Protein 3QKC (pdb70)

InterPro domains:
  IPR008949 Isoprenoid synthase domain superfamily [G3DSA:1.10.600.10] (33-296)
  IPR008949 Isoprenoid synthase domain superfamily [SSF48576] (44-246)

Radius of gyration: 22.98 Å; Cα contacts (8 Å, |Δi|>4): 899; chains: 2; bounding box: 45×50×74 Å

Sequence (512 aa):
LTRTQTYRATIESDIESYLKKAIPIRAPESVFEPMHHLTFAAPRTSASALCV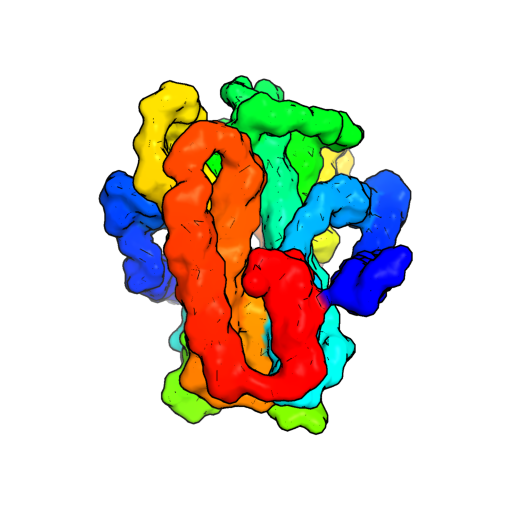AACELVGGDRSDAMAAAAAVHLMHVAAYTHENLPLTDGPMSKSEIQHKFDPNIELLTGDGIIPFGLELMARSMDPTRNNPDRILRAIIELTRVMGSEGIVEGQYHELGLNQLNDLELIEYVCKKKEGTLHACGAACGAILGGCDEDKIEKLRRFGLYVGTVQGLLGKNRSGFEGRIKELKELAVKELESFGGEKIELIRGVFELLTRTQTYRATIESDIESYLKKAIPIRAPESVFEPMHHLTFAAPRTSASALCVAACELVGGDRSDAMAAAAAVHLMHVAAYTHENLPLTDGPMSKSEIQHKFDPNIELLTGDGIIPFGLELMARSMDPTRNNPDRILRAIIELTRVMGSEGIVEGQYHELGLNQLNDLELIEYVCKKKEGTLHACGAACGAILGGCDEDKIEKLRRFGLYVGTVQGLLGKNRSGFEGRIKELKELAVKELESFGGEKIELIRGVFEL

Structure (mmCIF, N/CA/C/O backbone):
data_3QKC
#
_entry.id   3QKC
#
_cell.length_a   43.199
_cell.length_b   48.789
_cell.length_c   61.593
_cell.angle_alpha   66.690
_cell.angle_beta   89.280
_cell.angle_gamma   89.980
#
_symmetry.space_group_name_H-M   'P 1'
#
loop_
_entity.id
_entity.type
_entity.pdbx_description
1 polymer 'Geranyl diphosphate synthase small subunit'
2 water water
#
loop_
_atom_site.group_PDB
_atom_site.id
_atom_site.type_symbol
_atom_site.label_atom_id
_atom_site.label_alt_id
_atom_site.label_comp_id
_atom_site.label_asym_id
_atom_site.label_entity_id
_atom_site.label_seq_id
_atom_site.pdbx_PDB_ins_code
_atom_site.Cartn_x
_atom_site.Cartn_y
_atom_site.Cartn_z
_atom_site.occupancy
_atom_site.B_iso_or_equiv
_atom_site.auth_seq_id
_atom_site.auth_comp_id
_atom_site.auth_asym_id
_atom_site.auth_atom_id
_atom_site.pdbx_PDB_model_num
ATOM 1 N N . LEU A 1 3 ? -4.546 9.436 -20.217 1.00 63.18 3 LEU B N 1
ATOM 2 C CA . LEU A 1 3 ? -3.410 9.069 -19.309 1.00 60.84 3 LEU B CA 1
ATOM 3 C C . LEU A 1 3 ? -2.632 7.832 -19.785 1.00 60.38 3 LEU B C 1
ATOM 4 O O . LEU A 1 3 ? -3.184 6.950 -20.457 1.00 61.67 3 LEU B O 1
ATOM 9 N N . THR A 1 4 ? -1.344 7.790 -19.444 1.00 58.51 4 THR B N 1
ATOM 10 C CA . THR A 1 4 ? -0.493 6.645 -19.748 1.00 58.23 4 THR B CA 1
ATOM 11 C C . THR A 1 4 ? -0.820 5.535 -18.759 1.00 57.36 4 THR B C 1
ATOM 12 O O . THR A 1 4 ? -1.578 5.754 -17.815 1.00 56.49 4 THR B O 1
ATOM 16 N N . ARG A 1 5 ? -0.248 4.354 -18.972 1.00 57.93 5 ARG B N 1
ATOM 17 C CA . ARG A 1 5 ? -0.390 3.230 -18.040 1.00 57.57 5 ARG B CA 1
ATOM 18 C C . ARG A 1 5 ? 0.107 3.628 -16.653 1.00 54.58 5 ARG B C 1
ATOM 19 O O . ARG A 1 5 ? -0.552 3.385 -15.649 1.00 53.80 5 ARG B O 1
ATOM 27 N N . THR A 1 6 ? 1.269 4.263 -16.632 1.00 53.03 6 THR B N 1
ATOM 28 C CA . THR A 1 6 ? 1.905 4.754 -15.430 1.00 50.57 6 THR B CA 1
ATOM 29 C C . THR A 1 6 ? 1.033 5.749 -14.655 1.00 48.93 6 THR B C 1
ATOM 30 O O . THR A 1 6 ? 0.799 5.555 -13.462 1.00 47.84 6 THR B O 1
ATOM 34 N N . GLN A 1 7 ? 0.560 6.798 -15.329 1.00 48.73 7 GLN B N 1
ATOM 35 C CA . GLN A 1 7 ? -0.311 7.811 -14.705 1.00 47.63 7 GLN B CA 1
ATOM 36 C C . GLN A 1 7 ? -1.607 7.207 -14.169 1.00 47.72 7 GLN B C 1
ATOM 37 O O . GLN A 1 7 ? -1.991 7.476 -13.039 1.00 46.65 7 GLN B O 1
ATOM 43 N N . THR A 1 8 ? -2.281 6.412 -15.003 1.00 49.39 8 THR B N 1
ATOM 44 C CA . THR A 1 8 ? -3.474 5.676 -14.605 1.00 50.13 8 THR B CA 1
ATOM 45 C C . THR A 1 8 ? -3.181 4.860 -13.348 1.00 49.30 8 THR B C 1
ATOM 46 O O . THR A 1 8 ? -3.974 4.854 -12.412 1.00 49.07 8 THR B O 1
ATOM 50 N N . TYR A 1 9 ? -2.025 4.203 -13.323 1.00 49.05 9 TYR B N 1
ATOM 51 C CA . TYR A 1 9 ? -1.632 3.387 -12.182 1.00 48.01 9 TYR B CA 1
ATOM 52 C C . TYR A 1 9 ? -1.437 4.227 -10.915 1.00 46.48 9 TYR B C 1
ATOM 53 O O . TYR A 1 9 ? -1.916 3.851 -9.845 1.00 45.98 9 TYR B O 1
ATOM 62 N N . ARG A 1 10 ? -0.759 5.369 -11.032 1.00 45.82 10 ARG B N 1
ATOM 63 C CA . ARG A 1 10 ? -0.567 6.234 -9.872 1.00 43.97 10 ARG B CA 1
ATOM 64 C C . ARG A 1 10 ? -1.905 6.777 -9.392 1.00 43.88 10 ARG B C 1
ATOM 65 O O . ARG A 1 10 ? -2.213 6.694 -8.208 1.00 42.60 10 ARG B O 1
ATOM 73 N N . ALA A 1 11 ? -2.697 7.318 -10.323 1.00 45.10 11 ALA B N 1
ATOM 74 C CA . ALA A 1 11 ? -3.990 7.917 -9.995 1.00 45.34 11 ALA B CA 1
ATOM 75 C C . ALA A 1 11 ? -4.985 6.936 -9.357 1.00 45.59 11 ALA B C 1
ATOM 76 O O . ALA A 1 11 ? -5.698 7.303 -8.428 1.00 45.57 11 ALA B O 1
ATOM 78 N N . THR A 1 12 ? -5.050 5.707 -9.864 1.00 45.86 12 THR B N 1
ATOM 79 C CA . THR A 1 12 ? -5.922 4.689 -9.273 1.00 45.88 12 THR B CA 1
ATOM 80 C C . THR A 1 12 ? -5.526 4.383 -7.817 1.00 43.99 12 THR B C 1
ATOM 81 O O . THR A 1 12 ? -6.379 4.353 -6.923 1.00 43.83 12 THR B O 1
ATOM 85 N N . ILE A 1 13 ? -4.229 4.191 -7.587 1.00 42.45 13 ILE B N 1
ATOM 86 C CA . ILE A 1 13 ? -3.700 4.055 -6.241 1.00 40.66 13 ILE B CA 1
ATOM 87 C C . ILE A 1 13 ? -4.143 5.207 -5.361 1.00 39.81 13 ILE B C 1
ATOM 88 O O . ILE A 1 13 ? -4.680 5.003 -4.272 1.00 39.19 13 ILE B O 1
ATOM 93 N N . GLU A 1 14 ? -3.952 6.423 -5.859 1.00 40.45 14 GLU B N 1
ATOM 94 C CA . GLU A 1 14 ? -4.314 7.609 -5.110 1.00 40.89 14 GLU B CA 1
ATOM 95 C C . GLU A 1 14 ? -5.805 7.762 -4.885 1.00 41.89 14 GLU B C 1
ATOM 96 O O . GLU A 1 14 ? -6.216 8.285 -3.847 1.00 42.14 14 GLU B O 1
ATOM 102 N N . SER A 1 15 ? -6.602 7.278 -5.830 1.00 43.00 15 SER B N 1
ATOM 103 C CA . SER A 1 15 ? -8.051 7.228 -5.668 1.00 44.46 15 SER B CA 1
ATOM 104 C C . SER A 1 15 ? -8.452 6.210 -4.598 1.00 44.52 15 SER B C 1
ATOM 105 O O . SER A 1 15 ? -9.327 6.485 -3.778 1.00 44.53 15 SER B O 1
ATOM 108 N N . ASP A 1 16 ? -7.798 5.046 -4.591 1.00 44.85 16 ASP B N 1
ATOM 109 C CA . ASP A 1 16 ? -8.081 4.016 -3.591 1.00 45.87 16 ASP B CA 1
ATOM 110 C C . ASP A 1 16 ? -7.710 4.493 -2.184 1.00 44.75 16 ASP B C 1
ATOM 111 O O . ASP A 1 16 ? -8.441 4.251 -1.219 1.00 45.25 16 ASP B O 1
ATOM 116 N N . ILE A 1 17 ? -6.578 5.176 -2.072 1.00 43.27 17 ILE B N 1
ATOM 117 C CA . ILE A 1 17 ? -6.168 5.748 -0.791 1.00 41.94 17 ILE B CA 1
ATOM 118 C C . ILE A 1 17 ? -7.186 6.774 -0.283 1.00 42.67 17 ILE B C 1
ATOM 119 O O . ILE A 1 17 ? -7.629 6.697 0.872 1.00 42.19 17 ILE B O 1
ATOM 124 N N . GLU A 1 18 ? -7.567 7.720 -1.143 1.00 43.83 18 GLU B N 1
ATOM 125 C CA . GLU A 1 18 ? -8.533 8.754 -0.755 1.00 45.19 18 GLU B CA 1
ATOM 126 C C . GLU A 1 18 ? -9.886 8.164 -0.333 1.00 46.27 18 GLU B C 1
ATOM 127 O O . GLU A 1 18 ? -10.489 8.634 0.644 1.00 46.13 18 GLU B O 1
ATOM 133 N N . SER A 1 19 ? -10.344 7.138 -1.055 1.00 47.25 19 SER B N 1
ATOM 134 C CA . SER A 1 19 ? -11.600 6.455 -0.725 1.00 49.17 19 SER B CA 1
ATOM 135 C C . SER A 1 19 ? -11.494 5.712 0.606 1.00 48.46 19 SER B C 1
ATOM 136 O O . SER A 1 19 ? -12.465 5.629 1.361 1.00 49.54 19 SER B O 1
ATOM 139 N N . TYR A 1 20 ? -10.312 5.174 0.883 1.00 46.59 20 TYR B N 1
ATOM 140 C CA . TYR A 1 20 ? -10.068 4.495 2.137 1.00 45.89 20 TYR B CA 1
ATOM 141 C C . TYR A 1 20 ? -10.126 5.479 3.317 1.00 45.07 20 TYR B C 1
ATOM 142 O O . TYR A 1 20 ? -10.714 5.189 4.357 1.00 46.01 20 TYR B O 1
ATOM 151 N N . LEU A 1 21 ? -9.517 6.645 3.143 1.00 43.37 21 LEU B N 1
ATOM 152 C CA . LEU A 1 21 ? -9.533 7.669 4.170 1.00 42.53 21 LEU B CA 1
ATOM 153 C C . LEU A 1 21 ? -10.931 8.246 4.381 1.00 44.62 21 LEU B C 1
ATOM 154 O O . LEU A 1 21 ? -11.296 8.608 5.497 1.00 44.77 21 LEU B O 1
ATOM 159 N N . LYS A 1 22 ? -11.717 8.328 3.311 1.00 46.61 22 LYS B N 1
ATOM 160 C CA . LYS A 1 22 ? -13.054 8.928 3.413 1.00 48.91 22 LYS B CA 1
ATOM 161 C C . LYS A 1 22 ? -14.016 8.074 4.232 1.00 49.99 22 LYS B C 1
ATOM 162 O O . LYS A 1 22 ? -14.912 8.587 4.884 1.00 50.71 22 LYS B O 1
ATOM 168 N N . LYS A 1 23 ? -13.792 6.770 4.199 1.00 50.64 23 LYS B N 1
ATOM 169 C CA . LYS A 1 23 ? -14.476 5.833 5.061 1.00 52.65 23 LYS B CA 1
ATOM 170 C C . LYS A 1 23 ? -14.122 6.000 6.549 1.00 51.55 23 LYS B C 1
ATOM 171 O O . LYS A 1 23 ? -14.932 5.678 7.403 1.00 52.60 23 LYS B O 1
ATOM 177 N N . ALA A 1 24 ? -12.937 6.540 6.852 1.00 49.65 24 ALA B N 1
ATOM 178 C CA . ALA A 1 24 ? -12.466 6.648 8.238 1.00 48.69 24 ALA B CA 1
ATOM 179 C C . ALA A 1 24 ? -12.675 8.013 8.908 1.00 48.46 24 ALA B C 1
ATOM 180 O O . ALA A 1 24 ? -12.736 8.097 10.142 1.00 48.46 24 ALA B O 1
ATOM 182 N N . ILE A 1 25 ? -12.767 9.069 8.099 1.00 48.39 25 ILE B N 1
ATOM 183 C CA . ILE A 1 25 ? -12.826 10.452 8.585 1.00 48.75 25 ILE B CA 1
ATOM 184 C C . ILE A 1 25 ? -14.042 11.204 8.008 1.00 51.10 25 ILE B C 1
ATOM 185 O O . ILE A 1 25 ? -13.945 11.825 6.933 1.00 50.96 25 ILE B O 1
ATOM 190 N N . PRO A 1 26 ? -15.181 11.169 8.731 1.00 53.03 26 PRO B N 1
ATOM 191 C CA . PRO A 1 26 ? -16.397 11.791 8.208 1.00 55.61 26 PRO B CA 1
ATOM 192 C C . PRO A 1 26 ? -16.268 13.306 8.279 1.00 56.06 26 PRO B C 1
ATOM 193 O O . PRO A 1 26 ? -15.542 13.827 9.145 1.00 55.53 26 PRO B O 1
ATOM 197 N N . ILE A 1 27 ? -16.928 14.022 7.379 1.00 57.23 27 ILE B N 1
ATOM 198 C CA . ILE A 1 27 ? -16.892 15.466 7.491 1.00 57.99 27 ILE B CA 1
ATOM 199 C C . ILE A 1 27 ? -17.710 15.848 8.739 1.00 59.53 27 ILE B C 1
ATOM 200 O O . ILE A 1 27 ? -17.747 17.005 9.129 1.00 59.65 27 ILE B O 1
ATOM 205 N N . ARG A 1 28 ? -18.255 14.810 9.389 1.00 60.73 28 ARG B N 1
ATOM 206 C CA . ARG A 1 28 ? -19.280 14.852 10.447 1.00 63.19 28 ARG B CA 1
ATOM 207 C C . ARG A 1 28 ? -19.140 15.977 11.442 1.00 62.75 28 ARG B C 1
ATOM 208 O O . ARG A 1 28 ? -18.763 15.772 12.606 1.00 61.82 28 ARG B O 1
ATOM 216 N N . ALA A 1 29 ? -19.534 17.157 10.975 1.00 63.64 29 ALA B N 1
ATOM 217 C CA . ALA A 1 29 ? -19.204 18.424 11.594 1.00 63.27 29 ALA B CA 1
ATOM 218 C C . ALA A 1 29 ? -19.538 19.467 10.536 1.00 64.36 29 ALA B C 1
ATOM 219 O O . ALA A 1 29 ? -19.935 19.084 9.435 1.00 65.19 29 ALA B O 1
ATOM 221 N N . PRO A 1 30 ? -19.423 20.780 10.842 1.00 64.95 30 PRO B N 1
ATOM 222 C CA . PRO A 1 30 ? -19.028 21.588 12.008 1.00 64.52 30 PRO B CA 1
ATOM 223 C C . PRO A 1 30 ? -19.150 20.942 13.381 1.00 63.84 30 PRO B C 1
ATOM 224 O O . PRO A 1 30 ? -20.263 20.622 13.816 1.00 65.61 30 PRO B O 1
ATOM 228 N N . GLU A 1 31 ? -17.997 20.766 14.038 1.00 61.16 31 GLU B N 1
ATOM 229 C CA . GLU A 1 31 ? -17.884 20.268 15.424 1.00 60.34 31 GLU B CA 1
ATOM 230 C C . GLU A 1 31 ? -17.147 18.934 15.546 1.00 58.04 31 GLU B C 1
ATOM 231 O O . GLU A 1 31 ? -17.034 18.154 14.572 1.00 57.98 31 GLU B O 1
ATOM 233 N N . SER A 1 32 ? -16.661 18.684 16.767 1.00 55.90 32 SER B N 1
ATOM 234 C CA . SER A 1 32 ? -15.671 17.659 17.057 1.00 51.98 32 SER B CA 1
ATOM 235 C C . SER A 1 32 ? -14.500 17.955 16.122 1.00 48.68 32 SER B C 1
ATOM 236 O O . SER A 1 32 ? -14.646 18.722 15.152 1.00 49.35 32 SER B O 1
ATOM 239 N N . VAL A 1 33 ? -13.338 17.375 16.418 1.00 44.79 33 VAL B N 1
ATOM 240 C CA . VAL A 1 33 ? -12.170 17.555 15.593 1.00 41.20 33 VAL B CA 1
ATOM 241 C C . VAL A 1 33 ? -12.415 17.098 14.170 1.00 39.40 33 VAL B C 1
ATOM 242 O O . VAL A 1 33 ? -11.583 17.338 13.302 1.00 37.34 33 VAL B O 1
ATOM 246 N N . PHE A 1 34 ? -13.549 16.445 13.912 1.00 40.33 34 PHE B N 1
ATOM 247 C CA . PHE A 1 34 ? -13.694 15.780 12.626 1.00 40.17 34 PHE B CA 1
ATOM 248 C C . PHE A 1 34 ? -13.768 16.705 11.430 1.00 40.14 34 PHE B C 1
ATOM 249 O O . PHE A 1 34 ? -13.158 16.417 10.396 1.00 39.22 34 PHE B O 1
ATOM 257 N N . GLU A 1 35 ? -14.429 17.843 11.602 1.00 41.34 35 GLU B N 1
ATOM 258 C CA . GLU A 1 35 ? -14.490 18.862 10.556 1.00 41.59 35 GLU B CA 1
ATOM 259 C C . GLU A 1 35 ? -13.096 19.357 10.134 1.00 39.36 35 GLU B C 1
ATOM 260 O O . GLU A 1 35 ? -12.742 19.199 8.973 1.00 39.23 35 GLU B O 1
ATOM 266 N N . PRO A 1 36 ? -12.306 19.962 11.054 1.00 38.08 36 PRO B N 1
ATOM 267 C CA . PRO A 1 36 ? -10.949 20.340 10.565 1.00 37.43 36 PRO B CA 1
ATOM 268 C C . PRO A 1 36 ? -10.083 19.142 10.147 1.00 36.75 36 PRO B C 1
ATOM 269 O O . PRO A 1 36 ? -9.255 19.273 9.242 1.00 36.35 36 PRO B O 1
ATOM 273 N N . MET A 1 37 ? -10.283 17.979 10.771 1.00 36.78 37 MET B N 1
ATOM 274 C CA . MET A 1 37 ? -9.551 16.764 10.339 1.00 36.08 37 MET B CA 1
ATOM 275 C C . MET A 1 37 ? -9.896 16.319 8.920 1.00 36.68 37 MET B C 1
ATOM 276 O O . MET A 1 37 ? -9.006 16.010 8.131 1.00 36.61 37 MET B O 1
ATOM 281 N N . HIS A 1 38 ? -11.183 16.263 8.595 1.00 38.49 38 HIS B N 1
ATOM 282 C CA . HIS A 1 38 ? -11.603 15.917 7.247 1.00 39.58 38 HIS B CA 1
ATOM 283 C C . HIS A 1 38 ? -11.122 16.964 6.241 1.00 40.20 38 HIS B C 1
ATOM 284 O O . HIS A 1 38 ? -10.544 16.627 5.201 1.00 40.21 38 HIS B O 1
ATOM 291 N N . HIS A 1 39 ? -11.336 18.233 6.552 1.00 41.08 39 HIS B N 1
ATOM 292 C CA . HIS A 1 39 ? -10.918 19.278 5.642 1.00 42.37 39 HIS B CA 1
ATOM 293 C C . HIS A 1 39 ? -9.406 19.267 5.319 1.00 40.51 39 HIS B C 1
ATOM 294 O O . HIS A 1 39 ? -9.023 19.241 4.155 1.00 40.87 39 HIS B O 1
ATOM 301 N N . LEU A 1 40 ? -8.559 19.272 6.340 1.00 39.12 40 LEU B N 1
ATOM 302 C CA . LEU A 1 40 ? -7.104 19.397 6.124 1.00 37.37 40 LEU B CA 1
ATOM 303 C C . LEU A 1 40 ? -6.526 18.213 5.367 1.00 36.07 40 LEU B C 1
ATOM 304 O O . LEU A 1 40 ? -5.679 18.388 4.506 1.00 36.19 40 LEU B O 1
ATOM 309 N N . THR A 1 41 ? -7.041 17.024 5.653 1.00 35.34 41 THR B N 1
ATOM 310 C CA . THR A 1 41 ? -6.598 15.785 5.023 1.00 34.37 41 THR B CA 1
ATOM 311 C C . THR A 1 41 ? -6.786 15.797 3.503 1.00 35.27 41 THR B C 1
ATOM 312 O O . THR A 1 41 ? -5.860 15.458 2.757 1.00 34.69 41 THR B O 1
ATOM 316 N N . PHE A 1 42 ? -7.967 16.197 3.052 1.00 36.67 42 PHE B N 1
ATOM 317 C CA . PHE A 1 42 ? -8.287 16.204 1.619 1.00 38.38 42 PHE B CA 1
ATOM 318 C C . PHE A 1 42 ? -8.010 17.518 0.889 1.00 39.48 42 PHE B C 1
ATOM 319 O O . PHE A 1 42 ? -8.085 17.566 -0.339 1.00 40.11 42 PHE B O 1
ATOM 327 N N . ALA A 1 43 ? -7.691 18.577 1.628 1.00 39.78 43 ALA B N 1
ATOM 328 C CA . ALA A 1 43 ? -7.242 19.821 0.982 1.00 41.12 43 ALA B CA 1
ATOM 329 C C . ALA A 1 43 ? -5.722 19.820 0.778 1.00 40.43 43 ALA B C 1
ATOM 330 O O . ALA A 1 43 ? -5.198 20.576 -0.038 1.00 41.58 43 ALA B O 1
ATOM 332 N N . ALA A 1 44 ? -5.013 18.994 1.537 1.00 38.74 44 ALA B N 1
ATOM 333 C CA . ALA A 1 44 ? -3.553 19.031 1.511 1.00 37.98 44 ALA B CA 1
ATOM 334 C C . ALA A 1 44 ? -3.000 18.491 0.185 1.00 38.77 44 ALA B C 1
ATOM 335 O O . ALA A 1 44 ? -3.582 17.573 -0.386 1.00 38.56 44 ALA B O 1
ATOM 337 N N . PRO A 1 45 ? -1.868 1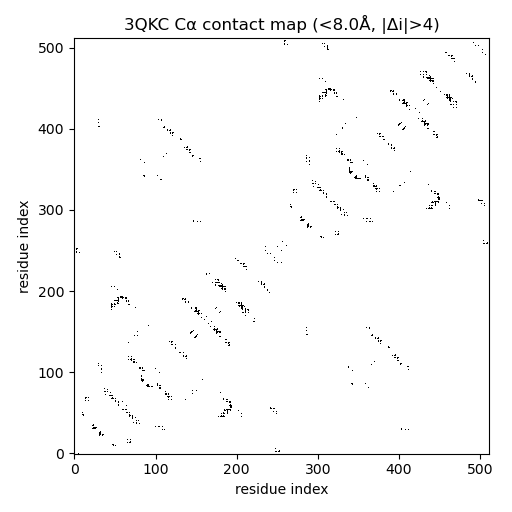9.051 -0.302 1.00 39.78 45 PRO B N 1
ATOM 338 C CA . PRO A 1 45 ? -1.198 18.420 -1.456 1.00 40.46 45 PRO B CA 1
ATOM 339 C C . PRO A 1 45 ? -0.876 16.959 -1.138 1.00 40.08 45 PRO B C 1
ATOM 340 O O . PRO A 1 45 ? -0.606 16.623 0.014 1.00 39.40 45 PRO B O 1
ATOM 344 N N . ARG A 1 46 ? -0.958 16.094 -2.137 1.00 41.01 46 ARG B N 1
ATOM 345 C CA . ARG A 1 46 ? -0.663 14.681 -1.927 1.00 41.49 46 ARG B CA 1
ATOM 346 C C . ARG A 1 46 ? 0.861 14.504 -1.890 1.00 39.13 46 ARG B C 1
ATOM 347 O O . ARG A 1 46 ? 1.594 15.410 -2.274 1.00 38.68 46 ARG B O 1
ATOM 355 N N . THR A 1 47 ? 1.330 13.376 -1.372 1.00 37.27 47 THR B N 1
ATOM 356 C CA . THR A 1 47 ? 2.735 13.027 -1.517 1.00 35.86 47 THR B CA 1
ATOM 357 C C . THR A 1 47 ? 2.822 11.696 -2.218 1.00 35.30 47 THR B C 1
ATOM 358 O O . THR A 1 47 ? 2.040 10.789 -1.916 1.00 35.06 47 THR B O 1
ATOM 362 N N . SER A 1 48 ? 3.776 11.591 -3.145 1.00 34.65 48 SER B N 1
ATOM 363 C CA . SER A 1 48 ? 4.035 10.352 -3.875 1.00 34.56 48 SER B CA 1
ATOM 364 C C . SER A 1 48 ? 4.519 9.200 -2.979 1.00 33.46 48 SER B C 1
ATOM 365 O O . SER A 1 48 ? 4.515 8.042 -3.410 1.00 33.75 48 SER B O 1
ATOM 368 N N . ALA A 1 49 ? 4.932 9.531 -1.749 1.00 32.13 49 ALA B N 1
ATOM 369 C CA . ALA A 1 49 ? 5.291 8.539 -0.713 1.00 31.66 49 ALA B CA 1
ATOM 370 C C . ALA A 1 49 ? 4.152 7.584 -0.391 1.00 31.37 49 ALA B C 1
ATOM 371 O O . ALA A 1 49 ? 4.390 6.415 -0.146 1.00 32.55 49 ALA B O 1
ATOM 373 N N . SER A 1 50 ? 2.920 8.085 -0.409 1.00 30.95 50 SER B N 1
ATOM 374 C CA . SER A 1 50 ? 1.723 7.251 -0.230 1.00 30.67 50 SER B CA 1
ATOM 375 C C . SER A 1 50 ? 1.509 6.232 -1.340 1.00 31.92 50 SER B C 1
ATOM 376 O O . SER A 1 50 ? 1.185 5.070 -1.066 1.00 32.86 50 SER B O 1
ATOM 379 N N . ALA A 1 51 ? 1.658 6.650 -2.591 1.00 32.50 51 ALA B N 1
ATOM 380 C CA . ALA A 1 51 ? 1.532 5.684 -3.694 1.00 33.75 51 ALA B CA 1
ATOM 381 C C . ALA A 1 51 ? 2.688 4.687 -3.702 1.00 34.58 51 ALA B C 1
ATOM 382 O O . ALA A 1 51 ? 2.494 3.524 -4.046 1.00 35.47 51 ALA B O 1
ATOM 384 N N . LEU A 1 52 ? 3.896 5.132 -3.340 1.00 34.73 52 LEU B N 1
ATOM 385 C CA . LEU A 1 52 ? 5.035 4.204 -3.291 1.00 35.31 52 LEU B CA 1
ATOM 386 C C . LEU A 1 52 ? 4.768 3.049 -2.308 1.00 36.02 52 LEU B C 1
ATOM 387 O O . LEU A 1 52 ? 5.118 1.898 -2.576 1.00 36.66 52 LEU B O 1
ATOM 392 N N . CYS A 1 53 ? 4.145 3.368 -1.176 1.00 35.84 53 CYS B N 1
ATOM 393 C CA . CYS A 1 53 ? 3.760 2.346 -0.213 1.00 36.35 53 CYS B CA 1
ATOM 394 C C . CYS A 1 53 ? 2.963 1.227 -0.846 1.00 37.50 53 CYS B C 1
ATOM 395 O O . CYS A 1 53 ? 3.316 0.062 -0.698 1.00 38.72 53 CYS B O 1
ATOM 398 N N . VAL A 1 54 ? 1.903 1.577 -1.568 1.00 37.41 54 VAL B N 1
ATOM 399 C CA . VAL A 1 54 ? 1.084 0.567 -2.235 1.00 38.46 54 VAL B CA 1
ATOM 400 C C . VAL A 1 54 ? 1.872 -0.195 -3.312 1.00 39.93 54 VAL B C 1
ATOM 401 O O . VAL A 1 54 ? 1.806 -1.443 -3.385 1.00 40.88 54 VAL B O 1
ATOM 405 N N . ALA A 1 55 ? 2.628 0.553 -4.118 1.00 39.54 55 ALA B N 1
ATOM 406 C CA . ALA A 1 55 ? 3.358 -0.018 -5.245 1.00 40.69 55 ALA B CA 1
ATOM 407 C C . ALA A 1 55 ? 4.473 -0.947 -4.787 1.00 41.58 55 ALA B C 1
ATOM 408 O O . ALA A 1 55 ? 4.754 -1.957 -5.450 1.00 43.29 55 ALA B O 1
ATOM 410 N N . ALA A 1 56 ? 5.096 -0.606 -3.658 1.00 40.54 56 ALA B N 1
ATOM 411 C CA . ALA A 1 56 ? 6.153 -1.430 -3.077 1.00 41.02 56 ALA B CA 1
ATOM 412 C C . ALA A 1 56 ? 5.580 -2.764 -2.614 1.00 42.55 56 ALA B C 1
ATOM 413 O O . ALA A 1 56 ? 6.192 -3.809 -2.821 1.00 44.00 56 ALA B O 1
ATOM 415 N N . CYS A 1 57 ? 4.390 -2.710 -2.016 1.00 42.77 57 CYS B N 1
ATOM 416 C CA . CYS A 1 57 ? 3.664 -3.890 -1.554 1.00 44.50 57 CYS B CA 1
ATOM 417 C C . CYS A 1 57 ? 3.295 -4.828 -2.698 1.00 46.68 57 CYS B C 1
ATOM 418 O O . CYS A 1 57 ? 3.454 -6.041 -2.585 1.00 48.33 57 CYS B O 1
ATOM 421 N N . GLU A 1 58 ? 2.810 -4.255 -3.793 1.00 46.96 58 GLU B N 1
ATOM 422 C CA . GLU A 1 58 ? 2.455 -5.021 -4.989 1.00 48.84 58 GLU B CA 1
ATOM 423 C C . GLU A 1 58 ? 3.688 -5.617 -5.676 1.00 49.69 58 GLU B C 1
ATOM 424 O O . GLU A 1 58 ? 3.696 -6.807 -6.040 1.00 51.20 58 GLU B O 1
ATOM 430 N N . LEU A 1 59 ? 4.724 -4.793 -5.831 1.00 48.67 59 LEU B N 1
ATOM 431 C CA . LEU A 1 59 ? 6.037 -5.247 -6.300 1.00 49.68 59 LEU B CA 1
ATOM 432 C C . LEU A 1 59 ? 6.471 -6.604 -5.720 1.00 51.63 59 LEU B C 1
ATOM 433 O O . LEU A 1 59 ? 7.039 -7.418 -6.431 1.00 53.32 59 LEU B O 1
ATOM 438 N N . VAL A 1 60 ? 6.210 -6.836 -4.437 1.00 51.88 60 VAL B N 1
ATOM 439 C CA . VAL A 1 60 ? 6.676 -8.066 -3.776 1.00 53.94 60 VAL B CA 1
ATOM 440 C C . VAL A 1 60 ? 5.596 -9.137 -3.595 1.00 55.93 60 VAL B C 1
ATOM 441 O O . VAL A 1 60 ? 5.825 -10.151 -2.933 1.00 57.72 60 VAL B O 1
ATOM 445 N N . GLY A 1 61 ? 4.422 -8.904 -4.174 1.00 56.19 61 GLY B N 1
ATOM 446 C CA . GLY A 1 61 ? 3.346 -9.891 -4.165 1.00 57.80 61 GLY B CA 1
ATOM 447 C C . GLY A 1 61 ? 2.184 -9.674 -3.206 1.00 57.52 61 GLY B C 1
ATOM 448 O O . GLY A 1 61 ? 1.358 -10.569 -3.042 1.00 59.18 61 GLY B O 1
ATOM 449 N N . GLY A 1 62 ? 2.104 -8.506 -2.568 1.00 55.49 62 GLY B N 1
ATOM 450 C CA . GLY A 1 62 ? 0.945 -8.191 -1.731 1.00 55.25 62 GLY B CA 1
ATOM 451 C C . GLY A 1 62 ? -0.270 -7.772 -2.552 1.00 55.93 62 GLY B C 1
ATOM 452 O O . GLY A 1 62 ? -0.139 -7.400 -3.725 1.00 55.27 62 GLY B O 1
ATOM 453 N N . ASP A 1 63 ? -1.459 -7.854 -1.952 1.00 57.41 63 ASP B N 1
ATOM 454 C CA . ASP A 1 63 ? -2.631 -7.181 -2.516 1.00 58.67 63 ASP B CA 1
ATOM 455 C C . ASP A 1 63 ? -2.595 -5.748 -2.014 1.00 56.33 63 ASP B C 1
ATOM 456 O O . ASP A 1 63 ? -1.944 -5.454 -1.007 1.00 55.55 63 ASP B O 1
ATOM 461 N N . ARG A 1 64 ? -3.292 -4.851 -2.691 1.00 55.25 64 ARG B N 1
ATOM 462 C CA . ARG A 1 64 ? -3.276 -3.467 -2.246 1.00 52.90 64 ARG B CA 1
ATOM 463 C C . ARG A 1 64 ? -4.099 -3.211 -0.975 1.00 52.05 64 ARG B C 1
ATOM 464 O O . ARG A 1 64 ? -3.860 -2.225 -0.276 1.00 50.62 64 ARG B O 1
ATOM 472 N N . SER A 1 65 ? -5.035 -4.107 -0.659 1.00 52.77 65 SER B N 1
ATOM 473 C CA . SER A 1 65 ? -5.783 -3.991 0.596 1.00 52.16 65 SER B CA 1
ATOM 474 C C . SER A 1 65 ? -4.874 -4.212 1.806 1.00 50.84 65 SER B C 1
ATOM 475 O O . SER A 1 65 ? -5.173 -3.732 2.902 1.00 50.25 65 SER B O 1
ATOM 478 N N . ASP A 1 66 ? -3.760 -4.912 1.584 1.00 50.49 66 ASP B N 1
ATOM 479 C CA . ASP A 1 66 ? -2.751 -5.189 2.615 1.00 49.58 66 ASP B CA 1
ATOM 480 C C . ASP A 1 66 ? -1.956 -3.943 3.038 1.00 47.63 66 ASP B C 1
ATOM 481 O O . ASP A 1 66 ? -1.426 -3.900 4.156 1.00 47.04 66 ASP B O 1
ATOM 486 N N . ALA A 1 67 ? -1.876 -2.950 2.144 1.00 46.12 67 ALA B N 1
ATOM 487 C CA . ALA A 1 67 ? -1.055 -1.750 2.363 1.00 43.67 67 ALA B CA 1
ATOM 488 C C . ALA A 1 67 ? -1.874 -0.457 2.435 1.00 42.00 67 ALA B C 1
ATOM 489 O O . ALA A 1 67 ? -1.307 0.630 2.628 1.00 41.22 67 ALA B O 1
ATOM 491 N N . MET A 1 68 ? -3.194 -0.577 2.301 1.00 41.19 68 MET B N 1
ATOM 492 C CA . MET A 1 68 ? -4.087 0.576 2.214 1.00 39.53 68 MET B CA 1
ATOM 493 C C . MET A 1 68 ? -4.029 1.421 3.484 1.00 37.26 68 MET B C 1
ATOM 494 O O . MET A 1 68 ? -3.958 2.651 3.422 1.00 35.87 68 MET B O 1
ATOM 499 N N . ALA A 1 69 ? -4.049 0.757 4.635 1.00 36.33 69 ALA B N 1
ATOM 500 C CA . ALA A 1 69 ? -3.947 1.458 5.928 1.00 34.43 69 ALA B CA 1
ATOM 501 C C . ALA A 1 69 ? -2.621 2.193 6.103 1.00 32.21 69 ALA B C 1
ATOM 502 O O . ALA A 1 69 ? -2.607 3.355 6.526 1.00 32.18 69 ALA B O 1
ATOM 504 N N . ALA A 1 70 ? -1.518 1.519 5.774 1.00 31.07 70 ALA B N 1
ATOM 505 C CA . ALA A 1 70 ? -0.169 2.100 5.810 1.00 29.40 70 ALA B CA 1
ATOM 506 C C . ALA A 1 70 ? -0.038 3.309 4.867 1.00 29.13 70 ALA B C 1
ATOM 507 O O . ALA A 1 70 ? 0.469 4.357 5.258 1.00 28.22 70 ALA B O 1
ATOM 509 N N . ALA A 1 71 ? -0.514 3.153 3.632 1.00 29.85 71 ALA B N 1
ATOM 510 C CA . ALA A 1 71 ? -0.436 4.204 2.631 1.00 29.62 71 ALA B CA 1
ATOM 511 C C . ALA A 1 71 ? -1.183 5.445 3.094 1.00 29.32 71 ALA B C 1
ATOM 512 O O . ALA A 1 71 ? -0.718 6.558 2.887 1.00 28.85 71 ALA B O 1
ATOM 514 N N . ALA A 1 72 ? -2.330 5.222 3.740 1.00 29.74 72 ALA B N 1
ATOM 515 C CA . ALA A 1 72 ? -3.180 6.273 4.290 1.00 29.60 72 ALA B CA 1
ATOM 516 C C . ALA A 1 72 ? -2.523 6.931 5.499 1.00 29.73 72 ALA B C 1
ATOM 517 O O . ALA A 1 72 ? -2.593 8.158 5.671 1.00 30.20 72 ALA B O 1
ATOM 519 N N . ALA A 1 73 ? -1.903 6.116 6.351 1.00 29.39 73 ALA B N 1
ATOM 520 C CA . ALA A 1 73 ? -1.146 6.645 7.483 1.00 28.91 73 ALA B CA 1
ATOM 521 C C . ALA A 1 73 ? 0.009 7.530 6.991 1.00 28.10 73 ALA B C 1
ATOM 522 O O . ALA A 1 73 ? 0.265 8.603 7.554 1.00 26.88 73 ALA B O 1
ATOM 524 N N . VAL A 1 74 ? 0.667 7.109 5.908 1.00 28.65 74 VAL B N 1
ATOM 525 C CA . VAL A 1 74 ? 1.775 7.893 5.345 1.00 28.03 74 VAL B CA 1
ATOM 526 C C . VAL A 1 74 ? 1.257 9.270 4.923 1.00 27.86 74 VAL B C 1
ATOM 527 O O . VAL A 1 74 ? 1.868 10.303 5.242 1.00 27.61 74 VAL B O 1
ATOM 531 N N . HIS A 1 75 ? 0.121 9.272 4.222 1.00 28.20 75 HIS B N 1
ATOM 532 C CA . HIS A 1 75 ? -0.511 10.495 3.776 1.00 27.97 75 HIS B CA 1
ATOM 533 C C . HIS A 1 75 ? -0.811 11.387 4.963 1.00 26.38 75 HIS B C 1
ATOM 534 O O . HIS A 1 75 ? -0.516 12.564 4.925 1.00 26.45 75 HIS B O 1
ATOM 541 N N . LEU A 1 76 ? -1.363 10.814 6.025 1.00 25.43 76 LEU B N 1
ATOM 542 C CA . LEU A 1 76 ? -1.696 11.562 7.248 1.00 24.67 76 LEU B CA 1
ATOM 543 C C . LEU A 1 76 ? -0.480 12.133 7.983 1.00 24.79 76 LEU B C 1
ATOM 544 O O . LEU A 1 76 ? -0.533 13.275 8.475 1.00 24.65 76 LEU B O 1
ATOM 549 N N . MET A 1 77 ? 0.626 11.381 8.050 1.00 24.84 77 MET B N 1
ATOM 550 C CA . MET A 1 77 ? 1.830 11.938 8.689 1.00 25.57 77 MET B CA 1
ATOM 551 C C . MET A 1 77 ? 2.209 13.193 7.939 1.00 26.43 77 MET B C 1
ATOM 552 O O . MET A 1 77 ? 2.525 14.215 8.547 1.00 27.46 77 MET B O 1
ATOM 557 N N . HIS A 1 78 ? 2.186 13.086 6.611 1.00 26.00 78 HIS B N 1
ATOM 558 C CA . HIS A 1 78 ? 2.493 14.188 5.714 1.00 26.23 78 HIS B CA 1
ATOM 559 C C . HIS A 1 78 ? 1.567 15.378 5.929 1.00 26.48 78 HIS B C 1
ATOM 560 O O . HIS A 1 78 ? 2.036 16.530 5.950 1.00 27.36 78 HIS B O 1
ATOM 567 N N . VAL A 1 79 ? 0.265 15.098 6.050 1.00 26.09 79 VAL B N 1
ATOM 568 C CA . VAL A 1 79 ? -0.736 16.126 6.337 1.00 26.68 79 VAL B CA 1
ATOM 569 C C . VAL A 1 79 ? -0.459 16.773 7.682 1.00 26.67 79 VAL B C 1
ATOM 570 O O . VAL A 1 79 ? -0.542 18.007 7.810 1.00 27.58 79 VAL B O 1
ATOM 574 N N . ALA A 1 80 ? -0.133 15.964 8.687 1.00 25.46 80 ALA B N 1
ATOM 575 C CA . ALA A 1 80 ? 0.179 16.543 9.988 1.00 25.95 80 ALA B CA 1
ATOM 576 C C . ALA A 1 80 ? 1.396 17.491 9.920 1.00 27.09 80 ALA B C 1
ATOM 577 O O . ALA A 1 80 ? 1.327 18.623 10.413 1.00 28.11 80 ALA B O 1
ATOM 579 N N . ALA A 1 81 ? 2.479 17.036 9.301 1.00 26.86 81 ALA B N 1
ATOM 580 C CA . ALA A 1 81 ? 3.670 17.871 9.058 1.00 27.80 81 ALA B CA 1
ATOM 581 C C . ALA A 1 81 ? 3.345 19.161 8.273 1.00 28.90 81 ALA B C 1
ATOM 582 O O . ALA A 1 81 ? 3.726 20.266 8.690 1.00 29.65 81 ALA B O 1
ATOM 584 N N . TYR A 1 82 ? 2.636 19.008 7.147 1.00 28.62 82 TYR B N 1
ATOM 585 C CA . TYR A 1 82 ? 2.262 20.134 6.290 1.00 29.87 82 TYR B CA 1
ATOM 586 C C . TYR A 1 82 ? 1.471 21.188 7.067 1.00 30.01 82 TYR B C 1
ATOM 587 O O . TYR A 1 82 ? 1.768 22.374 6.996 1.00 30.25 82 TYR B O 1
ATOM 596 N N . THR A 1 83 ? 0.458 20.737 7.802 1.00 30.31 83 THR B N 1
ATOM 597 C CA . THR A 1 83 ? -0.374 21.612 8.633 1.00 31.30 83 THR B CA 1
ATOM 598 C C . THR A 1 83 ? 0.458 22.383 9.656 1.00 31.80 83 THR B C 1
ATOM 599 O O . THR A 1 83 ? 0.305 23.601 9.818 1.00 32.81 83 THR B O 1
ATOM 603 N N . HIS A 1 84 ? 1.319 21.673 10.366 1.00 30.82 84 HIS B N 1
ATOM 604 C CA . HIS A 1 84 ? 2.128 22.328 11.386 1.00 31.10 84 HIS B CA 1
ATOM 605 C C . HIS A 1 84 ? 3.194 23.269 10.835 1.00 32.09 84 HIS B C 1
ATOM 606 O O . HIS A 1 84 ? 3.517 24.265 11.476 1.00 33.15 84 HIS B O 1
ATOM 613 N N . GLU A 1 85 ? 3.708 22.955 9.651 1.00 32.33 85 GLU B N 1
ATOM 614 C CA . GLU A 1 85 ? 4.676 23.782 8.955 1.00 34.38 85 GLU B CA 1
ATOM 615 C C . GLU A 1 85 ? 4.087 25.100 8.472 1.00 35.43 85 GLU B C 1
ATOM 616 O O . GLU A 1 85 ? 4.803 26.082 8.348 1.00 35.87 85 GLU B O 1
ATOM 622 N N . ASN A 1 86 ? 2.796 25.090 8.148 1.00 36.00 86 ASN B N 1
ATOM 623 C CA . ASN A 1 86 ? 2.124 26.275 7.641 1.00 37.68 86 ASN B CA 1
ATOM 624 C C . ASN A 1 86 ? 1.341 26.944 8.740 1.00 39.15 86 ASN B C 1
ATOM 625 O O . ASN A 1 86 ? 0.654 27.924 8.502 1.00 41.30 86 ASN B O 1
ATOM 630 N N . LEU A 1 87 ? 1.475 26.423 9.955 1.00 38.70 87 LEU B N 1
ATOM 631 C CA . LEU A 1 87 ? 0.799 26.976 11.117 1.00 40.32 87 LEU B CA 1
ATOM 632 C C . LEU A 1 87 ? 1.331 28.376 11.512 1.00 42.55 87 LEU B C 1
ATOM 633 O O . LEU A 1 87 ? 2.513 28.531 11.828 1.00 42.58 87 LEU B O 1
ATOM 638 N N . PRO A 1 88 ? 0.460 29.398 11.492 1.00 45.15 88 PRO B N 1
ATOM 639 C CA . PRO A 1 88 ? 0.891 30.745 11.919 1.00 47.73 88 PRO B CA 1
ATOM 640 C C . PRO A 1 88 ? 1.195 30.798 13.417 1.00 48.91 88 PRO B C 1
ATOM 641 O O . PRO A 1 88 ? 0.314 30.550 14.242 1.00 49.07 88 PRO B O 1
ATOM 645 N N . LEU A 1 89 ? 2.437 31.112 13.761 1.00 50.13 89 LEU B N 1
ATOM 646 C CA . LEU A 1 89 ? 2.835 31.264 15.161 1.00 50.82 89 LEU B CA 1
ATOM 647 C C . LEU A 1 89 ? 2.873 32.750 15.552 1.00 54.24 89 LEU B C 1
ATOM 648 O O . LEU A 1 89 ? 2.241 33.586 14.898 1.00 55.46 89 LEU B O 1
ATOM 653 N N . THR A 1 90 ? 3.597 33.055 16.632 1.00 55.77 90 THR B N 1
ATOM 654 C CA . THR A 1 90 ? 3.884 34.428 17.035 1.00 58.82 90 THR B CA 1
ATOM 655 C C . THR A 1 90 ? 4.401 35.218 15.843 1.00 60.51 90 THR B C 1
ATOM 656 O O . THR A 1 90 ? 3.845 36.264 15.505 1.00 62.47 90 THR B O 1
ATOM 660 N N . ASP A 1 91 ? 5.437 34.691 15.195 1.00 59.80 91 ASP B N 1
ATOM 661 C CA . ASP A 1 91 ? 6.063 35.345 14.051 1.00 61.18 91 ASP B CA 1
ATOM 662 C C . ASP A 1 91 ? 5.736 34.651 12.715 1.00 59.63 91 ASP B C 1
ATOM 663 O O . ASP A 1 91 ? 6.608 34.484 11.855 1.00 59.35 91 ASP B O 1
ATOM 668 N N . GLY A 1 92 ? 4.472 34.255 12.555 1.00 58.55 92 GLY B N 1
ATOM 669 C CA . GLY A 1 92 ? 4.012 33.580 11.339 1.00 57.43 92 GLY B CA 1
ATOM 670 C C . GLY A 1 92 ? 4.392 32.103 11.287 1.00 55.15 92 GLY B C 1
ATOM 671 O O . GLY A 1 92 ? 4.857 31.539 12.282 1.00 54.53 92 GLY B O 1
ATOM 672 N N . PRO A 1 93 ? 4.203 31.466 10.118 1.00 53.91 93 PRO B N 1
ATOM 673 C CA . PRO A 1 93 ? 4.477 30.045 10.005 1.00 51.57 93 PRO B CA 1
ATOM 674 C C . PRO A 1 93 ? 5.947 29.731 9.713 1.00 50.99 93 PRO B C 1
ATOM 675 O O . PRO A 1 93 ? 6.717 30.620 9.376 1.00 52.09 93 PRO B O 1
ATOM 679 N N . MET A 1 94 ? 6.320 28.465 9.874 1.00 49.01 94 MET B N 1
ATOM 680 C CA . MET A 1 94 ? 7.673 28.014 9.587 1.00 48.79 94 MET B CA 1
ATOM 681 C C . MET A 1 94 ? 7.951 28.055 8.084 1.00 48.83 94 MET B C 1
ATOM 682 O O . MET A 1 94 ? 9.078 28.325 7.666 1.00 49.66 94 MET B O 1
ATOM 687 N N . SER A 1 95 ? 6.929 27.753 7.286 1.00 47.82 95 SER B N 1
ATOM 688 C CA . SER A 1 95 ? 7.036 27.801 5.829 1.00 48.29 95 SER B CA 1
ATOM 689 C C . SER A 1 95 ? 6.764 29.225 5.330 1.00 49.78 95 SER B C 1
ATOM 690 O O . SER A 1 95 ? 5.762 29.833 5.705 1.00 50.14 95 SER B O 1
ATOM 693 N N . LYS A 1 96 ? 7.649 29.751 4.487 1.00 50.95 96 LYS B N 1
ATOM 694 C CA . LYS A 1 96 ? 7.522 31.139 4.000 1.00 53.06 96 LYS B CA 1
ATOM 695 C C . LYS A 1 96 ? 6.548 31.279 2.817 1.00 53.07 96 LYS B C 1
ATOM 696 O O . LYS A 1 96 ? 6.069 32.378 2.514 1.00 54.49 96 LYS B O 1
ATOM 702 N N . SER A 1 97 ? 6.275 30.161 2.150 1.00 51.37 97 SER B N 1
ATOM 703 C CA . SER A 1 97 ? 5.289 30.126 1.082 1.00 51.76 97 SER B CA 1
ATOM 704 C C . SER A 1 97 ? 3.904 29.953 1.709 1.00 50.69 97 SER B C 1
ATOM 705 O O . SER A 1 97 ? 3.553 28.865 2.166 1.00 48.20 97 SER B O 1
ATOM 708 N N . GLU A 1 98 ? 3.134 31.042 1.728 1.00 52.30 98 GLU B N 1
ATOM 709 C CA . GLU A 1 98 ? 1.861 31.097 2.447 1.00 52.36 98 GLU B CA 1
ATOM 710 C C . GLU A 1 98 ? 0.761 30.296 1.767 1.00 50.98 98 GLU B C 1
ATOM 711 O O . GLU A 1 98 ? 0.757 30.137 0.546 1.00 51.71 98 GLU B O 1
ATOM 717 N N . ILE A 1 99 ? -0.181 29.817 2.572 1.00 49.08 99 ILE B N 1
ATOM 718 C CA . ILE A 1 99 ? -1.339 29.096 2.065 1.00 48.15 99 ILE B CA 1
ATOM 719 C C . ILE A 1 99 ? -2.621 29.733 2.607 1.00 49.51 99 ILE B C 1
ATOM 720 O O . ILE A 1 99 ? -2.562 30.631 3.453 1.00 50.20 99 ILE B O 1
ATOM 725 N N . GLN A 1 100 ? -3.771 29.297 2.100 1.00 50.00 100 GLN B N 1
ATOM 726 C CA . GLN A 1 100 ? -5.034 29.729 2.678 1.00 51.88 100 GLN B CA 1
ATOM 727 C C . GLN A 1 100 ? -5.398 28.840 3.861 1.00 49.78 100 GLN B C 1
ATOM 728 O O . GLN A 1 100 ? -5.137 27.643 3.848 1.00 48.38 100 GLN B O 1
ATOM 734 N N . HIS A 1 101 ? -5.969 29.454 4.889 1.00 50.14 101 HIS B N 1
ATOM 735 C CA . HIS A 1 101 ? -6.413 28.769 6.093 1.00 48.38 101 HIS B CA 1
ATOM 736 C C . HIS A 1 101 ? -7.906 29.004 6.285 1.00 49.79 101 HIS B C 1
ATOM 737 O O . HIS A 1 101 ? -8.333 30.130 6.487 1.00 51.44 101 HIS B O 1
ATOM 744 N N . LYS A 1 102 ? -8.685 27.927 6.220 1.00 49.41 102 LYS B N 1
ATOM 745 C CA . LYS A 1 102 ? -10.118 27.961 6.525 1.00 50.56 102 LYS B CA 1
ATOM 746 C C . LYS A 1 102 ? -10.375 27.951 8.038 1.00 50.09 102 LYS B C 1
ATOM 747 O O . LYS A 1 102 ? -11.460 28.304 8.483 1.00 51.65 102 LYS B O 1
ATOM 753 N N . PHE A 1 103 ? -9.377 27.547 8.823 1.00 48.27 103 PHE B N 1
ATOM 754 C CA . PHE A 1 103 ? -9.513 27.465 10.279 1.00 47.95 103 PHE B CA 1
ATOM 755 C C . PHE A 1 103 ? -8.449 28.284 10.988 1.00 47.16 103 PHE B C 1
ATOM 756 O O . PHE A 1 103 ? -7.389 28.554 10.428 1.00 46.74 103 PHE B O 1
ATOM 764 N N . ASP A 1 104 ? -8.731 28.653 12.232 1.00 47.72 104 ASP B N 1
ATOM 765 C CA . ASP A 1 104 ? -7.787 29.392 13.075 1.00 47.94 104 ASP B CA 1
ATOM 766 C C . ASP A 1 104 ? -6.532 28.591 13.436 1.00 45.14 104 ASP B C 1
ATOM 767 O O . ASP A 1 104 ? -6.544 27.357 13.363 1.00 44.29 104 ASP B O 1
ATOM 772 N N . PRO A 1 105 ? -5.434 29.290 13.801 1.00 44.22 105 PRO B N 1
ATOM 773 C CA . PRO A 1 105 ? -4.215 28.624 14.238 1.00 42.03 105 PRO B CA 1
ATOM 774 C C . PRO A 1 105 ? -4.426 27.578 15.342 1.00 40.61 105 PRO B C 1
ATOM 775 O O . PRO A 1 105 ? -3.923 26.458 15.212 1.00 38.17 105 PRO B O 1
ATOM 779 N N . ASN A 1 106 ? -5.177 27.924 16.394 1.00 41.06 106 ASN B N 1
ATOM 780 C CA . ASN A 1 106 ? -5.360 26.997 17.516 1.00 39.79 106 ASN B CA 1
ATOM 781 C C . ASN A 1 106 ? -5.965 25.665 17.075 1.00 38.55 106 ASN B C 1
ATOM 782 O O . ASN A 1 106 ? -5.587 24.612 17.585 1.00 37.25 106 ASN B O 1
ATOM 787 N N . ILE A 1 107 ? -6.897 25.741 16.126 1.00 38.64 107 ILE B N 1
ATOM 788 C CA . ILE A 1 107 ? -7.579 24.580 15.566 1.00 37.41 107 ILE B CA 1
ATOM 789 C C . ILE A 1 107 ? -6.670 23.744 14.673 1.00 35.29 107 ILE B C 1
ATOM 790 O O . ILE A 1 107 ? -6.705 22.519 14.709 1.00 34.45 107 ILE B O 1
ATOM 795 N N . GLU A 1 108 ? -5.870 24.407 13.853 1.00 34.87 108 GLU B N 1
ATOM 796 C CA . GLU A 1 108 ? -4.867 23.701 13.062 1.00 33.31 108 GLU B CA 1
ATOM 797 C C . GLU A 1 108 ? -3.856 22.975 13.943 1.00 31.62 108 GLU B C 1
ATOM 798 O O . GLU A 1 108 ? -3.394 21.890 13.588 1.00 29.49 108 GLU B O 1
ATOM 804 N N . LEU A 1 109 ? -3.519 23.569 15.085 1.00 32.93 109 LEU B N 1
ATOM 805 C CA . LEU A 1 109 ? -2.533 22.954 16.002 1.00 33.04 109 LEU B CA 1
ATOM 806 C C . LEU A 1 109 ? -3.042 21.620 16.557 1.00 32.97 109 LEU B C 1
ATOM 807 O O . LEU A 1 109 ? -2.371 20.611 16.484 1.00 32.35 109 LEU B O 1
ATOM 812 N N . LEU A 1 110 ? -4.249 21.628 17.096 1.00 33.67 110 LEU B N 1
ATOM 813 C CA . LEU A 1 110 ? -4.794 20.424 17.683 1.00 33.05 110 LEU B CA 1
ATOM 814 C C . LEU A 1 110 ? -5.198 19.386 16.637 1.00 32.68 110 LEU B C 1
ATOM 815 O O . LEU A 1 110 ? -5.060 18.181 16.880 1.00 32.01 110 LEU B O 1
ATOM 820 N N . THR A 1 111 ? -5.670 19.838 15.474 1.00 32.84 111 THR B N 1
ATOM 821 C CA . THR A 1 111 ? -6.027 18.889 14.418 1.00 32.58 111 THR B CA 1
ATOM 822 C C . THR A 1 111 ? -4.796 18.134 13.941 1.00 30.46 111 THR B C 1
ATOM 823 O O . THR A 1 111 ? -4.880 16.937 13.638 1.00 30.26 111 THR B O 1
ATOM 827 N N . GLY A 1 112 ? -3.667 18.838 13.841 1.00 28.97 112 GLY B N 1
ATOM 828 C CA . GLY A 1 112 ? -2.403 18.189 13.481 1.00 27.65 112 GLY B CA 1
ATOM 829 C C . GLY A 1 112 ? -2.062 17.157 14.537 1.00 27.06 112 GLY B C 1
ATOM 830 O O . GLY A 1 112 ? -1.648 16.049 14.215 1.00 25.80 112 GLY B O 1
ATOM 831 N N . ASP A 1 113 ? -2.253 17.527 15.807 1.00 27.98 113 ASP B N 1
ATOM 832 C CA . ASP A 1 113 ? -2.015 16.606 16.915 1.00 29.65 113 ASP B CA 1
ATOM 833 C C . ASP A 1 113 ? -2.895 15.384 16.911 1.00 30.07 113 ASP B C 1
ATOM 834 O O . ASP A 1 113 ? -2.433 14.287 17.279 1.00 29.88 113 ASP B O 1
ATOM 839 N N . GLY A 1 114 ? -4.152 15.549 16.469 1.00 29.55 114 GLY B N 1
ATOM 840 C CA . GLY A 1 114 ? -5.033 14.393 16.355 1.00 28.77 114 GLY B CA 1
ATOM 841 C C . GLY A 1 114 ? -4.747 13.506 15.158 1.00 27.41 114 GLY B C 1
ATOM 842 O O . GLY A 1 114 ? -4.918 12.297 15.230 1.00 27.80 114 GLY B O 1
ATOM 843 N N . ILE A 1 115 ? -4.339 14.107 14.042 1.00 26.65 115 ILE B N 1
ATOM 844 C CA . ILE A 1 115 ? -4.015 13.363 12.821 1.00 26.27 115 ILE B CA 1
ATOM 845 C C . ILE A 1 115 ? -2.805 12.416 12.980 1.00 26.56 115 ILE B C 1
ATOM 846 O O . ILE A 1 115 ? -2.793 11.314 12.421 1.00 26.44 115 ILE B O 1
ATOM 851 N N . ILE A 1 116 ? -1.791 12.834 13.736 1.00 26.74 116 ILE B N 1
ATOM 852 C CA . ILE A 1 116 ? -0.630 11.958 13.938 1.00 26.33 116 ILE B CA 1
ATOM 853 C C . ILE A 1 116 ? -0.960 10.551 14.445 1.00 27.41 116 ILE B C 1
ATOM 854 O O . ILE A 1 116 ? -0.598 9.601 13.780 1.00 28.31 116 ILE B O 1
ATOM 859 N N . PRO A 1 117 ? -1.640 10.405 15.601 1.00 28.18 117 PRO B N 1
ATOM 860 C CA . PRO A 1 117 ? -1.940 9.056 16.092 1.00 29.35 117 PRO B CA 1
ATOM 861 C C . PRO A 1 117 ? -3.073 8.332 15.324 1.00 31.08 117 PRO B C 1
ATOM 862 O O . PRO A 1 117 ? -3.119 7.088 15.282 1.00 31.80 117 PRO B O 1
ATOM 866 N N . PHE A 1 118 ? -3.987 9.104 14.758 1.00 31.33 118 PHE B N 1
ATOM 867 C CA . PHE A 1 118 ? -5.084 8.572 13.984 1.00 32.53 118 PHE B CA 1
ATOM 868 C C . PHE A 1 118 ? -4.565 7.639 12.888 1.00 32.54 118 PHE B C 1
ATOM 869 O O . PHE A 1 118 ? -5.040 6.517 12.741 1.00 33.48 118 PHE B O 1
ATOM 877 N N . GLY A 1 119 ? -3.575 8.096 12.127 1.00 31.80 119 GLY B N 1
ATOM 878 C CA . GLY A 1 119 ? -2.932 7.234 11.140 1.00 30.71 119 GLY B CA 1
ATOM 879 C C . GLY A 1 119 ? -2.368 5.953 11.729 1.00 30.73 119 GLY B C 1
ATOM 880 O O . GLY A 1 119 ? -2.536 4.863 11.150 1.00 31.11 119 GLY B O 1
ATOM 881 N N . LEU A 1 120 ? -1.710 6.068 12.881 1.00 30.73 120 LEU B N 1
ATOM 882 C CA . LEU A 1 120 ? -1.170 4.878 13.578 1.00 31.87 120 LEU B CA 1
ATOM 883 C C . LEU A 1 120 ? -2.249 3.984 14.154 1.00 32.45 120 LEU B C 1
ATOM 884 O O . LEU A 1 120 ? -2.067 2.771 14.241 1.00 31.99 120 LEU B O 1
ATOM 889 N N . GLU A 1 121 ? -3.363 4.591 14.552 1.00 34.17 121 GLU B N 1
ATOM 890 C CA . GLU A 1 121 ? -4.552 3.845 14.995 1.00 36.84 121 GLU B CA 1
ATOM 891 C C . GLU A 1 121 ? -5.185 3.058 13.834 1.00 38.91 121 GLU B C 1
ATOM 892 O O . GLU A 1 121 ? -5.519 1.888 14.003 1.00 39.80 121 GLU B O 1
ATOM 898 N N . LEU A 1 122 ? -5.356 3.688 12.665 1.00 39.89 122 LEU B N 1
ATOM 899 C CA . LEU A 1 122 ? -5.882 2.951 11.489 1.00 42.11 122 LEU B CA 1
ATOM 900 C C . LEU A 1 122 ? -4.982 1.751 11.170 1.00 42.65 122 LEU B C 1
ATOM 901 O O . LEU A 1 122 ? -5.453 0.633 11.005 1.00 44.08 122 LEU B O 1
ATOM 906 N N . MET A 1 123 ? -3.681 2.001 11.107 1.00 42.29 123 MET B N 1
ATOM 907 C CA . MET A 1 123 ? -2.686 0.965 10.856 1.00 44.02 123 MET B CA 1
ATOM 908 C C . MET A 1 123 ? -2.744 -0.143 11.911 1.00 45.80 123 MET B C 1
ATOM 909 O O . MET A 1 123 ? -2.742 -1.328 11.566 1.00 46.46 123 MET B O 1
ATOM 914 N N . ALA A 1 124 ? -2.810 0.248 13.187 1.00 46.81 124 ALA B N 1
ATOM 915 C CA . ALA A 1 124 ? -2.938 -0.703 14.300 1.00 49.26 124 ALA B CA 1
ATOM 916 C C . ALA A 1 124 ? -4.238 -1.516 14.272 1.00 52.33 124 ALA B C 1
ATOM 917 O O . ALA A 1 124 ? -4.246 -2.678 14.671 1.00 53.46 124 ALA B O 1
ATOM 919 N N . ARG A 1 125 ? -5.323 -0.906 13.801 1.00 54.24 125 ARG B N 1
ATOM 920 C CA . ARG A 1 125 ? -6.648 -1.544 13.818 1.00 57.98 125 ARG B CA 1
ATOM 921 C C . ARG A 1 125 ? -6.976 -2.324 12.542 1.00 60.76 125 ARG B C 1
ATOM 922 O O . ARG A 1 125 ? -8.045 -2.931 12.446 1.00 62.24 125 ARG B O 1
ATOM 930 N N . SER A 1 126 ? -6.074 -2.296 11.563 1.00 62.01 126 SER B N 1
ATOM 931 C CA . SER A 1 126 ? -6.283 -3.040 10.323 1.00 65.18 126 SER B CA 1
ATOM 932 C C . SER A 1 126 ? -6.100 -4.550 10.540 1.00 69.24 126 SER B C 1
ATOM 933 O O . SER A 1 126 ? -6.920 -5.351 10.070 1.00 71.13 126 SER B O 1
ATOM 936 N N . MET A 1 127 ? -5.055 -4.927 11.284 1.00 71.12 127 MET B N 1
ATOM 937 C CA . MET A 1 127 ? -4.792 -6.332 11.647 1.00 74.73 127 MET B CA 1
ATOM 938 C C . MET A 1 127 ? -5.974 -6.962 12.373 1.00 77.97 127 MET B C 1
ATOM 939 O O . MET A 1 127 ? -6.850 -6.251 12.879 1.00 77.94 127 MET B O 1
ATOM 944 N N . ASP A 1 128 ? -6.002 -8.296 12.398 1.00 81.25 128 ASP B N 1
ATOM 945 C CA . ASP A 1 128 ? -6.888 -9.048 13.296 1.00 84.68 128 ASP B CA 1
ATOM 946 C C . ASP A 1 128 ? -8.134 -9.704 12.662 1.00 87.73 128 ASP B C 1
ATOM 947 O O . ASP A 1 128 ? -8.616 -10.709 13.205 1.00 90.33 128 ASP B O 1
ATOM 952 N N . PRO A 1 129 ? -8.647 -9.180 11.516 1.00 87.80 129 PRO B N 1
ATOM 953 C CA . PRO A 1 129 ? -9.916 -9.736 11.027 1.00 90.38 129 PRO B CA 1
ATOM 954 C C . PRO A 1 129 ? -9.952 -11.267 11.080 1.00 93.41 129 PRO B C 1
ATOM 955 O O . PRO A 1 129 ? -10.874 -11.833 11.669 1.00 95.59 129 PRO B O 1
ATOM 959 N N . THR A 1 130 ? -8.948 -11.914 10.488 1.00 93.78 130 THR B N 1
ATOM 960 C CA . THR A 1 130 ? -8.780 -13.371 10.582 1.00 96.58 130 THR B CA 1
ATOM 961 C C . THR A 1 130 ? -7.479 -13.738 11.328 1.00 96.41 130 THR B C 1
ATOM 962 O O . THR A 1 130 ? -7.040 -14.897 11.305 1.00 98.40 130 THR B O 1
ATOM 966 N N . ARG A 1 131 ? -6.907 -12.735 12.009 1.00 94.07 131 ARG B N 1
ATOM 967 C CA . ARG A 1 131 ? -5.619 -12.812 12.728 1.00 93.17 131 ARG B CA 1
ATOM 968 C C . ARG A 1 131 ? -4.435 -12.667 11.765 1.00 91.25 131 ARG B C 1
ATOM 969 O O . ARG A 1 131 ? -3.778 -13.654 11.403 1.00 92.67 131 ARG B O 1
ATOM 977 N N . ASN A 1 132 ? -4.178 -11.422 11.360 1.00 87.99 132 ASN B N 1
ATOM 978 C CA . ASN A 1 132 ? -3.171 -11.115 10.345 1.00 86.16 132 ASN B CA 1
ATOM 979 C C . ASN A 1 132 ? -1.984 -10.284 10.829 1.00 83.79 132 ASN B C 1
ATOM 980 O O . ASN A 1 132 ? -2.138 -9.123 11.245 1.00 82.01 132 ASN B O 1
ATOM 985 N N . ASN A 1 133 ? -0.797 -10.884 10.739 1.00 83.51 133 ASN B N 1
ATOM 986 C CA . ASN A 1 133 ? 0.477 -10.158 10.813 1.00 80.93 133 ASN B CA 1
ATOM 987 C C . ASN A 1 133 ? 0.650 -9.201 12.009 1.00 78.45 133 ASN B C 1
ATOM 988 O O . ASN A 1 133 ? 0.763 -7.993 11.811 1.00 77.18 133 ASN B O 1
ATOM 993 N N . PRO A 1 134 ? 0.679 -9.728 13.247 1.00 78.01 134 PRO B N 1
ATOM 994 C CA . PRO A 1 134 ? 0.839 -8.834 14.395 1.00 75.70 134 PRO B CA 1
ATOM 995 C C . PRO A 1 134 ? 2.260 -8.303 14.535 1.00 73.08 134 PRO B C 1
ATOM 996 O O . PRO A 1 134 ? 2.449 -7.153 14.931 1.00 71.11 134 PRO B O 1
ATOM 1000 N N . ASP A 1 135 ? 3.247 -9.143 14.231 1.00 72.79 135 ASP B N 1
ATOM 1001 C CA . ASP A 1 135 ? 4.637 -8.703 14.211 1.00 70.51 135 ASP B CA 1
ATOM 1002 C C . ASP A 1 135 ? 4.896 -7.789 13.012 1.00 66.96 135 ASP B C 1
ATOM 1003 O O . ASP A 1 135 ? 5.687 -6.853 13.107 1.00 66.19 135 ASP B O 1
ATOM 1008 N N . ARG A 1 136 ? 4.225 -8.066 11.895 1.00 64.94 136 ARG B N 1
ATOM 1009 C CA . ARG A 1 136 ? 4.322 -7.222 10.703 1.00 61.84 136 ARG B CA 1
ATOM 1010 C C . ARG A 1 136 ? 3.699 -5.847 10.912 1.00 58.98 136 ARG B C 1
ATOM 1011 O O . ARG A 1 136 ? 4.333 -4.835 10.619 1.00 57.37 136 ARG B O 1
ATOM 1019 N N . ILE A 1 137 ? 2.457 -5.812 11.397 1.00 58.28 137 ILE B N 1
ATOM 1020 C CA . ILE A 1 137 ? 1.766 -4.533 11.573 1.00 55.90 137 ILE B CA 1
ATOM 1021 C C . ILE A 1 137 ? 2.466 -3.705 12.639 1.00 53.34 137 ILE B C 1
ATOM 1022 O O . ILE A 1 137 ? 2.569 -2.488 12.517 1.00 51.88 137 ILE B O 1
ATOM 1027 N N . LEU A 1 138 ? 2.997 -4.387 13.648 1.00 52.63 138 LEU B N 1
ATOM 1028 C CA . LEU A 1 138 ? 3.835 -3.753 14.648 1.00 50.86 138 LEU B CA 1
ATOM 1029 C C . LEU A 1 138 ? 5.095 -3.189 14.002 1.00 49.50 138 LEU B C 1
ATOM 1030 O O . LEU A 1 138 ? 5.500 -2.067 14.312 1.00 48.03 138 LEU B O 1
ATOM 1035 N N . ARG A 1 139 ? 5.715 -3.958 13.104 1.00 49.78 139 ARG B N 1
ATOM 1036 C CA . ARG A 1 139 ? 6.893 -3.453 12.410 1.00 49.27 139 ARG B CA 1
ATOM 1037 C C . ARG A 1 139 ? 6.584 -2.260 11.502 1.00 45.35 139 ARG B C 1
ATOM 1038 O O . ARG A 1 139 ? 7.406 -1.352 11.383 1.00 44.29 139 ARG B O 1
ATOM 1046 N N . ALA A 1 140 ? 5.408 -2.278 10.870 1.00 43.29 140 ALA B N 1
ATOM 1047 C CA . ALA A 1 140 ? 4.947 -1.177 10.021 1.00 40.78 140 ALA B CA 1
ATOM 1048 C C . ALA A 1 140 ? 4.757 0.087 10.855 1.00 38.71 140 ALA B C 1
ATOM 1049 O O . ALA A 1 140 ? 5.020 1.196 10.398 1.00 37.89 140 ALA B O 1
ATOM 1051 N N . ILE A 1 141 ? 4.308 -0.107 12.089 1.00 38.47 141 ILE B N 1
ATOM 1052 C CA . ILE A 1 141 ? 4.054 0.970 13.034 1.00 37.42 141 ILE B CA 1
ATOM 1053 C C . ILE A 1 141 ? 5.369 1.606 13.467 1.00 36.67 141 ILE B C 1
ATOM 1054 O O . ILE A 1 141 ? 5.496 2.839 13.510 1.00 35.05 141 ILE B O 1
ATOM 1059 N N . ILE A 1 142 ? 6.354 0.749 13.717 1.00 37.92 142 ILE B N 1
ATOM 1060 C CA . ILE A 1 142 ? 7.710 1.192 13.998 1.00 39.06 142 ILE B CA 1
ATOM 1061 C C . ILE A 1 142 ? 8.218 2.102 12.887 1.00 38.31 142 ILE B C 1
ATOM 1062 O O . ILE A 1 142 ? 8.763 3.183 13.175 1.00 37.79 142 ILE B O 1
ATOM 1067 N N . GLU A 1 143 ? 7.996 1.690 11.634 1.00 38.36 143 GLU B N 1
ATOM 1068 C CA . GLU A 1 143 ? 8.405 2.487 10.470 1.00 38.59 143 GLU B CA 1
ATOM 1069 C C . GLU A 1 143 ? 7.758 3.865 10.431 1.00 37.98 143 GLU B C 1
ATOM 1070 O O . GLU A 1 143 ? 8.427 4.856 10.155 1.00 37.89 143 GLU B O 1
ATOM 1076 N N . LEU A 1 144 ? 6.447 3.906 10.655 1.00 37.77 144 LEU B N 1
ATOM 1077 C CA . LEU A 1 144 ? 5.696 5.155 10.636 1.00 37.53 144 LEU B CA 1
ATOM 1078 C C . LEU A 1 144 ? 6.048 6.074 11.809 1.00 36.65 144 LEU B C 1
ATOM 1079 O O . LEU A 1 144 ? 6.062 7.273 11.643 1.00 35.68 144 LEU B O 1
ATOM 1084 N N . THR A 1 145 ? 6.309 5.513 12.989 1.00 37.58 145 THR B N 1
ATOM 1085 C CA . THR A 1 145 ? 6.731 6.324 14.134 1.00 38.40 145 THR B CA 1
ATOM 1086 C C . THR A 1 145 ? 8.102 6.947 13.881 1.00 39.85 145 THR B C 1
ATOM 1087 O O . THR A 1 145 ? 8.400 8.054 14.357 1.00 40.01 145 THR B O 1
ATOM 1091 N N . ARG A 1 146 ? 8.915 6.235 13.107 1.00 41.37 146 ARG B N 1
ATOM 1092 C CA . ARG A 1 146 ? 10.272 6.653 12.778 1.00 43.74 146 ARG B CA 1
ATOM 1093 C C . ARG A 1 146 ? 10.253 7.852 11.822 1.00 42.58 146 ARG B C 1
ATOM 1094 O O . ARG A 1 146 ? 11.097 8.739 11.905 1.00 43.00 146 ARG B O 1
ATOM 1102 N N . VAL A 1 147 ? 9.275 7.883 10.926 1.00 41.32 147 VAL B N 1
ATOM 1103 C CA . VAL A 1 147 ? 9.193 8.942 9.926 1.00 40.44 147 VAL B CA 1
ATOM 1104 C C . VAL A 1 147 ? 8.740 10.286 10.512 1.00 39.03 147 VAL B C 1
ATOM 1105 O O . VAL A 1 147 ? 9.183 11.353 10.087 1.00 38.56 147 VAL B O 1
ATOM 1109 N N . MET A 1 148 ? 7.868 10.223 11.503 1.00 38.76 148 MET B N 1
ATOM 1110 C CA . MET A 1 148 ? 7.254 11.434 12.031 1.00 38.17 148 MET B CA 1
ATOM 1111 C C . MET A 1 148 ? 8.237 12.167 12.941 1.00 40.17 148 MET B C 1
ATOM 1112 O O . MET A 1 148 ? 8.228 13.390 12.993 1.00 41.14 148 MET B O 1
ATOM 1117 N N . GLY A 1 149 ? 9.124 11.425 13.606 1.00 41.41 149 GLY B N 1
ATOM 1118 C CA . GLY A 1 149 ? 9.932 11.994 14.695 1.00 42.65 149 GLY B CA 1
ATOM 1119 C C . GLY A 1 149 ? 11.368 12.418 14.453 1.00 44.04 149 GLY B C 1
ATOM 1120 O O . GLY A 1 149 ? 11.702 13.006 13.415 1.00 44.04 149 GLY B O 1
ATOM 1121 N N . SER A 1 150 ? 12.209 12.119 15.447 1.00 45.25 150 SER B N 1
ATOM 1122 C CA . SER A 1 150 ? 13.617 12.539 15.517 1.00 47.35 150 SER B CA 1
ATOM 1123 C C . SER A 1 150 ? 14.537 11.944 14.448 1.00 47.96 150 SER B C 1
ATOM 1124 O O . SER A 1 150 ? 15.660 12.429 14.244 1.00 49.25 150 SER B O 1
ATOM 1127 N N . GLU A 1 151 ? 14.081 10.884 13.788 1.00 46.54 151 GLU B N 1
ATOM 1128 C CA . GLU A 1 151 ? 14.859 10.268 12.728 1.00 46.88 151 GLU B CA 1
ATOM 1129 C C . GLU A 1 151 ? 14.415 10.826 11.401 1.00 44.87 151 GLU B C 1
ATOM 1130 O O . GLU A 1 151 ? 15.092 10.642 10.393 1.00 46.27 151 GLU B O 1
ATOM 1136 N N . GLY A 1 152 ? 13.280 11.526 11.408 1.00 41.36 152 GLY B N 1
ATOM 1137 C CA . GLY A 1 152 ? 12.631 11.916 10.177 1.00 38.06 152 GLY B CA 1
ATOM 1138 C C . GLY A 1 152 ? 12.188 13.353 10.119 1.00 35.89 152 GLY B C 1
ATOM 1139 O O . GLY A 1 152 ? 13.003 14.266 10.254 1.00 36.18 152 GLY B O 1
ATOM 1140 N N . ILE A 1 153 ? 10.883 13.549 9.917 1.00 33.45 153 ILE B N 1
ATOM 1141 C CA . ILE A 1 153 ? 10.341 14.857 9.551 1.00 32.46 153 ILE B CA 1
ATOM 1142 C C . ILE A 1 153 ? 10.686 15.985 10.528 1.00 33.07 153 ILE B C 1
ATOM 1143 O O . ILE A 1 153 ? 11.009 17.082 10.100 1.00 32.77 153 ILE B O 1
ATOM 1148 N N . VAL A 1 154 ? 10.598 15.705 11.826 1.00 34.16 154 VAL B N 1
ATOM 1149 C CA . VAL A 1 154 ? 10.809 16.713 12.865 1.00 35.95 154 VAL B CA 1
ATOM 1150 C C . VAL A 1 154 ? 12.308 17.088 12.962 1.00 38.76 154 VAL B C 1
ATOM 1151 O O . VAL A 1 154 ? 12.645 18.239 13.245 1.00 39.20 154 VAL B O 1
ATOM 1155 N N . GLU A 1 155 ? 13.191 16.124 12.692 1.00 41.04 155 GLU B N 1
ATOM 1156 C CA . GLU A 1 155 ? 14.628 16.407 12.538 1.00 44.41 155 GLU B CA 1
ATOM 1157 C C . GLU A 1 155 ? 14.807 17.411 11.387 1.00 45.03 155 GLU B C 1
ATOM 1158 O O . GLU A 1 155 ? 15.457 18.445 11.549 1.00 46.80 155 GLU B O 1
ATOM 1164 N N . GLY A 1 156 ? 14.208 17.099 10.237 1.00 43.49 156 GLY B N 1
ATOM 1165 C CA . GLY A 1 156 ? 14.234 17.973 9.067 1.00 43.12 156 GLY B CA 1
ATOM 1166 C C . GLY A 1 156 ? 13.714 19.365 9.358 1.00 42.88 156 GLY B C 1
ATOM 1167 O O . GLY A 1 156 ? 14.375 20.361 9.059 1.00 44.14 156 GLY B O 1
ATOM 1168 N N . GLN A 1 157 ? 12.533 19.446 9.962 1.00 41.13 157 GLN B N 1
ATOM 1169 C CA . GLN A 1 157 ? 11.948 20.746 10.269 1.00 41.06 157 GLN B CA 1
ATOM 1170 C C . GLN A 1 157 ? 12.844 21.555 11.231 1.00 42.43 157 GLN B C 1
ATOM 1171 O O . GLN A 1 157 ? 12.962 22.774 11.091 1.00 42.85 157 GLN B O 1
ATOM 1177 N N . TYR A 1 158 ? 13.463 20.865 12.187 1.00 43.61 158 TYR B N 1
ATOM 1178 C CA . TYR A 1 158 ? 14.422 21.477 13.127 1.00 46.75 158 TYR B CA 1
ATOM 1179 C C . TYR A 1 158 ? 15.551 22.191 12.370 1.00 49.52 158 TYR B C 1
ATOM 1180 O O . TYR A 1 158 ? 15.817 23.356 12.628 1.00 51.13 158 TYR B O 1
ATOM 1189 N N . HIS A 1 159 ? 16.191 21.513 11.421 1.00 50.68 159 HIS B N 1
ATOM 1190 C CA . HIS A 1 159 ? 17.295 22.153 10.675 1.00 53.34 159 HIS B CA 1
ATOM 1191 C C . HIS A 1 159 ? 16.827 23.127 9.600 1.00 54.47 159 HIS B C 1
ATOM 1192 O O . HIS A 1 159 ? 17.591 23.981 9.156 1.00 56.30 159 HIS B O 1
ATOM 1199 N N . GLU A 1 160 ? 15.565 22.995 9.200 1.00 54.00 160 GLU B N 1
ATOM 1200 C CA . GLU A 1 160 ? 14.948 23.878 8.218 1.00 55.39 160 GLU B CA 1
ATOM 1201 C C . GLU A 1 160 ? 14.788 25.290 8.770 1.00 57.66 160 GLU B C 1
ATOM 1202 O O . GLU A 1 160 ? 14.623 26.254 8.015 1.00 58.48 160 GLU B O 1
ATOM 1208 N N . LEU A 1 161 ? 14.831 25.392 10.096 1.00 59.19 161 LEU B N 1
ATOM 1209 C CA . LEU A 1 161 ? 14.727 26.667 10.797 1.00 61.77 161 LEU B CA 1
ATOM 1210 C C . LEU A 1 161 ? 15.921 27.601 10.560 1.00 65.72 161 LEU B C 1
ATOM 1211 O O . LEU A 1 161 ? 15.732 28.787 10.279 1.00 66.98 161 LEU B O 1
ATOM 1216 N N . GLY A 1 162 ? 17.138 27.065 10.654 1.00 68.29 162 GLY B N 1
ATOM 1217 C CA . GLY A 1 162 ? 18.357 27.850 10.388 1.00 72.64 162 GLY B CA 1
ATOM 1218 C C . GLY A 1 162 ? 18.685 28.001 8.909 1.00 74.89 162 GLY B C 1
ATOM 1219 O O . GLY A 1 162 ? 19.832 27.795 8.502 1.00 76.59 162 GLY B O 1
ATOM 1220 N N . LEU A 1 163 ? 17.687 28.388 8.113 1.00 75.41 163 LEU B N 1
ATOM 1221 C CA . LEU A 1 163 ? 17.805 28.380 6.653 1.00 77.12 163 LEU B CA 1
ATOM 1222 C C . LEU A 1 163 ? 18.318 29.680 6.023 1.00 80.96 163 LEU B C 1
ATOM 1223 O O . LEU A 1 163 ? 18.256 30.753 6.633 1.00 82.59 163 LEU B O 1
ATOM 1228 N N . ASN A 1 164 ? 18.830 29.549 4.795 1.00 82.60 164 ASN B N 1
ATOM 1229 C CA . ASN A 1 164 ? 19.413 30.638 4.008 1.00 85.83 164 ASN B CA 1
ATOM 1230 C C . ASN A 1 164 ? 18.991 30.519 2.531 1.00 85.73 164 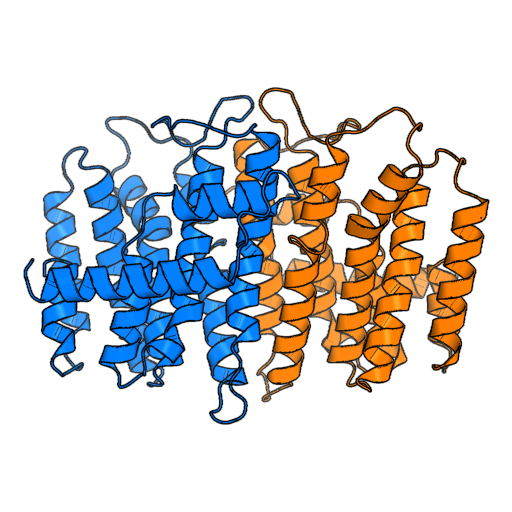ASN B C 1
ATOM 1231 O O . ASN A 1 164 ? 18.559 29.450 2.084 1.00 83.68 164 ASN B O 1
ATOM 1236 N N . GLN A 1 165 ? 19.123 31.616 1.784 1.00 87.99 165 GLN B N 1
ATOM 1237 C CA . GLN A 1 165 ? 18.651 31.705 0.388 1.00 88.10 165 GLN B CA 1
ATOM 1238 C C . GLN A 1 165 ? 19.507 30.899 -0.590 1.00 88.14 165 GLN B C 1
ATOM 1239 O O . GLN A 1 165 ? 20.488 31.425 -1.125 1.00 90.68 165 GLN B O 1
ATOM 1245 N N . LEU A 1 166 ? 19.137 29.634 -0.825 1.00 85.44 166 LEU B N 1
ATOM 1246 C CA . LEU A 1 166 ? 19.829 28.777 -1.808 1.00 85.28 166 LEU B CA 1
ATOM 1247 C C . LEU A 1 166 ? 21.359 28.691 -1.585 1.00 86.51 166 LEU B C 1
ATOM 1248 O O . LEU A 1 166 ? 22.116 28.311 -2.489 1.00 87.86 166 LEU B O 1
ATOM 1253 N N . ASN A 1 167 ? 21.807 29.032 -0.376 1.00 85.87 167 ASN B N 1
ATOM 1254 C CA . ASN A 1 167 ? 23.240 29.075 -0.079 1.00 86.96 167 ASN B CA 1
ATOM 1255 C C . ASN A 1 167 ? 23.797 27.722 0.375 1.00 84.32 167 ASN B C 1
ATOM 1256 O O . ASN A 1 167 ? 24.582 27.100 -0.353 1.00 85.16 167 ASN B O 1
ATOM 1261 N N . ASP A 1 168 ? 23.383 27.268 1.560 1.00 80.76 168 ASP B N 1
ATOM 1262 C CA . ASP A 1 168 ? 23.892 26.021 2.126 1.00 78.40 168 ASP B CA 1
ATOM 1263 C C . ASP A 1 168 ? 23.180 24.815 1.504 1.00 74.69 168 ASP B C 1
ATOM 1264 O O . ASP A 1 168 ? 22.147 24.354 2.008 1.00 72.15 168 ASP B O 1
ATOM 1269 N N . LEU A 1 169 ? 23.752 24.315 0.408 1.00 74.19 169 LEU B N 1
ATOM 1270 C CA . LEU A 1 169 ? 23.195 23.195 -0.361 1.00 71.12 169 LEU B CA 1
ATOM 1271 C C . LEU A 1 169 ? 23.140 21.854 0.386 1.00 68.35 169 LEU B C 1
ATOM 1272 O O . LEU A 1 169 ? 22.185 21.101 0.219 1.00 65.94 169 LEU B O 1
ATOM 1277 N N . GLU A 1 170 ? 24.164 21.556 1.188 1.00 68.74 170 GLU B N 1
ATOM 1278 C CA . GLU A 1 170 ? 24.214 20.300 1.952 1.00 66.66 170 GLU B CA 1
ATOM 1279 C C . GLU A 1 170 ? 23.164 20.267 3.053 1.00 63.25 170 GLU B C 1
ATOM 1280 O O . GLU A 1 170 ? 22.598 19.215 3.339 1.00 61.61 170 GLU B O 1
ATOM 1286 N N . LEU A 1 171 ? 22.927 21.427 3.665 1.00 62.37 171 LEU B N 1
ATOM 1287 C CA . LEU A 1 171 ? 21.909 21.602 4.686 1.00 59.56 171 LEU B CA 1
ATOM 1288 C C . LEU A 1 171 ? 20.521 21.481 4.064 1.00 56.93 171 LEU B C 1
ATOM 1289 O O . LEU A 1 171 ? 19.625 20.914 4.678 1.00 54.47 171 LEU B O 1
ATOM 1294 N N . ILE A 1 172 ? 20.359 22.022 2.853 1.00 57.24 172 ILE B N 1
ATOM 1295 C CA . ILE A 1 172 ? 19.098 21.918 2.111 1.00 55.10 172 ILE B CA 1
ATOM 1296 C C . ILE A 1 172 ? 18.818 20.465 1.736 1.00 53.64 172 ILE B C 1
ATOM 1297 O O . ILE A 1 172 ? 17.720 19.950 2.011 1.00 51.87 172 ILE B O 1
ATOM 1302 N N . GLU A 1 173 ? 19.808 19.806 1.131 1.00 54.48 173 GLU B N 1
ATOM 1303 C CA . GLU A 1 173 ? 19.698 18.384 0.822 1.00 53.60 173 GLU B CA 1
ATOM 1304 C C . GLU A 1 173 ? 19.353 17.569 2.063 1.00 51.34 173 GLU B C 1
ATOM 1305 O O . GLU A 1 173 ? 18.464 16.727 2.010 1.00 49.84 173 GLU B O 1
ATOM 1311 N N . TYR A 1 174 ? 20.050 17.826 3.174 1.00 51.24 174 TYR B N 1
ATOM 1312 C CA . TYR A 1 174 ? 19.809 17.106 4.424 1.00 49.03 174 TYR B CA 1
ATOM 1313 C C . TYR A 1 174 ? 18.351 17.218 4.867 1.00 46.42 174 TYR B C 1
ATOM 1314 O O . TYR A 1 174 ? 17.764 16.237 5.317 1.00 45.08 174 TYR B O 1
ATOM 1323 N N . VAL A 1 175 ? 17.799 18.423 4.764 1.00 45.55 175 VAL B N 1
ATOM 1324 C CA . VAL A 1 175 ? 16.404 18.667 5.098 1.00 43.42 175 VAL B CA 1
ATOM 1325 C C . VAL A 1 175 ? 15.469 17.850 4.191 1.00 41.82 175 VAL B C 1
ATOM 1326 O O . VAL A 1 175 ? 14.495 17.267 4.681 1.00 40.92 175 VAL B O 1
ATOM 1330 N N . CYS A 1 176 ? 15.786 17.778 2.892 1.00 41.39 176 CYS B N 1
ATOM 1331 C CA . CYS A 1 176 ? 15.003 16.997 1.929 1.00 39.48 176 CYS B CA 1
ATOM 1332 C C . CYS A 1 176 ? 15.039 15.503 2.210 1.00 38.57 176 CYS B C 1
ATOM 1333 O O . CYS A 1 176 ? 14.019 14.811 2.124 1.00 36.91 176 CYS B O 1
ATOM 1336 N N . LYS A 1 177 ? 16.225 15.021 2.555 1.00 39.59 177 LYS B N 1
ATOM 1337 C CA . LYS A 1 177 ? 16.431 13.661 2.982 1.00 39.63 177 LYS B CA 1
ATOM 1338 C C . LYS A 1 177 ? 15.636 13.326 4.240 1.00 37.82 177 LYS B C 1
ATOM 1339 O O . LYS A 1 177 ? 15.101 12.227 4.365 1.00 36.96 177 LYS B O 1
ATOM 1345 N N . LYS A 1 178 ? 15.566 14.260 5.179 1.00 37.78 178 LYS B N 1
ATOM 1346 C CA . LYS A 1 178 ? 14.896 13.972 6.442 1.00 37.66 178 LYS B CA 1
ATOM 1347 C C . LYS A 1 178 ? 13.370 14.074 6.338 1.00 35.59 178 LYS B C 1
ATOM 1348 O O . LYS A 1 178 ? 12.652 13.381 7.050 1.00 34.60 178 LYS B O 1
ATOM 1354 N N . LYS A 1 179 ? 12.887 14.923 5.449 1.00 34.99 179 LYS B N 1
ATOM 1355 C CA . LYS A 1 179 ? 11.447 15.109 5.299 1.00 34.69 179 LYS B CA 1
ATOM 1356 C C . LYS A 1 179 ? 10.915 14.234 4.170 1.00 33.46 179 LYS B C 1
ATOM 1357 O O . LYS A 1 179 ? 10.445 13.130 4.421 1.00 32.44 179 LYS B O 1
ATOM 1363 N N . GLU A 1 180 ? 11.034 14.682 2.927 1.00 34.45 180 GLU B N 1
ATOM 1364 C CA . GLU A 1 180 ? 10.520 13.894 1.799 1.00 34.72 180 GLU B CA 1
ATOM 1365 C C . GLU A 1 180 ? 11.243 12.559 1.671 1.00 35.13 180 GLU B C 1
ATOM 1366 O O . GLU A 1 180 ? 10.637 11.553 1.318 1.00 34.14 180 GLU B O 1
ATOM 1372 N N . GLY A 1 181 ? 12.540 12.546 1.987 1.00 36.37 181 GLY B N 1
ATOM 1373 C CA . GLY A 1 181 ? 13.318 11.321 1.932 1.00 36.99 181 GLY B CA 1
ATOM 1374 C C . GLY A 1 181 ? 12.804 10.250 2.876 1.00 36.78 181 GLY B C 1
ATOM 1375 O O . GLY A 1 181 ? 12.531 9.116 2.466 1.00 36.65 181 GLY B O 1
ATOM 1376 N N . THR A 1 182 ? 12.674 10.602 4.153 1.00 37.03 182 THR B N 1
ATOM 1377 C CA . THR A 1 182 ? 12.267 9.618 5.157 1.00 36.71 182 THR B CA 1
ATOM 1378 C C . THR A 1 182 ? 10.826 9.187 4.930 1.00 35.16 182 THR B C 1
ATOM 1379 O O . THR A 1 182 ? 10.493 8.014 5.132 1.00 34.94 182 THR B O 1
ATOM 1383 N N . LEU A 1 183 ? 9.983 10.108 4.473 1.00 34.22 183 LEU B N 1
ATOM 1384 C CA . LEU A 1 183 ? 8.586 9.744 4.173 1.00 34.33 183 LEU B CA 1
ATOM 1385 C C . LEU A 1 183 ? 8.491 8.666 3.094 1.00 33.70 183 LEU B C 1
ATOM 1386 O O . LEU A 1 183 ? 7.768 7.689 3.268 1.00 33.71 183 LEU B O 1
ATOM 1391 N N . HIS A 1 184 ? 9.249 8.803 2.006 1.00 33.19 184 HIS B N 1
ATOM 1392 C CA . HIS A 1 184 ? 9.239 7.769 0.961 1.00 32.85 184 HIS B CA 1
ATOM 1393 C C . HIS A 1 184 ? 9.864 6.434 1.443 1.00 32.65 184 HIS B C 1
ATOM 1394 O O . HIS A 1 184 ? 9.341 5.347 1.156 1.00 31.64 184 HIS B O 1
ATOM 1401 N N . ALA A 1 185 ? 10.975 6.538 2.176 1.00 33.05 185 ALA B N 1
ATOM 1402 C CA . ALA A 1 185 ? 11.651 5.375 2.738 1.00 34.40 185 ALA B CA 1
ATOM 1403 C C . ALA A 1 185 ? 10.674 4.533 3.572 1.00 34.68 185 ALA B C 1
ATOM 1404 O O . ALA A 1 185 ? 10.555 3.325 3.375 1.00 35.36 185 ALA B O 1
ATOM 1406 N N . CYS A 1 186 ? 9.947 5.202 4.461 1.00 34.27 186 CYS B N 1
ATOM 1407 C CA . CYS A 1 186 ? 8.929 4.588 5.298 1.00 34.13 186 CYS B CA 1
ATOM 1408 C C . CYS A 1 186 ? 7.800 3.972 4.481 1.00 34.38 186 CYS B C 1
ATOM 1409 O O . CYS A 1 186 ? 7.379 2.825 4.727 1.00 35.21 186 CYS B O 1
ATOM 1412 N N . GLY A 1 187 ? 7.281 4.738 3.534 1.00 33.72 187 GLY B N 1
ATOM 1413 C CA . GLY A 1 187 ? 6.280 4.213 2.618 1.00 34.09 187 GLY B CA 1
ATOM 1414 C C . GLY A 1 187 ? 6.733 2.919 1.961 1.00 34.83 187 GLY B C 1
ATOM 1415 O O . GLY A 1 187 ? 6.017 1.920 1.979 1.00 34.66 187 GLY B O 1
ATOM 1416 N N . ALA A 1 188 ? 7.932 2.944 1.380 1.00 35.52 188 ALA B N 1
ATOM 1417 C CA . ALA A 1 188 ? 8.451 1.792 0.654 1.00 36.04 188 ALA B CA 1
ATOM 1418 C C . ALA A 1 188 ? 8.671 0.627 1.609 1.00 37.49 188 ALA B C 1
ATOM 1419 O O . ALA A 1 188 ? 8.296 -0.507 1.306 1.00 38.71 188 ALA B O 1
ATOM 1421 N N . ALA A 1 189 ? 9.247 0.908 2.776 1.00 37.59 189 ALA B N 1
ATOM 1422 C CA . ALA A 1 189 ? 9.535 -0.145 3.752 1.00 38.66 189 ALA B CA 1
ATOM 1423 C C . ALA A 1 189 ? 8.259 -0.794 4.295 1.00 38.70 189 ALA B C 1
ATOM 1424 O O . ALA A 1 189 ? 8.224 -2.018 4.471 1.00 40.16 189 ALA B O 1
ATOM 1426 N N . CYS A 1 190 ? 7.227 0.013 4.553 1.00 37.00 190 CYS B N 1
ATOM 1427 C CA . CYS A 1 190 ? 5.904 -0.501 4.966 1.00 37.18 190 CYS B CA 1
ATOM 1428 C C . CYS A 1 190 ? 5.292 -1.389 3.893 1.00 37.80 190 CYS B C 1
ATOM 1429 O O . CYS A 1 190 ? 4.828 -2.486 4.174 1.00 38.46 190 CYS B O 1
ATOM 1432 N N . GLY A 1 191 ? 5.275 -0.898 2.660 1.00 37.72 191 GLY B N 1
ATOM 1433 C CA . GLY A 1 191 ? 4.841 -1.707 1.529 1.00 38.43 191 GLY B CA 1
ATOM 1434 C C . GLY A 1 191 ? 5.478 -3.084 1.553 1.00 39.64 191 GLY B C 1
ATOM 1435 O O . GLY A 1 191 ? 4.785 -4.109 1.512 1.00 40.45 191 GLY B O 1
ATOM 1436 N N . ALA A 1 192 ? 6.803 -3.100 1.658 1.00 39.65 192 ALA B N 1
ATOM 1437 C CA . ALA A 1 192 ? 7.566 -4.334 1.621 1.00 40.88 192 ALA B CA 1
ATOM 1438 C C . ALA A 1 192 ? 7.259 -5.228 2.824 1.00 41.49 192 ALA B C 1
ATOM 1439 O O . ALA A 1 192 ? 7.069 -6.434 2.671 1.00 43.06 192 ALA B O 1
ATOM 1441 N N . ILE A 1 193 ? 7.180 -4.629 4.015 1.00 40.07 193 ILE B N 1
ATOM 1442 C CA . ILE A 1 193 ? 6.898 -5.374 5.235 1.00 40.29 193 ILE B CA 1
ATOM 1443 C C . ILE A 1 193 ? 5.536 -6.030 5.117 1.00 40.74 193 ILE B C 1
ATOM 1444 O O . ILE A 1 193 ? 5.387 -7.232 5.383 1.00 41.69 193 ILE B O 1
ATOM 1449 N N . LEU A 1 194 ? 4.554 -5.243 4.693 1.00 39.99 194 LEU B N 1
ATOM 1450 C CA . LEU A 1 194 ? 3.182 -5.732 4.586 1.00 41.03 194 LEU B CA 1
ATOM 1451 C C . LEU A 1 194 ? 3.063 -6.694 3.430 1.00 43.68 194 LEU B C 1
ATOM 1452 O O . LEU A 1 194 ? 2.227 -7.590 3.443 1.00 44.93 194 LEU B O 1
ATOM 1457 N N . GLY A 1 195 ? 3.947 -6.529 2.450 1.00 45.05 195 GLY B N 1
ATOM 1458 C CA . GLY A 1 195 ? 3.977 -7.404 1.292 1.00 47.89 195 GLY B CA 1
ATOM 1459 C C . GLY A 1 195 ? 4.532 -8.778 1.627 1.00 51.19 195 GLY B C 1
ATOM 1460 O O . GLY A 1 195 ? 4.392 -9.700 0.835 1.00 52.41 195 GLY B O 1
ATOM 1461 N N . GLY A 1 196 ? 5.150 -8.911 2.802 1.00 52.86 196 GLY B N 1
ATOM 1462 C CA . GLY A 1 196 ? 5.806 -10.156 3.201 1.00 56.63 196 GLY B CA 1
ATOM 1463 C C . GLY A 1 196 ? 7.090 -10.270 2.413 1.00 58.93 196 GLY B C 1
ATOM 1464 O O . GLY A 1 196 ? 7.089 -10.701 1.260 1.00 59.91 196 GLY B O 1
ATOM 1465 N N . CYS A 1 197 ? 8.192 -9.871 3.030 1.00 60.03 197 CYS B N 1
ATOM 1466 C CA . CYS A 1 197 ? 9.405 -9.611 2.270 1.00 61.59 197 CYS B CA 1
ATOM 1467 C C . CYS A 1 197 ? 10.624 -10.125 3.003 1.00 64.16 197 CYS B C 1
ATOM 1468 O O . CYS A 1 197 ? 10.574 -10.338 4.211 1.00 63.86 197 CYS B O 1
ATOM 1471 N N . ASP A 1 198 ? 11.717 -10.323 2.267 1.00 66.96 198 ASP B N 1
ATOM 1472 C CA . ASP A 1 198 ? 13.009 -10.614 2.895 1.00 69.82 198 ASP B CA 1
ATOM 1473 C C . ASP A 1 198 ? 13.445 -9.413 3.732 1.00 68.53 198 ASP B C 1
ATOM 1474 O O . ASP A 1 198 ? 13.258 -8.270 3.326 1.00 66.73 198 ASP B O 1
ATOM 1479 N N . GLU A 1 199 ? 14.021 -9.684 4.899 1.00 69.81 199 GLU B N 1
ATOM 1480 C CA . GLU A 1 199 ? 14.700 -8.667 5.699 1.00 69.22 199 GLU B C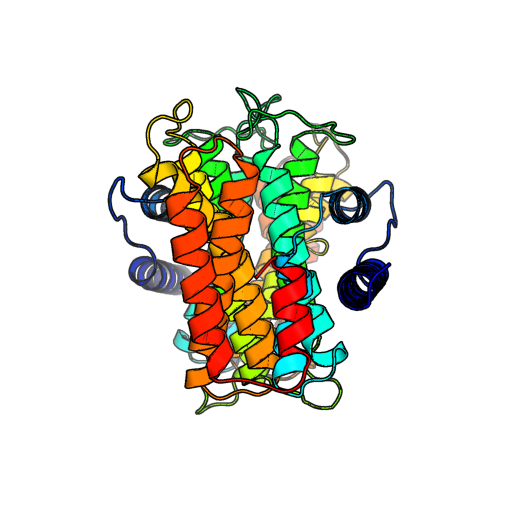A 1
ATOM 1481 C C . GLU A 1 199 ? 15.612 -7.802 4.824 1.00 68.32 199 GLU B C 1
ATOM 1482 O O . GLU A 1 199 ? 15.610 -6.578 4.928 1.00 66.41 199 GLU B O 1
ATOM 1488 N N . ASP A 1 200 ? 16.385 -8.461 3.960 1.00 69.95 200 ASP B N 1
ATOM 1489 C CA . ASP A 1 200 ? 17.287 -7.798 3.018 1.00 69.96 200 ASP B CA 1
ATOM 1490 C C . ASP A 1 200 ? 16.532 -6.949 1.994 1.00 67.30 200 ASP B C 1
ATOM 1491 O O . ASP A 1 200 ? 16.996 -5.875 1.607 1.00 66.61 200 ASP B O 1
ATOM 1496 N N . LYS A 1 201 ? 15.378 -7.436 1.548 1.00 65.88 201 LYS B N 1
ATOM 1497 C CA . LYS A 1 201 ? 14.607 -6.732 0.528 1.00 63.70 201 LYS B CA 1
ATOM 1498 C C . LYS A 1 201 ? 13.826 -5.544 1.085 1.00 60.43 201 LYS B C 1
ATOM 1499 O O . LYS A 1 201 ? 13.408 -4.668 0.332 1.00 59.13 201 LYS B O 1
ATOM 1505 N N . ILE A 1 202 ? 13.627 -5.516 2.401 1.00 58.98 202 ILE B N 1
ATOM 1506 C CA . ILE A 1 202 ? 13.006 -4.354 3.037 1.00 56.03 202 ILE B CA 1
ATOM 1507 C C . ILE A 1 202 ? 14.002 -3.188 3.049 1.00 55.05 202 ILE B C 1
ATOM 1508 O O . ILE A 1 202 ? 13.673 -2.078 2.633 1.00 53.34 202 ILE B O 1
ATOM 1513 N N . GLU A 1 203 ? 15.216 -3.469 3.525 1.00 56.02 203 GLU B N 1
ATOM 1514 C CA . GLU A 1 203 ? 16.320 -2.509 3.539 1.00 55.82 203 GLU B CA 1
ATOM 1515 C C . GLU A 1 203 ? 16.514 -1.864 2.160 1.00 54.31 203 GLU B C 1
ATOM 1516 O O . GLU A 1 203 ? 16.722 -0.656 2.056 1.00 53.06 203 GLU B O 1
ATOM 1522 N N . LYS A 1 204 ? 16.425 -2.676 1.107 1.00 54.28 204 LYS B N 1
ATOM 1523 C CA . LYS A 1 204 ? 16.641 -2.196 -0.253 1.00 53.43 204 LYS B CA 1
ATOM 1524 C C . LYS A 1 204 ? 15.549 -1.224 -0.715 1.00 50.63 204 LYS B C 1
ATOM 1525 O O . LYS A 1 204 ? 15.854 -0.161 -1.262 1.00 49.77 204 LYS B O 1
ATOM 1531 N N . LEU A 1 205 ? 14.287 -1.582 -0.478 1.00 49.01 205 LEU B N 1
ATOM 1532 C CA . LEU A 1 205 ? 13.175 -0.697 -0.821 1.00 47.08 205 LEU B CA 1
ATOM 1533 C C . LEU A 1 205 ? 13.180 0.536 0.055 1.00 45.31 205 LEU B C 1
ATOM 1534 O O . LEU A 1 205 ? 12.780 1.618 -0.390 1.00 44.05 205 LEU B O 1
ATOM 1539 N N . ARG A 1 206 ? 13.661 0.376 1.290 1.00 45.26 206 ARG B N 1
ATOM 1540 C CA . ARG A 1 206 ? 13.806 1.511 2.190 1.00 44.37 206 ARG B CA 1
ATOM 1541 C C . ARG A 1 206 ? 14.794 2.513 1.605 1.00 43.54 206 ARG B C 1
ATOM 1542 O O . ARG A 1 206 ? 14.505 3.711 1.539 1.00 41.81 206 ARG B O 1
ATOM 1550 N N . ARG A 1 207 ? 15.950 2.010 1.170 1.00 44.91 207 ARG B N 1
ATOM 1551 C CA . ARG A 1 207 ? 16.958 2.848 0.528 1.00 45.59 207 ARG B CA 1
ATOM 1552 C C . ARG A 1 207 ? 16.389 3.444 -0.753 1.00 44.51 207 ARG B C 1
ATOM 1553 O O . ARG A 1 207 ? 16.561 4.636 -1.012 1.00 44.20 207 ARG B O 1
ATOM 1561 N N . PHE A 1 208 ? 15.675 2.627 -1.529 1.00 43.86 208 PHE B N 1
ATOM 1562 C CA . PHE A 1 208 ? 14.993 3.146 -2.711 1.00 43.30 208 PHE B CA 1
ATOM 1563 C C . PHE A 1 208 ? 14.154 4.375 -2.384 1.00 41.47 208 PHE B C 1
ATOM 1564 O O . PHE A 1 208 ? 14.311 5.412 -3.020 1.00 41.53 208 PHE B O 1
ATOM 1572 N N . GLY A 1 209 ? 13.261 4.237 -1.403 1.00 40.06 209 GLY B N 1
ATOM 1573 C CA . GLY A 1 209 ? 12.360 5.315 -1.010 1.00 38.57 209 GLY B CA 1
ATOM 1574 C C . GLY A 1 209 ? 13.111 6.559 -0.614 1.00 38.39 209 GLY B C 1
ATOM 1575 O O . GLY A 1 209 ? 12.776 7.654 -1.046 1.00 38.01 209 GLY B O 1
ATOM 1576 N N . LEU A 1 210 ? 14.156 6.385 0.193 1.00 39.31 210 LEU B N 1
ATOM 1577 C CA . LEU A 1 210 ? 15.000 7.508 0.599 1.00 39.54 210 LEU B CA 1
ATOM 1578 C C . LEU A 1 210 ? 15.519 8.310 -0.585 1.00 40.40 210 LEU B C 1
ATOM 1579 O O . LEU A 1 210 ? 15.474 9.546 -0.557 1.00 40.20 210 LEU B O 1
ATOM 1584 N N . TYR A 1 211 ? 16.010 7.615 -1.613 1.00 41.30 211 TYR B N 1
ATOM 1585 C CA . TYR A 1 211 ? 16.616 8.281 -2.758 1.00 42.54 211 TYR B CA 1
ATOM 1586 C C . TYR A 1 211 ? 15.578 9.070 -3.563 1.00 41.05 211 TYR B C 1
ATOM 1587 O O . TYR A 1 211 ? 15.768 10.252 -3.815 1.00 41.01 211 TYR B O 1
ATOM 1596 N N . VAL A 1 212 ? 14.482 8.421 -3.947 1.00 39.82 212 VAL B N 1
ATOM 1597 C CA . VAL A 1 212 ? 13.410 9.120 -4.671 1.00 39.34 212 VAL B CA 1
ATOM 1598 C C . VAL A 1 212 ? 12.703 10.206 -3.849 1.00 38.81 212 VAL B C 1
ATOM 1599 O O . VAL A 1 212 ? 12.280 11.219 -4.407 1.00 39.48 212 VAL B O 1
ATOM 1603 N N . GLY A 1 213 ? 12.595 10.007 -2.533 1.00 37.55 213 GLY B N 1
ATOM 1604 C CA . GLY A 1 213 ? 12.020 11.016 -1.652 1.00 36.29 213 GLY B CA 1
ATOM 1605 C C . GLY A 1 213 ? 12.901 12.235 -1.525 1.00 37.41 213 GLY B C 1
ATOM 1606 O O . GLY A 1 213 ? 12.416 13.381 -1.562 1.00 37.13 213 GLY B O 1
ATOM 1607 N N . THR A 1 214 ? 14.211 12.001 -1.383 1.00 38.59 214 THR B N 1
ATOM 1608 C CA . THR A 1 214 ? 15.173 13.095 -1.418 1.00 39.73 214 THR B CA 1
ATOM 1609 C C . THR A 1 214 ? 15.085 13.867 -2.748 1.00 41.24 214 THR B C 1
ATOM 1610 O O . THR A 1 214 ? 15.074 15.103 -2.754 1.00 41.48 214 THR B O 1
ATOM 1614 N N . VAL A 1 215 ? 15.011 13.148 -3.865 1.00 42.89 215 VAL B N 1
ATOM 1615 C CA . VAL A 1 215 ? 14.811 13.797 -5.175 1.00 45.14 215 VAL B CA 1
ATOM 1616 C C . VAL A 1 215 ? 13.513 14.626 -5.207 1.00 45.20 215 VAL B C 1
ATOM 1617 O O . VAL A 1 215 ? 13.528 15.778 -5.614 1.00 45.58 215 VAL B O 1
ATOM 1621 N N . GLN A 1 216 ? 12.416 14.049 -4.722 1.00 45.38 216 GLN B N 1
ATOM 1622 C CA . GLN A 1 216 ? 11.132 14.753 -4.664 1.00 46.24 216 GLN B CA 1
ATOM 1623 C C . GLN A 1 216 ? 11.234 16.021 -3.801 1.00 47.07 216 GLN B C 1
ATOM 1624 O O . GLN A 1 216 ? 10.744 17.099 -4.186 1.00 48.03 216 GLN B O 1
ATOM 1630 N N . GLY A 1 217 ? 11.902 15.903 -2.656 1.00 46.65 217 GLY B N 1
ATOM 1631 C CA . GLY A 1 217 ? 12.248 17.062 -1.848 1.00 47.61 217 GLY B CA 1
ATOM 1632 C C . GLY A 1 217 ? 13.011 18.138 -2.592 1.00 50.28 217 GLY B C 1
ATOM 1633 O O . GLY A 1 217 ? 12.632 19.313 -2.546 1.00 51.07 217 GLY B O 1
ATOM 1634 N N . LEU A 1 218 ? 14.090 17.744 -3.267 1.00 52.01 218 LEU B N 1
ATOM 1635 C CA . LEU A 1 218 ? 14.960 18.682 -3.978 1.00 54.70 218 LEU B CA 1
ATOM 1636 C C . LEU A 1 218 ? 14.253 19.442 -5.100 1.00 56.77 218 LEU B C 1
ATOM 1637 O O . LEU A 1 218 ? 14.469 20.651 -5.278 1.00 57.44 218 LEU B O 1
ATOM 1642 N N . LEU A 1 219 ? 13.418 18.724 -5.853 1.00 57.89 219 LEU B N 1
ATOM 1643 C CA . LEU A 1 219 ? 12.583 19.327 -6.890 1.00 60.18 219 LEU B CA 1
ATOM 1644 C C . LEU A 1 219 ? 11.677 20.399 -6.308 1.00 61.17 219 LEU B C 1
ATOM 1645 O O . LEU A 1 219 ? 11.483 21.441 -6.923 1.00 62.55 219 LEU B O 1
ATOM 1650 N N . GLY A 1 220 ? 11.147 20.137 -5.113 1.00 61.11 220 GLY B N 1
ATOM 1651 C CA . GLY A 1 220 ? 10.280 21.075 -4.392 1.00 62.54 220 GLY B CA 1
ATOM 1652 C C . GLY A 1 220 ? 10.969 22.336 -3.886 1.00 65.55 220 GLY B C 1
ATOM 1653 O O . GLY A 1 220 ? 10.312 23.234 -3.344 1.00 65.50 220 GLY B O 1
ATOM 1654 N N . LYS A 1 221 ? 12.295 22.383 -4.037 1.00 68.44 221 LYS B N 1
ATOM 1655 C CA . LYS A 1 221 ? 13.089 23.594 -3.835 1.00 71.65 221 LYS B CA 1
ATOM 1656 C C . LYS A 1 221 ? 13.258 24.325 -5.160 1.00 74.83 221 LYS B C 1
ATOM 1657 O O . LYS A 1 221 ? 13.164 25.555 -5.223 1.00 76.48 221 LYS B O 1
ATOM 1663 N N . ASN A 1 222 ? 13.518 23.542 -6.208 1.00 76.11 222 ASN B N 1
ATOM 1664 C CA . ASN A 1 222 ? 13.614 24.004 -7.598 1.00 78.75 222 ASN B CA 1
ATOM 1665 C C . ASN A 1 222 ? 14.707 25.044 -7.877 1.00 81.92 222 ASN B C 1
ATOM 1666 O O . ASN A 1 222 ? 14.652 25.758 -8.886 1.00 83.63 222 ASN B O 1
ATOM 1671 N N . ARG A 1 223 ? 15.706 25.116 -6.998 1.00 82.88 223 ARG B N 1
ATOM 1672 C CA . ARG A 1 223 ? 16.789 26.100 -7.146 1.00 85.76 223 ARG B CA 1
ATOM 1673 C C . ARG A 1 223 ? 17.951 25.677 -8.058 1.00 87.13 223 ARG B C 1
ATOM 1674 O O . ARG A 1 223 ? 18.967 26.382 -8.153 1.00 89.33 223 ARG B O 1
ATOM 1682 N N . SER A 1 224 ? 17.786 24.532 -8.723 1.00 85.80 224 SER B N 1
ATOM 1683 C CA . SER A 1 224 ? 18.687 24.072 -9.795 1.00 86.92 224 SER B CA 1
ATOM 1684 C C . SER A 1 224 ? 20.148 23.782 -9.409 1.00 87.50 224 SER B C 1
ATOM 1685 O O . SER A 1 224 ? 20.853 23.109 -10.161 1.00 88.69 224 SER B O 1
ATOM 1688 N N . GLY A 1 225 ? 20.607 24.275 -8.258 1.00 86.61 225 GLY B N 1
ATOM 1689 C CA . GLY A 1 225 ? 21.966 23.978 -7.789 1.00 86.89 225 GLY B CA 1
ATOM 1690 C C . GLY A 1 225 ? 22.217 22.486 -7.590 1.00 84.58 225 GLY B C 1
ATOM 1691 O O . GLY A 1 225 ? 23.305 22.082 -7.159 1.00 85.62 225 GLY B O 1
ATOM 1692 N N . PHE A 1 226 ? 21.219 21.675 -7.952 1.00 81.48 226 PHE B N 1
ATOM 1693 C CA . PHE A 1 226 ? 21.147 20.266 -7.569 1.00 78.68 226 PHE B CA 1
ATOM 1694 C C . PHE A 1 226 ? 21.158 19.235 -8.705 1.00 78.04 226 PHE B C 1
ATOM 1695 O O . PHE A 1 226 ? 21.219 18.035 -8.428 1.00 76.98 226 PHE B O 1
ATOM 1703 N N . GLU A 1 227 ? 21.097 19.682 -9.962 1.00 78.68 227 GLU B N 1
ATOM 1704 C CA . GLU A 1 227 ? 20.975 18.760 -11.108 1.00 78.09 227 GLU B CA 1
ATOM 1705 C C . GLU A 1 227 ? 21.881 17.524 -11.028 1.00 77.37 227 GLU B C 1
ATOM 1706 O O . GLU A 1 227 ? 21.426 16.402 -11.275 1.00 76.11 227 GLU B O 1
ATOM 1712 N N . GLY A 1 228 ? 23.148 17.740 -10.674 1.00 78.11 228 GLY B N 1
ATOM 1713 C CA . GLY A 1 228 ? 24.130 16.657 -10.553 1.00 77.87 228 GLY B CA 1
ATOM 1714 C C . GLY A 1 228 ? 23.828 15.679 -9.429 1.00 74.79 228 GLY B C 1
ATOM 1715 O O . GLY A 1 228 ? 23.979 14.461 -9.589 1.00 74.40 228 GLY B O 1
ATOM 1716 N N . ARG A 1 229 ? 23.402 16.214 -8.286 1.00 72.50 229 ARG B N 1
ATOM 1717 C CA . ARG A 1 229 ? 23.002 15.387 -7.150 1.00 69.42 229 ARG B CA 1
ATOM 1718 C C . ARG A 1 229 ? 21.748 14.565 -7.488 1.00 66.78 229 ARG B C 1
ATOM 1719 O O . ARG A 1 229 ? 21.648 13.393 -7.117 1.00 65.87 229 ARG B O 1
ATOM 1727 N N . ILE A 1 230 ? 20.810 15.174 -8.210 1.00 65.68 230 ILE B N 1
ATOM 1728 C CA . ILE A 1 230 ? 19.584 14.482 -8.599 1.00 63.88 230 ILE B CA 1
ATOM 1729 C C . ILE A 1 230 ? 19.847 13.255 -9.487 1.00 64.76 230 ILE B C 1
ATOM 1730 O O . ILE A 1 230 ? 19.312 12.179 -9.212 1.00 63.75 230 ILE B O 1
ATOM 1735 N N . LYS A 1 231 ? 20.689 13.404 -10.514 1.00 66.77 231 LYS B N 1
ATOM 1736 C CA . LYS A 1 231 ? 21.083 12.263 -11.352 1.00 67.59 231 LYS B CA 1
ATOM 1737 C C . LYS A 1 231 ? 21.863 11.212 -10.550 1.00 67.38 231 LYS B C 1
ATOM 1738 O O . LYS A 1 231 ? 21.661 10.012 -10.722 1.00 66.85 231 LYS B O 1
ATOM 1744 N N . GLU A 1 232 ? 22.750 11.680 -9.675 1.00 67.88 232 GLU B N 1
ATOM 1745 C CA . GLU A 1 232 ? 23.441 10.834 -8.703 1.00 67.94 232 GLU B CA 1
ATOM 1746 C C . GLU A 1 232 ? 22.443 9.951 -7.908 1.00 65.62 232 GLU B C 1
ATOM 1747 O O . GLU A 1 232 ? 22.563 8.719 -7.898 1.00 65.99 232 GLU B O 1
ATOM 1753 N N . LEU A 1 233 ? 21.445 10.577 -7.278 1.00 63.19 233 LEU B N 1
ATOM 1754 C CA . LEU A 1 233 ? 20.451 9.848 -6.459 1.00 60.90 233 LEU B CA 1
ATOM 1755 C C . LEU A 1 233 ? 19.507 8.956 -7.268 1.00 60.06 233 LEU B C 1
ATOM 1756 O O . LEU A 1 233 ? 19.176 7.852 -6.833 1.00 59.01 233 LEU B O 1
ATOM 1761 N N . LYS A 1 234 ? 19.096 9.426 -8.443 1.00 60.73 234 LYS B N 1
ATOM 1762 C CA . LYS A 1 234 ? 18.279 8.617 -9.358 1.00 60.96 234 LYS B CA 1
ATOM 1763 C C . LYS A 1 234 ? 18.957 7.306 -9.743 1.00 62.17 234 LYS B C 1
ATOM 1764 O O . LYS A 1 234 ? 18.295 6.273 -9.865 1.00 61.48 234 LYS B O 1
ATOM 1770 N N . GLU A 1 235 ? 20.273 7.362 -9.934 1.00 64.35 235 GLU B N 1
ATOM 1771 C CA . GLU A 1 235 ? 21.067 6.182 -10.284 1.00 66.26 235 GLU B CA 1
ATOM 1772 C C . GLU A 1 235 ? 21.086 5.173 -9.144 1.00 65.44 235 GLU B C 1
ATOM 1773 O O . GLU A 1 235 ? 20.973 3.974 -9.381 1.00 65.66 235 GLU B O 1
ATOM 1779 N N . LEU A 1 236 ? 21.218 5.670 -7.912 1.00 64.56 236 LEU B N 1
ATOM 1780 C CA . LEU A 1 236 ? 21.161 4.819 -6.724 1.00 64.00 236 LEU B CA 1
ATOM 1781 C C . LEU A 1 236 ? 19.792 4.166 -6.567 1.00 61.94 236 LEU B C 1
ATOM 1782 O O . LEU A 1 236 ? 19.696 3.008 -6.151 1.00 62.29 236 LEU B O 1
ATOM 1787 N N . ALA A 1 237 ? 18.740 4.909 -6.910 1.00 60.03 237 ALA B N 1
ATOM 1788 C CA . ALA A 1 237 ? 17.376 4.386 -6.859 1.00 57.94 237 ALA B CA 1
ATOM 1789 C C . ALA A 1 237 ? 17.241 3.191 -7.794 1.00 58.86 237 ALA B C 1
ATOM 1790 O O . ALA A 1 237 ? 16.706 2.149 -7.407 1.00 58.56 237 ALA B O 1
ATOM 1792 N N . VAL A 1 238 ? 17.761 3.330 -9.012 1.00 60.21 238 VAL B N 1
ATOM 1793 C CA . VAL A 1 238 ? 17.736 2.232 -9.971 1.00 61.51 238 VAL B CA 1
ATOM 1794 C C . VAL A 1 238 ? 18.481 0.994 -9.431 1.00 62.71 238 VAL B C 1
ATOM 1795 O O . VAL A 1 238 ? 17.946 -0.112 -9.493 1.00 62.62 238 VAL B O 1
ATOM 1799 N N . LYS A 1 239 ? 19.670 1.194 -8.853 1.00 64.11 239 LYS B N 1
ATOM 1800 C CA . LYS A 1 239 ? 20.482 0.088 -8.314 1.00 66.40 239 LYS B CA 1
ATOM 1801 C C . LYS A 1 239 ? 19.649 -0.824 -7.428 1.00 65.73 239 LYS B C 1
ATOM 1802 O O . LYS A 1 239 ? 19.654 -2.048 -7.610 1.00 66.71 239 LYS B O 1
ATOM 1808 N N . GLU A 1 240 ? 18.947 -0.215 -6.468 1.00 63.98 240 GLU B N 1
ATOM 1809 C CA . GLU A 1 240 ? 18.120 -0.946 -5.515 1.00 63.43 240 GLU B CA 1
ATOM 1810 C C . GLU A 1 240 ? 17.032 -1.760 -6.215 1.00 63.57 240 GLU B C 1
ATOM 1811 O O . GLU A 1 240 ? 16.756 -2.897 -5.837 1.00 63.93 240 GLU B O 1
ATOM 1817 N N . LEU A 1 241 ? 16.448 -1.187 -7.262 1.00 63.65 241 LEU B N 1
ATOM 1818 C CA . LEU A 1 241 ? 15.386 -1.852 -8.008 1.00 64.22 241 LEU B CA 1
ATOM 1819 C C . LEU A 1 241 ? 15.804 -3.151 -8.698 1.00 66.80 241 LEU B C 1
ATOM 1820 O O . LEU A 1 241 ? 14.995 -4.069 -8.831 1.00 66.79 241 LEU B O 1
ATOM 1825 N N . GLU A 1 242 ? 17.066 -3.224 -9.114 1.00 69.25 242 GLU B N 1
ATOM 1826 C CA . GLU A 1 242 ? 17.593 -4.377 -9.853 1.00 72.56 242 GLU B CA 1
ATOM 1827 C C . GLU A 1 242 ? 17.354 -5.732 -9.169 1.00 73.78 242 GLU B C 1
ATOM 1828 O O . GLU A 1 242 ? 17.250 -6.763 -9.842 1.00 75.65 242 GLU B O 1
ATOM 1834 N N . SER A 1 243 ? 17.262 -5.726 -7.843 1.00 72.88 243 SER B N 1
ATOM 1835 C CA . SER A 1 243 ? 17.065 -6.956 -7.078 1.00 74.08 243 SER B CA 1
ATOM 1836 C C . SER A 1 243 ? 15.629 -7.490 -7.155 1.00 73.32 243 SER B C 1
ATOM 1837 O O . SER A 1 243 ? 15.352 -8.609 -6.717 1.00 74.61 243 SER B O 1
ATOM 1840 N N . PHE A 1 244 ? 14.726 -6.687 -7.712 1.00 71.36 244 PHE B N 1
ATOM 1841 C CA . PHE A 1 244 ? 13.320 -7.058 -7.846 1.00 70.44 244 PHE B CA 1
ATOM 1842 C C . PHE A 1 244 ? 12.973 -7.194 -9.322 1.00 71.21 244 PHE B C 1
ATOM 1843 O O . PHE A 1 244 ? 13.844 -7.034 -10.176 1.00 71.94 244 PHE B O 1
ATOM 1851 N N . GLY A 1 245 ? 11.711 -7.494 -9.621 1.00 71.29 245 GLY B N 1
ATOM 1852 C CA . GLY A 1 245 ? 11.230 -7.529 -11.011 1.00 72.28 245 GLY B CA 1
ATOM 1853 C C . GLY A 1 245 ? 9.754 -7.865 -11.131 1.00 72.31 245 GLY B C 1
ATOM 1854 O O . GLY A 1 245 ? 9.101 -8.187 -10.131 1.00 71.62 245 GLY B O 1
ATOM 1855 N N . GLY A 1 246 ? 9.224 -7.779 -12.353 1.00 73.23 246 GLY B N 1
ATOM 1856 C CA . GLY A 1 246 ? 7.851 -8.209 -12.630 1.00 73.66 246 GLY B CA 1
ATOM 1857 C C . GLY A 1 246 ? 6.895 -7.155 -13.166 1.00 72.70 246 GLY B C 1
ATOM 1858 O O . GLY A 1 246 ? 5.682 -7.249 -12.954 1.00 72.47 246 GLY B O 1
ATOM 1859 N N . GLU A 1 247 ? 7.437 -6.151 -13.855 1.00 72.25 247 GLU B N 1
ATOM 1860 C CA . GLU A 1 247 ? 6.633 -5.155 -14.583 1.00 71.68 247 GLU B CA 1
ATOM 1861 C C . GLU A 1 247 ? 6.045 -4.042 -13.704 1.00 69.09 247 GLU B C 1
ATOM 1862 O O . GLU A 1 247 ? 5.806 -2.934 -14.190 1.00 68.66 247 GLU B O 1
ATOM 1868 N N . LYS A 1 248 ? 5.806 -4.329 -12.422 1.00 67.42 248 LYS B N 1
ATOM 1869 C CA . LYS A 1 248 ? 5.533 -3.265 -11.452 1.00 64.72 248 LYS B CA 1
ATOM 1870 C C . LYS A 1 248 ? 6.780 -2.396 -11.352 1.00 62.89 248 LYS B C 1
ATOM 1871 O O . LYS A 1 248 ? 6.694 -1.198 -11.085 1.00 61.29 248 LYS B O 1
ATOM 1877 N N . ILE A 1 249 ? 7.936 -3.016 -11.601 1.00 63.10 249 ILE B N 1
ATOM 1878 C CA . ILE A 1 249 ? 9.210 -2.304 -11.690 1.00 62.04 249 ILE B CA 1
ATOM 1879 C C . ILE A 1 249 ? 9.152 -1.155 -12.699 1.00 61.23 249 ILE B C 1
ATOM 1880 O O . ILE A 1 249 ? 9.624 -0.053 -12.407 1.00 60.25 249 ILE B O 1
ATOM 1885 N N . GLU A 1 250 ? 8.561 -1.413 -13.866 1.00 61.82 250 GLU B N 1
ATOM 1886 C CA . GLU A 1 250 ? 8.454 -0.404 -14.926 1.00 61.83 250 GLU B CA 1
ATOM 1887 C C . GLU A 1 250 ? 7.554 0.768 -14.560 1.00 59.29 250 GLU B C 1
ATOM 1888 O O . GLU A 1 250 ? 7.866 1.910 -14.885 1.00 58.85 250 GLU B O 1
ATOM 1894 N N . LEU A 1 251 ? 6.441 0.474 -13.893 1.00 57.81 251 LEU B N 1
ATOM 1895 C CA . LEU A 1 251 ? 5.492 1.493 -13.463 1.00 55.79 251 LEU B CA 1
ATOM 1896 C C . LEU A 1 251 ? 6.078 2.361 -12.340 1.00 53.75 251 LEU B C 1
ATOM 1897 O O . LEU A 1 251 ? 5.940 3.593 -12.361 1.00 52.95 251 LEU B O 1
ATOM 1902 N N . ILE A 1 252 ? 6.751 1.722 -11.384 1.00 52.82 252 ILE B N 1
ATOM 1903 C CA . ILE A 1 252 ? 7.460 2.443 -10.317 1.00 51.50 252 ILE B CA 1
ATOM 1904 C C . ILE A 1 252 ? 8.568 3.346 -10.894 1.00 51.71 252 ILE B C 1
ATOM 1905 O O . ILE A 1 252 ? 8.652 4.527 -10.542 1.00 50.44 252 ILE B O 1
ATOM 1910 N N . ARG A 1 253 ? 9.389 2.801 -11.797 1.00 53.24 253 ARG B N 1
ATOM 1911 C CA . ARG A 1 253 ? 10.390 3.605 -12.512 1.00 54.42 253 ARG B CA 1
ATOM 1912 C C . ARG A 1 253 ? 9.745 4.780 -13.240 1.00 54.12 253 ARG B C 1
ATOM 1913 O O . ARG A 1 253 ? 10.284 5.899 -13.241 1.00 54.34 253 ARG B O 1
ATOM 1921 N N . GLY A 1 254 ? 8.586 4.520 -13.841 1.00 53.65 254 GLY B N 1
ATOM 1922 C CA . GLY A 1 254 ? 7.781 5.561 -14.478 1.00 53.20 254 GLY B CA 1
ATOM 1923 C C . GLY A 1 254 ? 7.300 6.633 -13.513 1.00 50.98 254 GLY B C 1
ATOM 1924 O O . GLY A 1 254 ? 7.517 7.810 -13.750 1.00 51.09 254 GLY B O 1
ATOM 1925 N N . VAL A 1 255 ? 6.659 6.220 -12.420 1.00 49.39 255 VAL B N 1
ATOM 1926 C CA . VAL A 1 255 ? 6.138 7.152 -11.405 1.00 47.75 255 VAL B CA 1
ATOM 1927 C C . VAL A 1 255 ? 7.221 8.132 -10.941 1.00 47.71 255 VAL B C 1
ATOM 1928 O O . VAL A 1 255 ? 6.942 9.308 -10.711 1.00 47.77 255 VAL B O 1
ATOM 1932 N N . PHE A 1 256 ? 8.458 7.651 -10.843 1.00 47.96 256 PHE B N 1
ATOM 1933 C CA . PHE A 1 256 ? 9.554 8.452 -10.301 1.00 47.67 256 PHE B CA 1
ATOM 1934 C C . PHE A 1 256 ? 10.571 8.937 -11.337 1.00 49.80 256 PHE B C 1
ATOM 1935 O O . PHE A 1 256 ? 11.726 9.245 -11.013 1.00 50.18 256 PHE B O 1
ATOM 1943 N N . GLU A 1 257 ? 10.132 9.017 -12.586 1.00 51.33 257 GLU B N 1
ATOM 1944 C CA . GLU A 1 257 ? 10.905 9.699 -13.610 1.00 53.45 257 GLU B CA 1
ATOM 1945 C C . GLU A 1 257 ? 12.309 9.092 -13.704 1.00 54.28 257 GLU B C 1
ATOM 1946 O O . GLU A 1 257 ? 13.300 9.817 -13.820 1.00 55.27 257 GLU B O 1
ATOM 1952 N N . LEU A 1 258 ? 12.389 7.763 -13.629 1.00 54.01 258 LEU B N 1
ATOM 1953 C CA . LEU A 1 258 ? 13.670 7.050 -13.702 1.00 54.77 258 LEU B CA 1
ATOM 1954 C C . LEU A 1 258 ? 13.825 6.379 -15.070 1.00 56.51 258 LEU B C 1
ATOM 1955 O O . LEU A 1 258 ? 14.704 5.542 -15.272 1.00 57.67 258 LEU B O 1
ATOM 1960 N N . LEU B 1 3 ? 7.727 9.543 54.419 1.00 60.90 3 LEU A N 1
ATOM 1961 C CA . LEU B 1 3 ? 6.622 9.131 53.494 1.00 58.45 3 LEU A CA 1
ATOM 1962 C C . LEU B 1 3 ? 5.871 7.870 53.951 1.00 57.99 3 LEU A C 1
ATOM 1963 O O . LEU B 1 3 ? 6.443 6.997 54.615 1.00 59.55 3 LEU A O 1
ATOM 1968 N N . THR B 1 4 ? 4.581 7.819 53.617 1.00 56.02 4 THR A N 1
ATOM 1969 C CA . THR B 1 4 ? 3.711 6.669 53.870 1.00 55.98 4 THR A CA 1
ATOM 1970 C C . THR B 1 4 ? 4.017 5.569 52.833 1.00 55.34 4 THR A C 1
ATOM 1971 O O . THR B 1 4 ? 4.756 5.818 51.872 1.00 54.21 4 THR A O 1
ATOM 1975 N N . ARG B 1 5 ? 3.442 4.378 53.017 1.00 56.12 5 ARG A N 1
ATOM 1976 C CA . ARG B 1 5 ? 3.626 3.261 52.074 1.00 56.24 5 ARG A CA 1
ATOM 1977 C C . ARG B 1 5 ? 3.093 3.623 50.691 1.00 53.42 5 ARG A C 1
ATOM 1978 O O . ARG B 1 5 ? 3.762 3.410 49.688 1.00 52.17 5 ARG A O 1
ATOM 1986 N N . THR B 1 6 ? 1.888 4.183 50.670 1.00 52.44 6 THR A N 1
ATOM 1987 C CA . THR B 1 6 ? 1.261 4.714 49.479 1.00 50.31 6 THR A CA 1
ATOM 1988 C C . THR B 1 6 ? 2.137 5.724 48.726 1.00 49.27 6 THR A C 1
ATOM 1989 O O . THR B 1 6 ? 2.343 5.587 47.526 1.00 48.20 6 THR A O 1
ATOM 1993 N N . GLN B 1 7 ? 2.642 6.730 49.428 1.00 50.01 7 GLN A N 1
ATOM 1994 C CA . GLN B 1 7 ? 3.500 7.759 48.813 1.00 49.41 7 GLN A CA 1
ATOM 1995 C C . GLN B 1 7 ? 4.807 7.177 48.245 1.00 49.28 7 GLN A C 1
ATOM 1996 O O . GLN B 1 7 ? 5.155 7.433 47.095 1.00 47.99 7 GLN A O 1
ATOM 2002 N N . THR B 1 8 ? 5.518 6.411 49.069 1.00 50.87 8 THR A N 1
ATOM 2003 C CA . THR B 1 8 ? 6.710 5.656 48.655 1.00 51.41 8 THR A CA 1
ATOM 2004 C C . THR B 1 8 ? 6.432 4.800 47.416 1.00 50.07 8 THR A C 1
ATOM 2005 O O . THR B 1 8 ? 7.182 4.848 46.439 1.00 49.39 8 THR A O 1
ATOM 2009 N N . TYR B 1 9 ? 5.342 4.041 47.456 1.00 49.92 9 TYR A N 1
ATOM 2010 C CA . TYR B 1 9 ? 4.950 3.203 46.330 1.00 49.13 9 TYR A CA 1
ATOM 2011 C C . TYR B 1 9 ? 4.760 4.039 45.063 1.00 47.27 9 TYR A C 1
ATOM 2012 O O . TYR B 1 9 ? 5.237 3.654 43.992 1.00 46.71 9 TYR A O 1
ATOM 2021 N N . ARG B 1 10 ? 4.089 5.186 45.184 1.00 46.37 10 ARG A N 1
ATOM 2022 C CA . ARG B 1 10 ? 3.902 6.070 44.021 1.00 44.78 10 ARG A CA 1
ATOM 2023 C C . ARG B 1 10 ? 5.223 6.684 43.539 1.00 44.13 10 ARG A C 1
ATOM 2024 O O . ARG B 1 10 ? 5.482 6.720 42.336 1.00 42.99 10 ARG A O 1
ATOM 2032 N N . ALA B 1 11 ? 6.040 7.170 44.474 1.00 44.73 11 ALA A N 1
ATOM 2033 C CA . ALA B 1 11 ? 7.325 7.809 44.147 1.00 44.68 11 ALA A CA 1
ATOM 2034 C C . ALA B 1 11 ? 8.324 6.858 43.472 1.00 44.55 11 ALA A C 1
ATOM 2035 O O . ALA B 1 11 ? 9.025 7.256 42.545 1.00 43.96 11 ALA A O 1
ATOM 2037 N N . THR B 1 12 ? 8.400 5.623 43.966 1.00 45.12 12 THR A N 1
ATOM 2038 C CA . THR B 1 12 ? 9.215 4.569 43.356 1.00 45.36 12 THR A CA 1
ATOM 2039 C C . THR B 1 12 ? 8.826 4.349 41.880 1.00 43.49 12 THR A C 1
ATOM 2040 O O . THR B 1 12 ? 9.684 4.337 40.997 1.00 43.59 12 THR A O 1
ATOM 2044 N N . ILE B 1 13 ? 7.531 4.208 41.625 1.00 41.86 13 ILE A N 1
ATOM 2045 C CA . ILE B 1 13 ? 7.001 4.098 40.273 1.00 40.43 13 ILE A CA 1
ATOM 2046 C C . ILE B 1 13 ? 7.424 5.262 39.379 1.00 40.01 13 ILE A C 1
ATOM 2047 O O . ILE B 1 13 ? 7.982 5.048 38.293 1.00 39.69 13 ILE A O 1
ATOM 2052 N N . GLU B 1 14 ? 7.188 6.488 39.854 1.00 40.21 14 GLU A N 1
ATOM 2053 C CA . GLU B 1 14 ? 7.543 7.708 39.111 1.00 40.31 14 GLU A CA 1
ATOM 2054 C C . GLU B 1 14 ? 9.035 7.855 38.837 1.00 41.49 14 GLU A C 1
ATOM 2055 O O . GLU B 1 14 ? 9.431 8.373 37.783 1.00 41.53 14 GLU A O 1
ATOM 2061 N N . SER B 1 15 ? 9.845 7.382 39.779 1.00 42.70 15 SER A N 1
ATOM 2062 C CA . SER B 1 15 ? 11.295 7.336 39.629 1.00 44.09 15 SER A CA 1
ATOM 2063 C C . SER B 1 15 ? 11.714 6.252 38.628 1.00 43.99 15 SER A C 1
ATOM 2064 O O . SER B 1 15 ? 12.633 6.460 37.834 1.00 44.13 15 SER A O 1
ATOM 2067 N N . ASP B 1 16 ? 11.029 5.108 38.655 1.00 43.93 16 ASP A N 1
ATOM 2068 C CA . ASP B 1 16 ? 11.294 4.032 37.697 1.00 44.57 16 ASP A CA 1
ATOM 2069 C C . ASP B 1 16 ? 10.918 4.446 36.268 1.00 43.48 16 ASP A C 1
ATOM 2070 O O . ASP B 1 16 ? 11.586 4.058 35.316 1.00 44.22 16 ASP A O 1
ATOM 2075 N N . ILE B 1 17 ? 9.855 5.237 36.133 1.00 41.61 17 ILE A N 1
ATOM 2076 C CA . ILE B 1 17 ? 9.442 5.788 34.842 1.00 39.76 17 ILE A CA 1
ATOM 2077 C C . ILE B 1 17 ? 10.432 6.836 34.316 1.00 40.34 17 ILE A C 1
ATOM 2078 O O . ILE B 1 17 ? 10.850 6.793 33.145 1.00 39.77 17 ILE A O 1
ATOM 2083 N N . GLU B 1 18 ? 10.813 7.773 35.181 1.00 41.36 18 GLU A N 1
ATOM 2084 C CA . GLU B 1 18 ? 11.789 8.790 34.809 1.00 42.84 18 GLU A CA 1
ATOM 2085 C C . GLU B 1 18 ? 13.097 8.165 34.301 1.00 44.16 18 GLU A C 1
ATOM 2086 O O . GLU B 1 18 ? 13.615 8.572 33.261 1.00 43.47 18 GLU A O 1
ATOM 2092 N N . SER B 1 19 ? 13.607 7.165 35.029 1.00 45.99 19 SER A N 1
ATOM 2093 C CA . SER B 1 19 ? 14.877 6.531 34.672 1.00 48.29 19 SER A CA 1
ATOM 2094 C C . SER B 1 19 ? 14.754 5.731 33.391 1.00 47.70 19 SER A C 1
ATOM 2095 O O . SER B 1 19 ? 15.671 5.718 32.577 1.00 48.00 19 SER A O 1
ATOM 2098 N N . TYR B 1 20 ? 13.606 5.088 33.203 1.00 46.73 20 TYR A N 1
ATOM 2099 C CA . TYR B 1 20 ? 13.357 4.372 31.965 1.00 46.26 20 TYR A CA 1
ATOM 2100 C C . TYR B 1 20 ? 13.381 5.334 30.769 1.00 45.07 20 TYR A C 1
ATOM 2101 O O . TYR B 1 20 ? 13.927 5.010 29.715 1.00 45.82 20 TYR A O 1
ATOM 2110 N N . LEU B 1 21 ? 12.783 6.508 30.952 1.00 43.75 21 LEU A N 1
ATOM 2111 C CA . LEU B 1 21 ? 12.783 7.584 29.950 1.00 43.02 21 LEU A CA 1
ATOM 2112 C C . LEU B 1 21 ? 14.148 8.239 29.777 1.00 44.78 21 LEU A C 1
ATOM 2113 O O . LEU B 1 21 ? 14.492 8.691 28.691 1.00 44.49 21 LEU A O 1
ATOM 2118 N N . LYS B 1 22 ? 14.920 8.318 30.855 1.00 47.31 22 LYS A N 1
ATOM 2119 C CA . LYS B 1 22 ? 16.260 8.907 30.763 1.00 50.15 22 LYS A CA 1
ATOM 2120 C C . LYS B 1 22 ? 17.201 8.068 29.890 1.00 51.85 22 LYS A C 1
ATOM 2121 O O . LYS B 1 22 ? 18.073 8.613 29.230 1.00 52.82 22 LYS A O 1
ATOM 2127 N N . LYS B 1 23 ? 16.987 6.754 29.880 1.00 52.70 23 LYS A N 1
ATOM 2128 C CA . LYS B 1 23 ? 17.669 5.837 28.967 1.00 54.90 23 LYS A CA 1
ATOM 2129 C C . LYS B 1 23 ? 17.329 6.071 27.489 1.00 54.11 23 LYS A C 1
ATOM 2130 O O . LYS B 1 23 ? 18.113 5.719 26.622 1.00 54.99 23 LYS A O 1
ATOM 2136 N N . ALA B 1 24 ? 16.170 6.671 27.203 1.00 52.68 24 ALA A N 1
ATOM 2137 C CA . ALA B 1 24 ? 15.692 6.776 25.820 1.00 51.96 24 ALA A CA 1
ATOM 2138 C C . ALA B 1 24 ? 15.882 8.144 25.159 1.00 51.95 24 ALA A C 1
ATOM 2139 O O . ALA B 1 24 ? 15.867 8.255 23.929 1.00 51.63 24 ALA A O 1
ATOM 2141 N N . ILE B 1 25 ? 16.056 9.184 25.970 1.00 52.66 25 ILE A N 1
ATOM 2142 C CA . ILE B 1 25 ? 16.180 10.554 25.455 1.00 53.04 25 ILE A CA 1
ATOM 2143 C C . ILE B 1 25 ? 17.435 11.282 25.982 1.00 55.06 25 ILE A C 1
ATOM 2144 O O . ILE B 1 25 ? 17.439 11.775 27.122 1.00 55.51 25 ILE A O 1
ATOM 2149 N N . PRO B 1 26 ? 18.495 11.372 25.145 1.00 56.21 26 PRO A N 1
ATOM 2150 C CA . PRO B 1 26 ? 19.728 12.034 25.589 1.00 58.22 26 PRO A CA 1
ATOM 2151 C C . PRO B 1 26 ? 19.539 13.543 25.686 1.00 57.73 26 PRO A C 1
ATOM 2152 O O . PRO B 1 26 ? 18.777 14.122 24.897 1.00 56.74 26 PRO A O 1
ATOM 2156 N N . ILE B 1 27 ? 20.211 14.169 26.647 1.00 58.39 27 ILE A N 1
ATOM 2157 C CA . ILE B 1 27 ? 20.247 15.617 26.723 1.00 58.75 27 ILE A CA 1
ATOM 2158 C C . ILE B 1 27 ? 20.854 16.128 25.409 1.00 59.24 27 ILE A C 1
ATOM 2159 O O . ILE B 1 27 ? 20.544 17.229 24.964 1.00 58.78 27 ILE A O 1
ATOM 2164 N N . ARG B 1 28 ? 21.693 15.280 24.805 1.00 60.31 28 ARG A N 1
ATOM 2165 C CA . ARG B 1 28 ? 22.474 15.530 23.582 1.00 61.79 28 ARG A CA 1
ATOM 2166 C C . ARG B 1 28 ? 23.034 16.960 23.412 1.00 63.86 28 ARG A C 1
ATOM 2167 O O . ARG B 1 28 ? 23.639 17.276 22.383 1.00 65.03 28 ARG A O 1
ATOM 2175 N N . ALA B 1 29 ? 22.892 17.780 24.460 1.00 64.54 29 ALA A N 1
ATOM 2176 C CA . ALA B 1 29 ? 23.116 19.232 24.418 1.00 65.74 29 ALA A CA 1
ATOM 2177 C C . ALA B 1 29 ? 22.392 19.808 23.202 1.00 64.65 29 ALA A C 1
ATOM 2178 O O . ALA B 1 29 ? 21.568 19.100 22.619 1.00 63.24 29 ALA A O 1
ATOM 2180 N N . PRO B 1 30 ? 22.660 21.080 22.822 1.00 65.80 30 PRO A N 1
ATOM 2181 C CA . PRO B 1 30 ? 22.043 21.667 21.623 1.00 64.80 30 PRO A CA 1
ATOM 2182 C C . PRO B 1 30 ? 21.620 20.687 20.517 1.00 63.29 30 PRO A C 1
ATOM 2183 O O . PRO B 1 30 ? 20.500 20.793 19.992 1.00 61.25 30 PRO A O 1
ATOM 2187 N N . GLU B 1 31 ? 22.495 19.732 20.197 1.00 64.05 31 GLU A N 1
ATOM 2188 C CA . GLU B 1 31 ? 22.262 18.790 19.091 1.00 62.73 31 GLU A CA 1
ATOM 2189 C C . GLU B 1 31 ? 20.843 18.201 18.993 1.00 59.39 31 GLU A C 1
ATOM 2190 O O . GLU B 1 31 ? 20.370 17.470 19.888 1.00 58.31 31 GLU A O 1
ATOM 2192 N N . SER B 1 32 ? 20.188 18.565 17.884 1.00 57.36 32 SER A N 1
ATOM 2193 C CA . SER B 1 32 ? 18.901 18.034 17.430 1.00 53.57 32 SER A CA 1
ATOM 2194 C C . SER B 1 32 ? 17.710 18.311 18.340 1.00 50.49 32 SER A C 1
ATOM 2195 O O . SER B 1 32 ? 17.835 18.989 19.384 1.00 50.97 32 SER A O 1
ATOM 2198 N N . VAL B 1 33 ? 16.547 17.806 17.910 1.00 47.14 33 VAL A N 1
ATOM 2199 C CA . VAL B 1 33 ? 15.316 17.900 18.682 1.00 43.86 33 VAL A CA 1
ATOM 2200 C C . VAL B 1 33 ? 15.440 17.232 20.037 1.00 42.04 33 VAL A C 1
ATOM 2201 O O . VAL B 1 33 ? 14.593 17.438 20.891 1.00 40.50 33 VAL A O 1
ATOM 2205 N N . PHE B 1 34 ? 16.519 16.470 20.245 1.00 42.92 34 PHE A N 1
ATOM 2206 C CA . PHE B 1 34 ? 16.718 15.773 21.517 1.00 42.96 34 PHE A CA 1
ATOM 2207 C C . PHE B 1 34 ? 16.890 16.680 22.712 1.00 42.46 34 PHE A C 1
ATOM 2208 O O . PHE B 1 34 ? 16.388 16.374 23.792 1.00 41.80 34 PHE A O 1
ATOM 2216 N N . GLU B 1 35 ? 17.570 17.802 22.515 1.00 42.95 35 GLU A N 1
ATOM 2217 C CA . GLU B 1 35 ? 17.721 18.786 23.583 1.00 43.60 35 GLU A CA 1
ATOM 2218 C C . GLU B 1 35 ? 16.346 19.289 24.065 1.00 40.87 35 GLU A C 1
ATOM 2219 O O . GLU B 1 35 ? 15.990 19.068 25.220 1.00 39.56 35 GLU A O 1
ATOM 2225 N N . PRO B 1 36 ? 15.558 19.937 23.190 1.00 40.36 36 PRO A N 1
ATOM 2226 C CA . PRO B 1 36 ? 14.238 20.305 23.751 1.00 39.98 36 PRO A CA 1
ATOM 2227 C C . PRO B 1 36 ? 13.392 19.089 24.166 1.00 39.26 36 PRO A C 1
ATOM 2228 O O . PRO B 1 36 ? 12.664 19.179 25.160 1.00 39.47 36 PRO A O 1
ATOM 2232 N N . MET B 1 37 ? 13.523 17.953 23.469 1.00 38.98 37 MET A N 1
ATOM 2233 C CA . MET B 1 37 ? 12.711 16.757 23.812 1.00 38.17 37 MET A CA 1
ATOM 2234 C C . MET B 1 37 ? 12.990 16.307 25.239 1.00 38.51 37 MET A C 1
ATOM 2235 O O . MET B 1 37 ? 12.062 15.991 26.007 1.00 37.90 37 MET A O 1
ATOM 2240 N N . HIS B 1 38 ? 14.275 16.273 25.570 1.00 39.56 38 HIS A N 1
ATOM 2241 C CA . HIS B 1 38 ? 14.730 15.927 26.894 1.00 40.79 38 HIS A CA 1
ATOM 2242 C C . HIS B 1 38 ? 14.292 16.982 27.902 1.00 41.00 38 HIS A C 1
ATOM 2243 O O . HIS B 1 38 ? 13.689 16.666 28.925 1.00 40.17 38 HIS A O 1
ATOM 2250 N N . HIS B 1 39 ? 14.601 18.238 27.618 1.00 42.54 39 HIS A N 1
ATOM 2251 C CA . HIS B 1 39 ? 14.203 19.299 28.515 1.00 44.32 39 HIS A CA 1
ATOM 2252 C C . HIS B 1 39 ? 12.689 19.248 28.842 1.00 42.70 39 HIS A C 1
ATOM 2253 O O . HIS B 1 39 ? 12.302 19.113 29.998 1.00 43.37 39 HIS A O 1
ATOM 2260 N N . LEU B 1 40 ? 11.843 19.321 27.827 1.00 41.01 40 LEU A N 1
ATOM 2261 C CA . LEU B 1 40 ? 10.384 19.410 28.043 1.00 39.53 40 LEU A CA 1
ATOM 2262 C C . LEU B 1 40 ? 9.774 18.197 28.763 1.00 37.69 40 LEU A C 1
ATOM 2263 O O . LEU B 1 40 ? 8.840 18.340 29.564 1.00 37.34 40 LEU A O 1
ATOM 2268 N N . THR B 1 41 ? 10.331 17.020 28.510 1.00 36.58 41 THR A N 1
ATOM 2269 C CA . THR B 1 41 ? 9.851 15.787 29.130 1.00 35.78 41 THR A CA 1
ATOM 2270 C C . THR B 1 41 ? 10.030 15.799 30.643 1.00 36.48 41 THR A C 1
ATOM 2271 O O . THR B 1 41 ? 9.125 15.395 31.377 1.00 35.50 41 THR A O 1
ATOM 2275 N N . PHE B 1 42 ? 11.189 16.271 31.097 1.00 37.71 42 PHE A N 1
ATOM 2276 C CA . PHE B 1 42 ? 11.516 16.234 32.517 1.00 39.62 42 PHE A CA 1
ATOM 2277 C C . PHE B 1 42 ? 11.212 17.530 33.245 1.00 40.95 42 PHE A C 1
ATOM 2278 O O . PHE B 1 42 ? 11.261 17.570 34.469 1.00 41.95 42 PHE A O 1
ATOM 2286 N N . ALA B 1 43 ? 10.888 18.584 32.497 1.00 41.07 43 ALA A N 1
ATOM 2287 C CA . ALA B 1 43 ? 10.395 19.818 33.116 1.00 41.90 43 ALA A CA 1
ATOM 2288 C C . ALA B 1 43 ? 8.883 19.741 33.361 1.00 40.98 43 ALA A C 1
ATOM 2289 O O . ALA B 1 43 ? 8.369 20.349 34.290 1.00 42.34 43 ALA A O 1
ATOM 2291 N N . ALA B 1 44 ? 8.169 19.000 32.532 1.00 39.18 44 ALA A N 1
ATOM 2292 C CA . ALA B 1 44 ? 6.710 19.033 32.585 1.00 38.12 44 ALA A CA 1
ATOM 2293 C C . ALA B 1 44 ? 6.176 18.458 33.901 1.00 38.59 44 ALA A C 1
ATOM 2294 O O . ALA B 1 44 ? 6.743 17.489 34.416 1.00 37.92 44 ALA A O 1
ATOM 2296 N N . PRO B 1 45 ? 5.084 19.050 34.444 1.00 39.17 45 PRO A N 1
ATOM 2297 C CA . PRO B 1 45 ? 4.405 18.434 35.588 1.00 39.78 45 PRO A CA 1
ATOM 2298 C C . PRO B 1 45 ? 4.058 16.969 35.279 1.00 38.86 4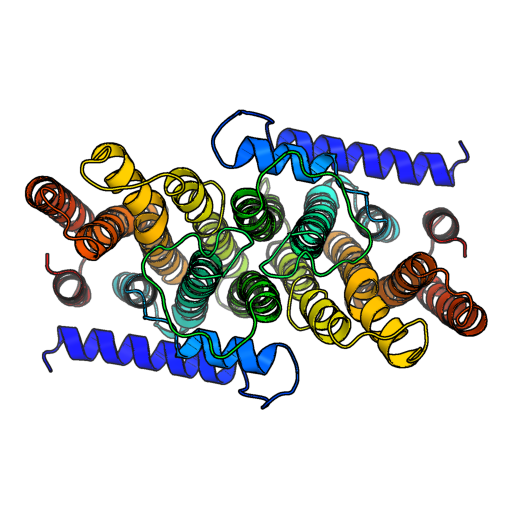5 PRO A C 1
ATOM 2299 O O . PRO B 1 45 ? 3.731 16.651 34.137 1.00 37.53 45 PRO A O 1
ATOM 2303 N N . ARG B 1 46 ? 4.169 16.088 36.271 1.00 39.76 46 ARG A N 1
ATOM 2304 C CA . ARG B 1 46 ? 3.825 14.678 36.056 1.00 40.21 46 ARG A CA 1
ATOM 2305 C C . ARG B 1 46 ? 2.285 14.532 36.029 1.00 37.95 46 ARG A C 1
ATOM 2306 O O . ARG B 1 46 ? 1.566 15.407 36.492 1.00 37.66 46 ARG A O 1
ATOM 2314 N N . THR B 1 47 ? 1.796 13.433 35.470 1.00 36.33 47 THR A N 1
ATOM 2315 C CA . THR B 1 47 ? 0.406 13.050 35.635 1.00 35.04 47 THR A CA 1
ATOM 2316 C C . THR B 1 47 ? 0.356 11.690 36.293 1.00 34.65 47 THR A C 1
ATOM 2317 O O . THR B 1 47 ? 1.108 10.786 35.920 1.00 34.08 47 THR A O 1
ATOM 2321 N N . SER B 1 48 ? -0.576 11.543 37.231 1.00 34.25 48 SER A N 1
ATOM 2322 C CA . SER B 1 48 ? -0.815 10.285 37.924 1.00 33.85 48 SER A CA 1
ATOM 2323 C C . SER B 1 48 ? -1.267 9.130 37.026 1.00 32.82 48 SER A C 1
ATOM 2324 O O . SER B 1 48 ? -1.248 7.973 37.461 1.00 32.95 48 SER A O 1
ATOM 2327 N N . ALA B 1 49 ? -1.689 9.443 35.794 1.00 31.67 49 ALA A N 1
ATOM 2328 C CA . ALA B 1 49 ? -2.067 8.429 34.801 1.00 30.76 49 ALA A CA 1
ATOM 2329 C C . ALA B 1 49 ? -0.920 7.500 34.515 1.00 30.75 49 ALA A C 1
ATOM 2330 O O . ALA B 1 49 ? -1.125 6.307 34.310 1.00 31.04 49 ALA A O 1
ATOM 2332 N N . SER B 1 50 ? 0.293 8.037 34.541 1.00 31.54 50 SER A N 1
ATOM 2333 C CA . SER B 1 50 ? 1.494 7.234 34.305 1.00 32.49 50 SER A CA 1
ATOM 2334 C C . SER B 1 50 ? 1.682 6.184 35.378 1.00 33.97 50 SER A C 1
ATOM 2335 O O . SER B 1 50 ? 1.945 5.020 35.065 1.00 34.71 50 SER A O 1
ATOM 2338 N N . ALA B 1 51 ? 1.553 6.598 36.637 1.00 34.68 51 ALA A N 1
ATOM 2339 C CA . ALA B 1 51 ? 1.693 5.677 37.769 1.00 36.15 51 ALA A CA 1
ATOM 2340 C C . ALA B 1 51 ? 0.561 4.657 37.781 1.00 36.72 51 ALA A C 1
ATOM 2341 O O . ALA B 1 51 ? 0.787 3.484 38.057 1.00 37.64 51 ALA A O 1
ATOM 2343 N N . LEU B 1 52 ? -0.656 5.096 37.450 1.00 36.21 52 LEU A N 1
ATOM 2344 C CA . LEU B 1 52 ? -1.788 4.173 37.370 1.00 36.49 52 LEU A CA 1
ATOM 2345 C C . LEU B 1 52 ? -1.495 2.999 36.403 1.00 36.56 52 LEU A C 1
ATOM 2346 O O . LEU B 1 52 ? -1.874 1.873 36.664 1.00 37.20 52 LEU A O 1
ATOM 2351 N N . CYS B 1 53 ? -0.806 3.278 35.303 1.00 36.05 53 CYS A N 1
ATOM 2352 C CA . CYS B 1 53 ? -0.415 2.235 34.366 1.00 36.19 53 CYS A CA 1
ATOM 2353 C C . CYS B 1 53 ? 0.380 1.109 35.015 1.00 37.26 53 CYS A C 1
ATOM 2354 O O . CYS B 1 53 ? 0.046 -0.063 34.848 1.00 37.77 53 CYS A O 1
ATOM 2357 N N . VAL B 1 54 ? 1.429 1.462 35.755 1.00 37.62 54 VAL A N 1
ATOM 2358 C CA . VAL B 1 54 ? 2.263 0.464 36.416 1.00 38.86 54 VAL A CA 1
ATOM 2359 C C . VAL B 1 54 ? 1.451 -0.253 37.482 1.00 40.49 54 VAL A C 1
ATOM 2360 O O . VAL B 1 54 ? 1.455 -1.495 37.561 1.00 41.83 54 VAL A O 1
ATOM 2364 N N . ALA B 1 55 ? 0.717 0.540 38.264 1.00 39.90 55 ALA A N 1
ATOM 2365 C CA . ALA B 1 55 ? -0.080 0.024 39.355 1.00 40.24 55 ALA A CA 1
ATOM 2366 C C . ALA B 1 55 ? -1.157 -0.918 38.846 1.00 40.59 55 ALA A C 1
ATOM 2367 O O . ALA B 1 55 ? -1.414 -1.951 39.470 1.00 42.10 55 ALA A O 1
ATOM 2369 N N . ALA B 1 56 ? -1.777 -0.569 37.715 1.00 39.21 56 ALA A N 1
ATOM 2370 C CA . ALA B 1 56 ? -2.860 -1.375 37.159 1.00 39.98 56 ALA A CA 1
ATOM 2371 C C . ALA B 1 56 ? -2.317 -2.732 36.718 1.00 41.54 56 ALA A C 1
ATOM 2372 O O . ALA B 1 56 ? -2.957 -3.755 36.931 1.00 42.97 56 ALA A O 1
ATOM 2374 N N . CYS B 1 57 ? -1.120 -2.710 36.134 1.00 41.57 57 CYS A N 1
ATOM 2375 C CA . CYS B 1 57 ? -0.399 -3.884 35.680 1.00 43.21 57 CYS A CA 1
ATOM 2376 C C . CYS B 1 57 ? -0.063 -4.836 36.834 1.00 45.77 57 CYS A C 1
ATOM 2377 O O . CYS B 1 57 ? -0.368 -6.026 36.773 1.00 47.52 57 CYS A O 1
ATOM 2380 N N . GLU B 1 58 ? 0.549 -4.303 37.885 1.00 46.22 58 GLU A N 1
ATOM 2381 C CA . GLU B 1 58 ? 0.913 -5.098 39.060 1.00 48.29 58 GLU A CA 1
ATOM 2382 C C . GLU B 1 58 ? -0.319 -5.705 39.733 1.00 49.57 58 GLU A C 1
ATOM 2383 O O . GLU B 1 58 ? -0.306 -6.886 40.121 1.00 51.06 58 GLU A O 1
ATOM 2389 N N . LEU B 1 59 ? -1.376 -4.898 39.852 1.00 48.61 59 LEU A N 1
ATOM 2390 C CA . LEU B 1 59 ? -2.652 -5.343 40.408 1.00 49.67 59 LEU A CA 1
ATOM 2391 C C . LEU B 1 59 ? -3.151 -6.672 39.830 1.00 51.57 59 LEU A C 1
ATOM 2392 O O . LEU B 1 59 ? -3.682 -7.496 40.558 1.00 53.46 59 LEU A O 1
ATOM 2397 N N . VAL B 1 60 ? -2.982 -6.872 38.530 1.00 51.66 60 VAL A N 1
ATOM 2398 C CA . VAL B 1 60 ? -3.493 -8.083 37.860 1.00 53.36 60 VAL A CA 1
ATOM 2399 C C . VAL B 1 60 ? -2.423 -9.157 37.659 1.00 54.92 60 VAL A C 1
ATOM 2400 O O . VAL B 1 60 ? -2.555 -10.028 36.798 1.00 56.20 60 VAL A O 1
ATOM 2404 N N . GLY B 1 61 ? -1.357 -9.075 38.443 1.00 55.42 61 GLY A N 1
ATOM 2405 C CA . GLY B 1 61 ? -0.298 -10.074 38.413 1.00 57.21 61 GLY A CA 1
ATOM 2406 C C . GLY B 1 61 ? 0.844 -9.777 37.463 1.00 56.84 61 GLY A C 1
ATOM 2407 O O . GLY B 1 61 ? 1.766 -10.577 37.343 1.00 58.01 61 GLY A O 1
ATOM 2408 N N . GLY B 1 62 ? 0.786 -8.630 36.785 1.00 55.46 62 GLY A N 1
ATOM 2409 C CA . GLY B 1 62 ? 1.858 -8.224 35.881 1.00 55.24 62 GLY A CA 1
ATOM 2410 C C . GLY B 1 62 ? 3.133 -7.815 36.606 1.00 56.21 62 GLY A C 1
ATOM 2411 O O . GLY B 1 62 ? 3.106 -7.424 37.781 1.00 56.02 62 GLY A O 1
ATOM 2412 N N . ASP B 1 63 ? 4.254 -7.933 35.900 1.00 57.38 63 ASP A N 1
ATOM 2413 C CA . ASP B 1 63 ? 5.517 -7.355 36.329 1.00 58.41 63 ASP A CA 1
ATOM 2414 C C . ASP B 1 63 ? 5.540 -5.906 35.865 1.00 56.03 63 ASP A C 1
ATOM 2415 O O . ASP B 1 63 ? 4.955 -5.579 34.824 1.00 55.06 63 ASP A O 1
ATOM 2420 N N . ARG B 1 64 ? 6.221 -5.045 36.611 1.00 54.82 64 ARG A N 1
ATOM 2421 C CA . ARG B 1 64 ? 6.218 -3.625 36.279 1.00 52.47 64 ARG A CA 1
ATOM 2422 C C . ARG B 1 64 ? 7.055 -3.276 35.046 1.00 51.67 64 ARG A C 1
ATOM 2423 O O . ARG B 1 64 ? 6.748 -2.307 34.339 1.00 49.94 64 ARG A O 1
ATOM 2431 N N . SER B 1 65 ? 8.097 -4.063 34.780 1.00 52.60 65 SER A N 1
ATOM 2432 C CA . SER B 1 65 ? 8.879 -3.866 33.566 1.00 52.21 65 SER A CA 1
ATOM 2433 C C . SER B 1 65 ? 8.029 -4.098 32.309 1.00 51.19 65 SER A C 1
ATOM 2434 O O . SER B 1 65 ? 8.375 -3.612 31.230 1.00 50.42 65 SER A O 1
ATOM 2437 N N . ASP B 1 66 ? 6.916 -4.823 32.463 1.00 51.10 66 ASP A N 1
ATOM 2438 C CA . ASP B 1 66 ? 5.947 -5.021 31.376 1.00 50.29 66 ASP A CA 1
ATOM 2439 C C . ASP B 1 66 ? 5.155 -3.746 31.049 1.00 47.82 66 ASP A C 1
ATOM 2440 O O . ASP B 1 66 ? 4.714 -3.562 29.917 1.00 47.29 66 ASP A O 1
ATOM 2445 N N . ALA B 1 67 ? 4.960 -2.880 32.041 1.00 46.16 67 ALA A N 1
ATOM 2446 C CA . ALA B 1 67 ? 4.153 -1.673 31.842 1.00 43.34 67 ALA A CA 1
ATOM 2447 C C . ALA B 1 67 ? 4.994 -0.416 31.622 1.00 41.29 67 ALA A C 1
ATOM 2448 O O . ALA B 1 67 ? 4.448 0.651 31.267 1.00 40.34 67 ALA A O 1
ATOM 2450 N N . MET B 1 68 ? 6.309 -0.548 31.815 1.00 40.31 68 MET A N 1
ATOM 2451 C CA . MET B 1 68 ? 7.224 0.594 31.918 1.00 38.80 68 MET A CA 1
ATOM 2452 C C . MET B 1 68 ? 7.196 1.471 30.661 1.00 36.86 68 MET A C 1
ATOM 2453 O O . MET B 1 68 ? 7.115 2.706 30.752 1.00 35.83 68 MET A O 1
ATOM 2458 N N . ALA B 1 69 ? 7.243 0.819 29.500 1.00 35.62 69 ALA A N 1
ATOM 2459 C CA . ALA B 1 69 ? 7.150 1.487 28.196 1.00 33.45 69 ALA A CA 1
ATOM 2460 C C . ALA B 1 69 ? 5.815 2.185 28.002 1.00 31.53 69 ALA A C 1
ATOM 2461 O O . ALA B 1 69 ? 5.762 3.340 27.557 1.00 30.81 69 ALA A O 1
ATOM 2463 N N . ALA B 1 70 ? 4.736 1.483 28.328 1.00 30.64 70 ALA A N 1
ATOM 2464 C CA . ALA B 1 70 ? 3.396 2.061 28.277 1.00 29.15 70 ALA A CA 1
ATOM 2465 C C . ALA B 1 70 ? 3.272 3.312 29.167 1.00 28.33 70 ALA A C 1
ATOM 2466 O O . ALA B 1 70 ? 2.766 4.340 28.718 1.00 27.14 70 ALA A O 1
ATOM 2468 N N . ALA B 1 71 ? 3.745 3.190 30.410 1.00 29.04 71 ALA A N 1
ATOM 2469 C CA . ALA B 1 71 ? 3.678 4.235 31.430 1.00 29.24 71 ALA A CA 1
ATOM 2470 C C . ALA B 1 71 ? 4.435 5.480 30.995 1.00 29.04 71 ALA A C 1
ATOM 2471 O O . ALA B 1 71 ? 3.974 6.583 31.204 1.00 29.23 71 ALA A O 1
ATOM 2473 N N . ALA B 1 72 ? 5.598 5.269 30.380 1.00 29.32 72 ALA A N 1
ATOM 2474 C CA . ALA B 1 72 ? 6.405 6.326 29.812 1.00 28.99 72 ALA A CA 1
ATOM 2475 C C . ALA B 1 72 ? 5.714 6.949 28.589 1.00 28.39 72 ALA A C 1
ATOM 2476 O O . ALA B 1 72 ? 5.709 8.187 28.420 1.00 28.30 72 ALA A O 1
ATOM 2478 N N . ALA B 1 73 ? 5.144 6.102 27.735 1.00 27.84 73 ALA A N 1
ATOM 2479 C CA . ALA B 1 73 ? 4.374 6.600 26.592 1.00 27.65 73 ALA A CA 1
ATOM 2480 C C . ALA B 1 7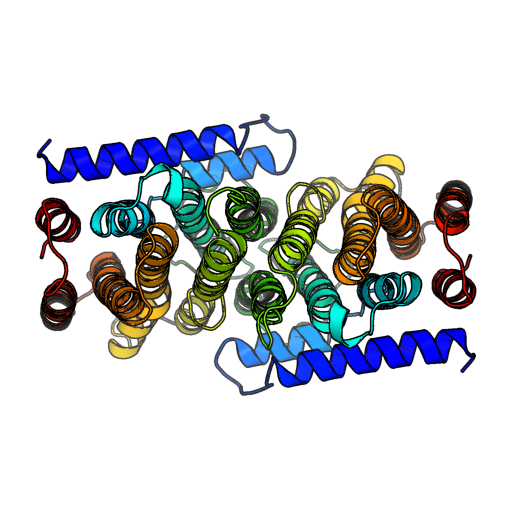3 ? 3.191 7.484 27.044 1.00 26.69 73 ALA A C 1
ATOM 2481 O O . ALA B 1 73 ? 2.887 8.493 26.427 1.00 25.71 73 ALA A O 1
ATOM 2483 N N . VAL B 1 74 ? 2.552 7.100 28.141 1.00 27.20 74 VAL A N 1
ATOM 2484 C CA . VAL B 1 74 ? 1.436 7.863 28.724 1.00 26.98 74 VAL A CA 1
ATOM 2485 C C . VAL B 1 74 ? 1.912 9.257 29.173 1.00 27.57 74 VAL A C 1
ATOM 2486 O O . VAL B 1 74 ? 1.277 10.274 28.837 1.00 27.63 74 VAL A O 1
ATOM 2490 N N . HIS B 1 75 ? 3.041 9.288 29.892 1.00 27.83 75 HIS A N 1
ATOM 2491 C CA . HIS B 1 75 ? 3.718 10.523 30.277 1.00 28.27 75 HIS A CA 1
ATOM 2492 C C . HIS B 1 75 ? 4.050 11.374 29.070 1.00 27.98 75 HIS A C 1
ATOM 2493 O O . HIS B 1 75 ? 3.755 12.573 29.059 1.00 28.20 75 HIS A O 1
ATOM 2500 N N . LEU B 1 76 ? 4.672 10.770 28.063 1.00 27.57 76 LEU A N 1
ATOM 2501 C CA . LEU B 1 76 ? 4.957 11.481 26.813 1.00 26.91 76 LEU A CA 1
ATOM 2502 C C . LEU B 1 76 ? 3.708 12.028 26.111 1.00 26.29 76 LEU A C 1
ATOM 2503 O O . LEU B 1 76 ? 3.742 13.161 25.646 1.00 26.49 76 LEU A O 1
ATOM 2508 N N . MET B 1 77 ? 2.607 11.269 26.053 1.00 25.36 77 MET A N 1
ATOM 2509 C CA . MET B 1 77 ? 1.372 11.851 25.468 1.00 25.84 77 MET A CA 1
ATOM 2510 C C . MET B 1 77 ? 1.001 13.104 26.257 1.00 26.80 77 MET A C 1
ATOM 2511 O O . MET B 1 77 ? 0.714 14.166 25.676 1.00 27.46 77 MET A O 1
ATOM 2516 N N . HIS B 1 78 ? 1.009 12.977 27.583 1.00 26.35 78 HIS A N 1
ATOM 2517 C CA . HIS B 1 78 ? 0.755 14.132 28.449 1.00 27.60 78 HIS A CA 1
ATOM 2518 C C . HIS B 1 78 ? 1.714 15.324 28.226 1.00 28.03 78 HIS A C 1
ATOM 2519 O O . HIS B 1 78 ? 1.268 16.477 28.284 1.00 28.62 78 HIS A O 1
ATOM 2526 N N . VAL B 1 79 ? 3.004 15.069 27.985 1.00 27.99 79 VAL A N 1
ATOM 2527 C CA . VAL B 1 79 ? 3.899 16.195 27.707 1.00 29.00 79 VAL A CA 1
ATOM 2528 C C . VAL B 1 79 ? 3.709 16.836 26.336 1.00 28.80 79 VAL A C 1
ATOM 2529 O O . VAL B 1 79 ? 3.776 18.050 26.228 1.00 29.98 79 VAL A O 1
ATOM 2533 N N . ALA B 1 80 ? 3.441 16.044 25.309 1.00 27.78 80 ALA A N 1
ATOM 2534 C CA . ALA B 1 80 ? 3.145 16.635 24.016 1.00 28.59 80 ALA A CA 1
ATOM 2535 C C . ALA B 1 80 ? 1.920 17.567 24.135 1.00 29.64 80 ALA A C 1
ATOM 2536 O O . ALA B 1 80 ? 1.974 18.731 23.707 1.00 30.70 80 ALA A O 1
ATOM 2538 N N . ALA B 1 81 ? 0.862 17.074 24.774 1.00 29.18 81 ALA A N 1
ATOM 2539 C CA . ALA B 1 81 ? -0.354 17.853 25.020 1.00 29.74 81 ALA A CA 1
ATOM 2540 C C . ALA B 1 81 ? -0.069 19.148 25.803 1.00 31.06 81 ALA A C 1
ATOM 2541 O O . ALA B 1 81 ? -0.460 20.236 25.379 1.00 31.39 81 ALA A O 1
ATOM 2543 N N . TYR B 1 82 ? 0.624 19.016 26.936 1.00 31.06 82 TYR A N 1
ATOM 2544 C CA . TYR B 1 82 ? 0.980 20.160 27.781 1.00 31.64 82 TYR A CA 1
ATOM 2545 C C . TYR B 1 82 ? 1.765 21.211 26.990 1.00 32.01 82 TYR A C 1
ATOM 2546 O O . TYR B 1 82 ? 1.463 22.404 27.047 1.00 33.37 82 TYR A O 1
ATOM 2555 N N . THR B 1 83 ? 2.771 20.752 26.251 1.00 31.19 83 THR A N 1
ATOM 2556 C CA . THR B 1 83 ? 3.584 21.610 25.396 1.00 31.46 83 THR A CA 1
ATOM 2557 C C . THR B 1 83 ? 2.736 22.393 24.396 1.00 31.07 83 THR A C 1
ATOM 2558 O O . THR B 1 83 ? 2.885 23.623 24.243 1.00 32.03 83 THR A O 1
ATOM 2562 N N . HIS B 1 84 ? 1.866 21.692 23.700 1.00 29.66 84 HIS A N 1
ATOM 2563 C CA . HIS B 1 84 ? 1.042 22.345 22.708 1.00 30.41 84 HIS A CA 1
ATOM 2564 C C . HIS B 1 84 ? -0.003 23.295 23.262 1.00 31.96 84 HIS A C 1
ATOM 2565 O O . HIS B 1 84 ? -0.259 24.335 22.654 1.00 32.47 84 HIS A O 1
ATOM 2572 N N . GLU B 1 85 ? -0.590 22.977 24.406 1.00 32.71 85 GLU A N 1
ATOM 2573 C CA . GLU B 1 85 ? -1.584 23.899 24.940 1.00 35.37 85 GLU A CA 1
ATOM 2574 C C . GLU B 1 85 ? -0.967 25.158 25.588 1.00 36.49 85 GLU A C 1
ATOM 2575 O O . GLU B 1 85 ? -1.650 26.152 25.750 1.00 37.29 85 GLU A O 1
ATOM 2581 N N . ASN B 1 86 ? 0.318 25.112 25.933 1.00 36.48 86 ASN A N 1
ATOM 2582 C CA . ASN B 1 86 ? 1.012 26.303 26.435 1.00 37.88 86 ASN A CA 1
ATOM 2583 C C . ASN B 1 86 ? 1.816 26.998 25.351 1.00 39.33 86 ASN A C 1
ATOM 2584 O O . ASN B 1 86 ? 2.510 27.979 25.605 1.00 40.72 86 ASN A O 1
ATOM 2589 N N . LEU B 1 87 ? 1.704 26.480 24.137 1.00 39.44 87 LEU A N 1
ATOM 2590 C CA . LEU B 1 87 ? 2.429 27.011 23.005 1.00 41.18 87 LEU A CA 1
ATOM 2591 C C . LEU B 1 87 ? 1.908 28.407 22.612 1.00 43.45 87 LEU A C 1
ATOM 2592 O O . LEU B 1 87 ? 0.718 28.563 22.319 1.00 43.45 87 LEU A O 1
ATOM 2597 N N . PRO B 1 88 ? 2.793 29.426 22.614 1.00 45.76 88 PRO A N 1
ATOM 2598 C CA . PRO B 1 88 ? 2.391 30.766 22.155 1.00 48.33 88 PRO A CA 1
ATOM 2599 C C . PRO B 1 88 ? 2.066 30.796 20.661 1.00 49.42 88 PRO A C 1
ATOM 2600 O O . PRO B 1 88 ? 2.946 30.565 19.827 1.00 49.03 88 PRO A O 1
ATOM 2604 N N . LEU B 1 89 ? 0.803 31.072 20.339 1.00 51.09 89 LEU A N 1
ATOM 2605 C CA . LEU B 1 89 ? 0.354 31.233 18.948 1.00 52.29 89 LEU A CA 1
ATOM 2606 C C . LEU B 1 89 ? 0.301 32.717 18.576 1.00 55.96 89 LEU A C 1
ATOM 2607 O O . LEU B 1 89 ? 0.839 33.558 19.296 1.00 56.76 89 LEU A O 1
ATOM 2612 N N . THR B 1 90 ? -0.337 33.012 17.441 1.00 58.39 90 THR A N 1
ATOM 2613 C CA . THR B 1 90 ? -0.655 34.381 17.030 1.00 62.23 90 THR A CA 1
ATOM 2614 C C . THR B 1 90 ? -1.414 35.108 18.140 1.00 64.12 90 THR A C 1
ATOM 2615 O O . THR B 1 90 ? -1.092 36.247 18.461 1.00 66.33 90 THR A O 1
ATOM 2619 N N . ASP B 1 91 ? -2.386 34.406 18.729 1.00 63.32 91 ASP A N 1
ATOM 2620 C CA . ASP B 1 91 ? -3.299 34.905 19.765 1.00 64.17 91 ASP A CA 1
ATOM 2621 C C . ASP B 1 91 ? -2.761 34.502 21.156 1.00 62.23 91 ASP A C 1
ATOM 2622 O O . ASP B 1 91 ? -3.434 34.649 22.176 1.00 62.46 91 ASP A O 1
ATOM 2627 N N . GLY B 1 92 ? -1.528 34.004 21.192 1.00 60.00 92 GLY A N 1
ATOM 2628 C CA . GLY B 1 92 ? -0.966 33.472 22.433 1.00 57.90 92 GLY A CA 1
ATOM 2629 C C . GLY B 1 92 ? -1.365 32.021 22.654 1.00 54.45 92 GLY A C 1
ATOM 2630 O O . GLY B 1 92 ? -1.948 31.408 21.763 1.00 53.87 92 GLY A O 1
ATOM 2631 N N . PRO B 1 93 ? -1.079 31.468 23.849 1.00 52.37 93 PRO A N 1
ATOM 2632 C CA . PRO B 1 93 ? -1.323 30.047 24.024 1.00 49.88 93 PRO A CA 1
ATOM 2633 C C . PRO B 1 93 ? -2.794 29.722 24.252 1.00 48.89 93 PRO A C 1
ATOM 2634 O O . PRO B 1 93 ? -3.594 30.603 24.557 1.00 50.26 93 PRO A O 1
ATOM 2638 N N . MET B 1 94 ? -3.135 28.455 24.078 1.00 46.39 94 MET A N 1
ATOM 2639 C CA . MET B 1 94 ? -4.466 27.973 24.385 1.00 45.55 94 MET A CA 1
ATOM 2640 C C . MET B 1 94 ? -4.694 28.034 25.900 1.00 45.94 94 MET A C 1
ATOM 2641 O O . MET B 1 94 ? -5.800 28.344 26.347 1.00 47.02 94 MET A O 1
ATOM 2646 N N . SER B 1 95 ? -3.646 27.757 26.679 1.00 45.30 95 SER A N 1
ATOM 2647 C CA . SER B 1 95 ? -3.721 27.789 28.141 1.00 46.34 95 SER A CA 1
ATOM 2648 C C . SER B 1 95 ? -3.492 29.185 28.718 1.00 49.42 95 SER A C 1
ATOM 2649 O O . SER B 1 95 ? -2.446 29.799 28.488 1.00 50.22 95 SER A O 1
ATOM 2652 N N . LYS B 1 96 ? -4.469 29.665 29.485 1.00 51.50 96 LYS A N 1
ATOM 2653 C CA . LYS B 1 96 ? -4.446 31.014 30.070 1.00 54.61 96 LYS A CA 1
ATOM 2654 C C . LYS B 1 96 ? -3.462 31.119 31.249 1.00 54.66 96 LYS A C 1
ATOM 2655 O O . LYS B 1 96 ? -3.072 32.228 31.655 1.00 55.90 96 LYS A O 1
ATOM 2661 N N . SER B 1 97 ? -3.092 29.962 31.805 1.00 52.83 97 SER A N 1
ATOM 2662 C CA . SER B 1 97 ? -2.084 29.873 32.856 1.00 53.16 97 SER A CA 1
ATOM 2663 C C . SER B 1 97 ? -0.697 29.809 32.237 1.00 51.95 97 SER A C 1
ATOM 2664 O O . SER B 1 97 ? -0.301 28.764 31.739 1.00 49.97 97 SER A O 1
ATOM 2667 N N . GLU B 1 98 ? 0.042 30.916 32.283 1.00 53.44 98 GLU A N 1
ATOM 2668 C CA . GLU B 1 98 ? 1.317 30.987 31.571 1.00 53.20 98 GLU A CA 1
ATOM 2669 C C . GLU B 1 98 ? 2.467 30.301 32.310 1.00 52.13 98 GLU A C 1
ATOM 2670 O O . GLU B 1 98 ? 2.502 30.261 33.544 1.00 53.23 98 GLU A O 1
ATOM 2676 N N . ILE B 1 99 ? 3.386 29.746 31.529 1.00 49.87 99 ILE A N 1
ATOM 2677 C CA . ILE B 1 99 ? 4.538 29.021 32.048 1.00 48.71 99 ILE A CA 1
ATOM 2678 C C . ILE B 1 99 ? 5.783 29.676 31.471 1.00 49.47 99 ILE A C 1
ATOM 2679 O O . ILE B 1 99 ? 5.685 30.517 30.568 1.00 49.54 99 ILE A O 1
ATOM 2684 N N . GLN B 1 100 ? 6.950 29.302 31.983 1.00 49.95 100 GLN A N 1
ATOM 2685 C CA . GLN B 1 100 ? 8.185 29.828 31.426 1.00 51.72 100 GLN A CA 1
ATOM 2686 C C . GLN B 1 100 ? 8.567 28.997 30.216 1.00 49.41 100 GLN A C 1
ATOM 2687 O O . GLN B 1 100 ? 8.268 27.823 30.168 1.00 47.86 100 GLN A O 1
ATOM 2693 N N . HIS B 1 101 ? 9.217 29.629 29.246 1.00 49.60 101 HIS A N 1
ATOM 2694 C CA . HIS B 1 101 ? 9.560 29.005 27.979 1.00 47.46 101 HIS A CA 1
ATOM 2695 C C . HIS B 1 101 ? 11.058 29.161 27.696 1.00 48.70 101 HIS A C 1
ATOM 2696 O O . HIS B 1 101 ? 11.531 30.250 27.401 1.00 49.77 101 HIS A O 1
ATOM 2703 N N . LYS B 1 102 ? 11.791 28.054 27.788 1.00 48.48 102 LYS A N 1
ATOM 2704 C CA . LYS B 1 102 ? 13.236 28.049 27.557 1.00 49.73 102 LYS A CA 1
ATOM 2705 C C . LYS B 1 102 ? 13.548 28.050 26.064 1.00 48.80 102 LYS A C 1
ATOM 2706 O O . LYS B 1 102 ? 14.647 28.449 25.649 1.00 50.04 102 LYS A O 1
ATOM 2712 N N . PHE B 1 103 ? 12.576 27.604 25.269 1.00 46.32 103 PHE A N 1
ATOM 2713 C CA . PHE B 1 103 ? 12.722 27.474 23.827 1.00 45.68 103 PHE A CA 1
ATOM 2714 C C . PHE B 1 103 ? 11.663 28.269 23.086 1.00 44.98 103 PHE A C 1
ATOM 2715 O O . PHE B 1 103 ? 10.603 28.568 23.636 1.00 44.98 103 PHE A O 1
ATOM 2723 N N . ASP B 1 104 ? 11.943 28.578 21.827 1.00 44.90 104 ASP A N 1
ATOM 2724 C CA . ASP B 1 104 ? 11.030 29.355 20.994 1.00 45.38 104 ASP A CA 1
ATOM 2725 C C . ASP B 1 104 ? 9.756 28.590 20.635 1.00 43.36 104 ASP A C 1
ATOM 2726 O O . ASP B 1 104 ? 9.734 27.360 20.696 1.00 42.27 104 ASP A O 1
ATOM 2731 N N . PRO B 1 105 ? 8.678 29.316 20.277 1.00 43.03 105 PRO A N 1
ATOM 2732 C CA . PRO B 1 105 ? 7.444 28.617 19.922 1.00 40.97 105 PRO A CA 1
ATOM 2733 C C . PRO B 1 105 ? 7.627 27.569 18.813 1.00 39.79 105 PRO A C 1
ATOM 2734 O O . PRO B 1 105 ? 7.068 26.458 18.913 1.00 37.62 105 PRO A O 1
ATOM 2738 N N . ASN B 1 106 ? 8.424 27.895 17.792 1.00 40.32 106 ASN A N 1
ATOM 2739 C CA . ASN B 1 106 ? 8.554 27.002 16.658 1.00 40.02 106 ASN A CA 1
ATOM 2740 C C . ASN B 1 106 ? 9.171 25.647 17.050 1.00 38.38 106 ASN A C 1
ATOM 2741 O O . ASN B 1 106 ? 8.682 24.602 16.635 1.00 37.09 106 ASN A O 1
ATOM 2746 N N . ILE B 1 107 ? 10.223 25.700 17.865 1.00 38.11 107 ILE A N 1
ATOM 2747 C CA . ILE B 1 107 ? 10.861 24.539 18.476 1.00 37.05 107 ILE A CA 1
ATOM 2748 C C . ILE B 1 107 ? 9.910 23.697 19.340 1.00 35.28 107 ILE A C 1
ATOM 2749 O O . ILE B 1 107 ? 9.860 22.484 19.195 1.00 35.13 107 ILE A O 1
ATOM 2754 N N . GLU B 1 108 ? 9.157 24.340 20.227 1.00 34.38 108 GLU A N 1
ATOM 2755 C CA . GLU B 1 108 ? 8.141 23.653 21.035 1.00 32.72 108 GLU A CA 1
ATOM 2756 C C . GLU B 1 108 ? 7.098 22.935 20.173 1.00 31.06 108 GLU A C 1
ATOM 2757 O O . GLU B 1 108 ? 6.550 21.912 20.577 1.00 29.00 108 GLU A O 1
ATOM 2763 N N . LEU B 1 109 ? 6.815 23.485 18.999 1.00 32.21 109 LEU A N 1
ATOM 2764 C CA . LEU B 1 109 ? 5.831 22.874 18.087 1.00 32.59 109 LEU A CA 1
ATOM 2765 C C . LEU B 1 109 ? 6.364 21.568 17.466 1.00 32.26 109 LEU A C 1
ATOM 2766 O O . LEU B 1 109 ? 5.670 20.566 17.456 1.00 31.51 109 LEU A O 1
ATOM 2771 N N . LEU B 1 110 ? 7.607 21.605 16.992 1.00 33.47 110 LEU A N 1
ATOM 2772 C CA . LEU B 1 110 ? 8.327 20.440 16.474 1.00 34.20 110 LEU A CA 1
ATOM 2773 C C . LEU B 1 110 ? 8.536 19.375 17.521 1.00 33.29 110 LEU A C 1
ATOM 2774 O O . LEU B 1 110 ? 8.391 18.180 17.246 1.00 33.24 110 LEU A O 1
ATOM 2779 N N . THR B 1 111 ? 8.943 19.812 18.703 1.00 32.91 111 THR A N 1
ATOM 2780 C CA . THR B 1 111 ? 9.276 18.880 19.778 1.00 32.79 111 THR A CA 1
ATOM 2781 C C . THR B 1 111 ? 8.015 18.138 20.227 1.00 30.65 111 THR A C 1
ATOM 2782 O O . THR B 1 111 ? 8.056 16.934 20.498 1.00 30.04 111 THR A O 1
ATOM 2786 N N . GLY B 1 112 ? 6.903 18.864 20.299 1.00 29.36 112 GLY A N 1
ATOM 2787 C CA . GLY B 1 112 ? 5.618 18.230 20.627 1.00 27.87 112 GLY A CA 1
ATOM 2788 C C . GLY B 1 112 ? 5.290 17.161 19.600 1.00 26.10 112 GLY A C 1
ATOM 2789 O O . GLY B 1 112 ? 4.900 16.085 19.960 1.00 24.21 112 GLY A O 1
ATOM 2790 N N . ASP B 1 113 ? 5.483 17.472 18.311 1.00 27.71 113 ASP A N 1
ATOM 2791 C CA . ASP B 1 113 ? 5.183 16.540 17.230 1.00 29.07 113 ASP A CA 1
ATOM 2792 C C . ASP B 1 113 ? 6.081 15.331 17.220 1.00 29.79 113 ASP A C 1
ATOM 2793 O O . ASP B 1 113 ? 5.647 14.252 16.808 1.00 29.82 113 ASP A O 1
ATOM 2798 N N . GLY B 1 114 ? 7.338 15.517 17.643 1.00 30.15 114 GLY A N 1
ATOM 2799 C CA . GLY B 1 114 ? 8.281 14.396 17.750 1.00 29.54 114 GLY A CA 1
ATOM 2800 C C . GLY B 1 114 ? 7.961 13.504 18.923 1.00 28.37 114 GLY A C 1
ATOM 2801 O O . GLY B 1 114 ? 8.044 12.287 18.822 1.00 28.40 114 GLY A O 1
ATOM 2802 N N . ILE B 1 115 ? 7.599 14.104 20.054 1.00 27.81 115 ILE A N 1
ATOM 2803 C CA . ILE B 1 115 ? 7.225 13.335 21.251 1.00 27.26 115 ILE A CA 1
ATOM 2804 C C . ILE B 1 115 ? 6.007 12.389 21.077 1.00 26.96 115 ILE A C 1
ATOM 2805 O O . ILE B 1 115 ? 5.969 11.278 21.655 1.00 27.18 115 ILE A O 1
ATOM 2810 N N . ILE B 1 116 ? 5.016 12.800 20.294 1.00 26.40 116 ILE A N 1
ATOM 2811 C CA . ILE B 1 116 ? 3.840 11.941 20.108 1.00 26.19 116 ILE A CA 1
ATOM 2812 C C . ILE B 1 116 ? 4.174 10.542 19.593 1.00 27.48 116 ILE A C 1
ATOM 2813 O O . ILE B 1 116 ? 3.844 9.579 20.255 1.00 28.74 116 ILE A O 1
ATOM 2818 N N . PRO B 1 117 ? 4.835 10.419 18.423 1.00 27.94 117 PRO A N 1
ATOM 2819 C CA . PRO B 1 117 ? 5.161 9.085 17.930 1.00 28.68 117 PRO A CA 1
ATOM 2820 C C . PRO B 1 117 ? 6.275 8.357 18.725 1.00 30.19 117 PRO A C 1
ATOM 2821 O O . PRO B 1 117 ? 6.341 7.111 18.717 1.00 30.15 117 PRO A O 1
ATOM 2825 N N . PHE B 1 118 ? 7.137 9.125 19.391 1.00 30.94 118 PHE A N 1
ATOM 2826 C CA . PHE B 1 118 ? 8.252 8.573 20.156 1.00 31.66 118 PHE A CA 1
ATOM 2827 C C . PHE B 1 118 ? 7.762 7.577 21.225 1.00 31.26 118 PHE A C 1
ATOM 2828 O O . PHE B 1 118 ? 8.283 6.467 21.343 1.00 31.08 118 PHE A O 1
ATOM 2836 N N . GLY B 1 119 ? 6.745 7.980 21.990 1.00 31.08 119 GLY A N 1
ATOM 2837 C CA . GLY B 1 119 ? 6.120 7.108 22.980 1.00 31.10 119 GLY A CA 1
ATOM 2838 C C . GLY B 1 119 ? 5.550 5.827 22.374 1.00 32.20 119 GLY A C 1
ATOM 2839 O O . GLY B 1 119 ? 5.718 4.719 22.938 1.00 32.75 119 GLY A O 1
ATOM 2840 N N . LEU B 1 120 ? 4.896 5.971 21.218 1.00 31.88 120 LEU A N 1
ATOM 2841 C CA . LEU B 1 120 ? 4.340 4.819 20.497 1.00 33.10 120 LEU A CA 1
ATOM 2842 C C . LEU B 1 120 ? 5.448 3.935 19.970 1.00 33.41 120 LEU A C 1
ATOM 2843 O O . LEU B 1 120 ? 5.312 2.717 19.967 1.00 33.17 120 LEU A O 1
ATOM 2848 N N . GLU B 1 121 ? 6.548 4.559 19.560 1.00 34.56 121 GLU A N 1
ATOM 2849 C CA . GLU B 1 121 ? 7.755 3.831 19.147 1.00 36.85 121 GLU A CA 1
ATOM 2850 C C . GLU B 1 121 ? 8.410 3.092 20.316 1.00 38.47 121 GLU A C 1
ATOM 2851 O O . GLU B 1 121 ? 8.808 1.927 20.157 1.00 39.25 121 GLU A O 1
ATOM 2857 N N . LEU B 1 122 ? 8.542 3.752 21.474 1.00 39.07 122 LEU A N 1
ATOM 2858 C CA . LEU B 1 122 ? 9.053 3.048 22.668 1.00 41.53 122 LEU A CA 1
ATOM 2859 C C . LEU B 1 122 ? 8.150 1.833 22.949 1.00 42.59 122 LEU A C 1
ATOM 2860 O O . LEU B 1 122 ? 8.627 0.730 23.108 1.00 44.17 122 LEU A O 1
ATOM 2865 N N . MET B 1 123 ? 6.842 2.061 22.990 1.00 42.53 123 MET A N 1
ATOM 2866 C CA . MET B 1 123 ? 5.862 1.002 23.207 1.00 44.05 123 MET A CA 1
ATOM 2867 C C . MET B 1 123 ? 6.011 -0.127 22.174 1.00 45.91 123 MET A C 1
ATOM 2868 O O . MET B 1 123 ? 6.128 -1.287 22.549 1.00 46.78 123 MET A O 1
ATOM 2873 N N . ALA B 1 124 ? 6.029 0.222 20.885 1.00 46.93 124 ALA A N 1
ATOM 2874 C CA . ALA B 1 124 ? 6.183 -0.753 19.795 1.00 49.51 124 ALA A CA 1
ATOM 2875 C C . ALA B 1 124 ? 7.470 -1.570 19.876 1.00 52.48 124 ALA A C 1
ATOM 2876 O O . ALA B 1 124 ? 7.464 -2.767 19.599 1.00 53.87 124 ALA A O 1
ATOM 2878 N N . ARG B 1 125 ? 8.567 -0.924 20.253 1.00 54.25 125 ARG A N 1
ATOM 2879 C CA . ARG B 1 125 ? 9.873 -1.592 20.311 1.00 57.76 125 ARG A CA 1
ATOM 2880 C C . ARG B 1 125 ? 10.058 -2.482 21.547 1.00 60.10 125 ARG A C 1
ATOM 2881 O O . ARG B 1 125 ? 11.136 -3.042 21.751 1.00 61.54 125 ARG A O 1
ATOM 2889 N N . SER B 1 126 ? 9.006 -2.608 22.359 1.00 61.05 126 SER A N 1
ATOM 2890 C CA . SER B 1 126 ? 9.048 -3.418 23.579 1.00 63.69 126 SER A CA 1
ATOM 2891 C C . SER B 1 126 ? 8.446 -4.823 23.403 1.00 67.19 126 SER A C 1
ATOM 2892 O O . SER B 1 126 ? 8.219 -5.529 24.390 1.00 68.03 126 SER A O 1
ATOM 2895 N N . MET B 1 127 ? 8.206 -5.224 22.152 1.00 69.65 127 MET A N 1
ATOM 2896 C CA . MET B 1 127 ? 7.571 -6.510 21.831 1.00 72.72 127 MET A CA 1
ATOM 2897 C C . MET B 1 127 ? 8.308 -7.687 22.442 1.00 76.33 127 MET A C 1
ATOM 2898 O O . MET B 1 127 ? 9.530 -7.789 22.319 1.00 77.59 127 MET A O 1
ATOM 2903 N N . ASP B 1 128 ? 7.555 -8.571 23.098 1.00 78.55 128 ASP A N 1
ATOM 2904 C CA . ASP B 1 128 ? 8.114 -9.801 23.671 1.00 82.20 128 ASP A CA 1
ATOM 2905 C C . ASP B 1 128 ? 7.620 -11.038 22.918 1.00 84.71 128 ASP A C 1
ATOM 2906 O O . ASP B 1 128 ? 6.507 -11.519 23.171 1.00 84.79 128 ASP A O 1
ATOM 2911 N N . PRO B 1 129 ? 8.448 -11.552 21.979 1.00 87.03 129 PRO A N 1
ATOM 2912 C CA . PRO B 1 129 ? 8.069 -12.713 21.176 1.00 89.23 129 PRO A CA 1
ATOM 2913 C C . PRO B 1 129 ? 7.997 -13.979 22.009 1.00 91.66 129 PRO A C 1
ATOM 2914 O O . PRO B 1 129 ? 7.415 -14.966 21.567 1.00 93.27 129 PRO A O 1
ATOM 2918 N N . THR B 1 130 ? 8.578 -13.939 23.207 1.00 92.04 130 THR A N 1
ATOM 2919 C CA . THR B 1 130 ? 8.601 -15.102 24.097 1.00 94.44 130 THR A CA 1
ATOM 2920 C C . THR B 1 130 ? 7.459 -15.044 25.123 1.00 93.10 130 THR A C 1
ATOM 2921 O O . THR B 1 130 ? 7.489 -15.730 26.153 1.00 94.35 130 THR A O 1
ATOM 2925 N N . ARG B 1 131 ? 6.445 -14.232 24.821 1.00 90.43 131 ARG A N 1
ATOM 2926 C CA . ARG B 1 131 ? 5.286 -14.118 25.701 1.00 89.12 131 ARG A CA 1
ATOM 2927 C C . ARG B 1 131 ? 3.930 -14.250 24.989 1.00 87.95 131 ARG A C 1
ATOM 2928 O O . ARG B 1 131 ? 3.106 -15.067 25.404 1.00 89.52 131 ARG A O 1
ATOM 2936 N N . ASN B 1 132 ? 3.723 -13.464 23.927 1.00 85.28 132 ASN A N 1
ATOM 2937 C CA . ASN B 1 132 ? 2.435 -13.344 23.200 1.00 83.61 132 ASN A CA 1
ATOM 2938 C C . ASN B 1 132 ? 2.059 -11.876 22.914 1.00 79.51 132 ASN A C 1
ATOM 2939 O O . ASN B 1 132 ? 0.933 -11.561 22.485 1.00 78.44 132 ASN A O 1
ATOM 2944 N N . ASN B 1 133 ? 3.037 -11.000 23.133 1.00 77.04 133 ASN A N 1
ATOM 2945 C CA . ASN B 1 133 ? 2.851 -9.550 23.092 1.00 73.21 133 ASN A CA 1
ATOM 2946 C C . ASN B 1 133 ? 2.365 -8.908 21.784 1.00 71.78 133 ASN A C 1
ATOM 2947 O O . ASN B 1 133 ? 1.645 -7.920 21.843 1.00 70.84 133 ASN A O 1
ATOM 2952 N N . PRO B 1 134 ? 2.742 -9.445 20.605 1.00 72.01 134 PRO A N 1
ATOM 2953 C CA . PRO B 1 134 ? 2.316 -8.717 19.399 1.00 70.41 134 PRO A CA 1
ATOM 2954 C C . PRO B 1 134 ? 0.817 -8.383 19.382 1.00 68.83 134 PRO A C 1
ATOM 2955 O O . PRO B 1 134 ? 0.442 -7.285 18.970 1.00 67.21 134 PRO A O 1
ATOM 2959 N N . ASP B 1 135 ? -0.019 -9.318 19.835 1.00 69.20 135 ASP A N 1
ATOM 2960 C CA . ASP B 1 135 ? -1.445 -9.059 20.049 1.00 67.70 135 ASP A CA 1
ATOM 2961 C C . ASP B 1 135 ? -1.631 -8.017 21.154 1.00 64.35 135 ASP A C 1
ATOM 2962 O O . ASP B 1 135 ? -2.326 -7.025 20.958 1.00 63.40 135 ASP A O 1
ATOM 2967 N N . ARG B 1 136 ? -0.993 -8.259 22.298 1.00 62.93 136 ARG A N 1
ATOM 2968 C CA . ARG B 1 136 ? -1.079 -7.395 23.480 1.00 60.45 136 ARG A CA 1
ATOM 2969 C C . ARG B 1 136 ? -0.518 -5.993 23.273 1.00 57.06 136 ARG A C 1
ATOM 2970 O O . ARG B 1 136 ? -1.197 -5.005 23.551 1.00 55.40 136 ARG A O 1
ATOM 2978 N N . ILE B 1 137 ? 0.737 -5.925 22.829 1.00 56.01 137 ILE A N 1
ATOM 2979 C CA . ILE B 1 137 ? 1.420 -4.644 22.600 1.00 53.45 137 ILE A CA 1
ATOM 2980 C C . ILE B 1 137 ? 0.689 -3.821 21.547 1.00 50.85 137 ILE A C 1
ATOM 2981 O O . ILE B 1 137 ? 0.536 -2.610 21.700 1.00 49.29 137 ILE A O 1
ATOM 2986 N N . LEU B 1 138 ? 0.188 -4.492 20.518 1.00 50.21 138 LEU A N 1
ATOM 2987 C CA . LEU B 1 138 ? -0.610 -3.832 19.492 1.00 48.56 138 LEU A CA 1
ATOM 2988 C C . LEU B 1 138 ? -1.910 -3.287 20.086 1.00 47.55 138 LEU A C 1
ATOM 2989 O O . LEU B 1 138 ? -2.350 -2.194 19.722 1.00 46.26 138 LEU A O 1
ATOM 2994 N N . ARG B 1 139 ? -2.516 -4.033 21.013 1.00 47.85 139 ARG A N 1
ATOM 2995 C CA . ARG B 1 139 ? -3.700 -3.537 21.704 1.00 47.39 139 ARG A CA 1
ATOM 2996 C C . ARG B 1 139 ? -3.383 -2.341 22.601 1.00 44.38 139 ARG A C 1
ATOM 2997 O O . ARG B 1 139 ? -4.216 -1.453 22.746 1.00 43.77 139 ARG A O 1
ATOM 3005 N N . ALA B 1 140 ? -2.186 -2.321 23.188 1.00 42.62 140 ALA A N 1
ATOM 3006 C CA . ALA B 1 140 ? -1.726 -1.179 23.989 1.00 40.57 140 ALA A CA 1
ATOM 3007 C C . ALA B 1 140 ? -1.535 0.085 23.139 1.00 38.63 140 ALA A C 1
ATOM 3008 O O . ALA B 1 140 ? -1.764 1.207 23.604 1.00 37.29 140 ALA A O 1
ATOM 3010 N N . ILE B 1 141 ? -1.104 -0.115 21.899 1.00 38.67 141 ILE A N 1
ATOM 3011 C CA . ILE B 1 141 ? -0.864 0.974 20.960 1.00 37.98 141 ILE A CA 1
ATOM 3012 C C . ILE B 1 141 ? -2.196 1.592 20.555 1.00 37.48 141 ILE A C 1
ATOM 3013 O O . ILE B 1 141 ? -2.323 2.806 20.494 1.00 36.33 141 ILE A O 1
ATOM 3018 N N . ILE B 1 142 ? -3.197 0.747 20.336 1.00 38.78 142 ILE A N 1
ATOM 3019 C CA . ILE B 1 142 ? -4.544 1.217 20.063 1.00 39.97 142 ILE A CA 1
ATOM 3020 C C . ILE B 1 142 ? -5.013 2.157 21.172 1.00 39.43 142 ILE A C 1
ATOM 3021 O O . ILE B 1 142 ? -5.520 3.254 20.878 1.00 38.31 142 ILE A O 1
ATOM 3026 N N . GLU B 1 143 ? -4.797 1.746 22.429 1.00 39.67 143 GLU A N 1
ATOM 3027 C CA . GLU B 1 143 ? -5.212 2.541 23.591 1.00 39.37 143 GLU A CA 1
ATOM 3028 C C . GLU B 1 143 ? -4.555 3.908 23.650 1.00 38.22 143 GLU A C 1
ATOM 3029 O O . GLU B 1 143 ? -5.212 4.902 23.963 1.00 37.91 143 GLU A O 1
ATOM 3035 N N . LEU B 1 144 ? -3.249 3.943 23.398 1.00 37.61 144 LEU A N 1
ATOM 3036 C CA . LEU B 1 144 ? -2.500 5.179 23.430 1.00 36.82 144 LEU A CA 1
ATOM 3037 C C . LEU B 1 144 ? -2.834 6.100 22.253 1.00 36.05 144 LEU A C 1
ATOM 3038 O O . LEU B 1 144 ? -2.791 7.311 22.402 1.00 34.80 144 LEU A O 1
ATOM 3043 N N . THR B 1 145 ? -3.119 5.525 21.085 1.00 37.28 145 THR A N 1
ATOM 3044 C CA . THR B 1 145 ? -3.496 6.331 19.921 1.00 38.27 145 THR A CA 1
ATOM 3045 C C . THR B 1 145 ? -4.843 6.977 20.186 1.00 39.17 145 THR A C 1
ATOM 3046 O O . THR B 1 145 ? -5.113 8.097 19.740 1.00 39.93 145 THR A O 1
ATOM 3050 N N . ARG B 1 146 ? -5.664 6.274 20.951 1.00 39.97 146 ARG A N 1
ATOM 3051 C CA . ARG B 1 146 ? -6.986 6.749 21.322 1.00 41.75 146 ARG A CA 1
ATOM 3052 C C . ARG B 1 146 ? -6.932 7.943 22.272 1.00 40.29 146 ARG A C 1
ATOM 3053 O O . ARG B 1 146 ? -7.741 8.872 22.172 1.00 39.92 146 ARG A O 1
ATOM 3061 N N . VAL B 1 147 ? -5.983 7.916 23.202 1.00 39.34 147 VAL A N 1
ATOM 3062 C CA . VAL B 1 147 ? -5.930 8.949 24.220 1.00 39.03 147 VAL A CA 1
ATOM 3063 C C . VAL B 1 147 ? -5.565 10.292 23.610 1.00 38.27 147 VAL A C 1
ATOM 3064 O O . VAL B 1 147 ? -6.070 11.337 24.013 1.00 38.06 147 VAL A O 1
ATOM 3068 N N . MET B 1 148 ? -4.732 10.239 22.590 1.00 38.09 148 MET A N 1
ATOM 3069 C CA . MET B 1 148 ? -4.142 11.442 22.036 1.00 37.99 148 MET A CA 1
ATOM 3070 C C . MET B 1 148 ? -5.126 12.119 21.099 1.00 39.71 148 MET A C 1
ATOM 3071 O O . MET B 1 148 ? -5.140 13.338 21.014 1.00 40.60 148 MET A O 1
ATOM 3076 N N . GLY B 1 149 ? -5.973 11.329 20.433 1.00 40.48 149 GLY A N 1
ATOM 3077 C CA . GLY B 1 149 ? -6.843 11.826 19.346 1.00 41.75 149 GLY A CA 1
ATOM 3078 C C . GLY B 1 149 ? -8.270 12.286 19.632 1.00 43.37 149 GLY A C 1
ATOM 3079 O O . GLY B 1 149 ? -8.556 12.839 20.700 1.00 43.31 149 GLY A O 1
ATOM 3080 N N . SER B 1 150 ? -9.147 12.063 18.639 1.00 44.80 150 SER A N 1
ATOM 3081 C CA . SER B 1 150 ? -10.567 12.474 18.607 1.00 46.79 150 SER A CA 1
ATOM 3082 C C . SER B 1 150 ? -11.446 11.956 19.741 1.00 47.22 150 SER A C 1
ATOM 3083 O O . SER B 1 150 ? -12.522 12.502 19.998 1.00 48.55 150 SER A O 1
ATOM 3086 N N . GLU B 1 151 ? -11.011 10.877 20.378 1.00 46.16 151 GLU A N 1
ATOM 3087 C CA . GLU B 1 151 ? -11.725 10.298 21.507 1.00 46.24 151 GLU A CA 1
ATOM 3088 C C . GLU B 1 151 ? -11.167 10.863 22.795 1.00 44.20 151 GLU A C 1
ATOM 3089 O O . GLU B 1 151 ? -11.715 10.625 23.876 1.00 45.51 151 GLU A O 1
ATOM 3095 N N . GLY B 1 152 ? -10.071 11.610 22.687 1.00 40.41 152 GLY A N 1
ATOM 3096 C CA . GLY B 1 152 ? -9.329 11.990 23.865 1.00 37.15 152 GLY A CA 1
ATOM 3097 C C . GLY B 1 152 ? -8.907 13.430 23.962 1.00 35.18 152 GLY A C 1
ATOM 3098 O O . GLY B 1 152 ? -9.724 14.346 23.868 1.00 35.96 152 GLY A O 1
ATOM 3099 N N . ILE B 1 153 ? -7.610 13.629 24.147 1.00 33.23 153 ILE A N 1
ATOM 3100 C CA . ILE B 1 153 ? -7.086 14.928 24.543 1.00 32.35 153 ILE A CA 1
ATOM 3101 C C . ILE B 1 153 ? -7.419 16.063 23.570 1.00 33.00 153 ILE A C 1
ATOM 3102 O O . ILE B 1 153 ? -7.707 17.178 23.998 1.00 33.00 153 ILE A O 1
ATOM 3107 N N . VAL B 1 154 ? -7.347 15.769 22.274 1.00 33.34 154 VAL A N 1
ATOM 3108 C CA . VAL B 1 154 ? -7.590 16.750 21.215 1.00 34.53 154 VAL A CA 1
ATOM 3109 C C . VAL B 1 154 ? -9.066 17.191 21.209 1.00 36.83 154 VAL A C 1
ATOM 3110 O O . VAL B 1 154 ? -9.373 18.378 21.092 1.00 38.09 154 VAL A O 1
ATOM 3114 N N . GLU B 1 155 ? -9.973 16.230 21.369 1.00 38.09 155 GLU A N 1
ATOM 3115 C CA . GLU B 1 155 ? -11.396 16.524 21.516 1.00 40.11 155 GLU A CA 1
ATOM 3116 C C . GLU B 1 155 ? -11.642 17.478 22.700 1.00 40.34 155 GLU A C 1
ATOM 3117 O O . GLU B 1 155 ? -12.292 18.514 22.544 1.00 41.83 155 GLU A O 1
ATOM 3123 N N . GLY B 1 156 ? -11.079 17.140 23.858 1.00 39.26 156 GLY A N 1
ATOM 3124 C CA . GLY B 1 156 ? -11.061 18.013 25.029 1.00 39.32 156 GLY A CA 1
ATOM 3125 C C . GLY B 1 156 ? -10.510 19.403 24.763 1.00 39.79 156 GLY A C 1
ATOM 3126 O O . GLY B 1 156 ? -11.146 20.404 25.102 1.00 40.32 156 GLY A O 1
ATOM 3127 N N . GLN B 1 157 ? -9.329 19.483 24.150 1.00 39.73 157 GLN A N 1
ATOM 3128 C CA . GLN B 1 157 ? -8.730 20.795 23.843 1.00 40.98 157 GLN A CA 1
ATOM 3129 C C . GLN B 1 157 ? -9.610 21.598 22.859 1.00 43.18 157 GLN A C 1
ATOM 3130 O O . GLN B 1 157 ? -9.756 22.807 22.998 1.00 43.98 157 GLN A O 1
ATOM 3136 N N . TYR B 1 158 ? -10.174 20.907 21.872 1.00 45.18 158 TYR A N 1
ATOM 3137 C CA . TYR B 1 158 ? -11.111 21.496 20.904 1.00 48.62 158 TYR A CA 1
ATOM 3138 C C . TYR B 1 158 ? -12.263 22.210 21.616 1.00 51.84 158 TYR A C 1
ATOM 3139 O O . TYR B 1 158 ? -12.638 23.313 21.230 1.00 53.72 158 TYR A O 1
ATOM 3148 N N . HIS B 1 159 ? -12.814 21.593 22.659 1.00 52.75 159 HIS A N 1
ATOM 3149 C CA . HIS B 1 159 ? -13.953 22.205 23.367 1.00 55.40 159 HIS A CA 1
ATOM 3150 C C . HIS B 1 159 ? -13.551 23.246 24.406 1.00 56.36 159 HIS A C 1
ATOM 3151 O O . HIS B 1 159 ? -14.312 24.173 24.686 1.00 58.36 159 HIS A O 1
ATOM 3158 N N . GLU B 1 160 ? -12.342 23.096 24.937 1.00 55.25 160 GLU A N 1
ATOM 3159 C CA . GLU B 1 160 ? -11.758 23.996 25.923 1.00 56.30 160 GLU A CA 1
ATOM 3160 C C . GLU B 1 160 ? -11.582 25.401 25.356 1.00 58.23 160 GLU A C 1
ATOM 3161 O O . GLU B 1 160 ? -11.581 26.397 26.093 1.00 59.38 160 GLU A O 1
ATOM 3167 N N . LEU B 1 161 ? -11.412 25.461 24.037 1.00 58.94 161 LEU A N 1
ATOM 3168 C CA . LEU B 1 161 ? -11.345 26.719 23.306 1.00 61.05 161 LEU A CA 1
ATOM 3169 C C . LEU B 1 161 ? -12.648 27.477 23.500 1.00 64.75 161 LEU A C 1
ATOM 3170 O O . LEU B 1 161 ? -13.699 27.063 23.001 1.00 65.57 161 LEU A O 1
ATOM 3175 N N . GLY B 1 162 ? -12.566 28.569 24.252 1.00 67.54 162 GLY A N 1
ATOM 3176 C CA . GLY B 1 162 ? -13.746 29.334 24.643 1.00 71.56 162 GLY A CA 1
ATOM 3177 C C . GLY B 1 162 ? -14.291 28.926 26.001 1.00 73.22 162 GLY A C 1
ATOM 3178 O O . GLY B 1 162 ? -15.486 28.635 26.138 1.00 74.55 162 GLY A O 1
ATOM 3179 N N . LEU B 1 163 ? -13.412 28.896 27.003 1.00 73.41 163 LEU A N 1
ATOM 3180 C CA . LEU B 1 163 ? -13.824 28.692 28.394 1.00 75.05 163 LEU A CA 1
ATOM 3181 C C . LEU B 1 163 ? -13.350 29.814 29.315 1.00 77.33 163 LEU A C 1
ATOM 3182 O O . LEU B 1 163 ? -12.165 30.159 29.330 1.00 76.73 163 LEU A O 1
ATOM 3187 N N . ASN B 1 164 ? -14.289 30.368 30.080 1.00 80.22 164 ASN A N 1
ATOM 3188 C CA . ASN B 1 164 ? -14.026 31.509 30.961 1.00 82.75 164 ASN A CA 1
ATOM 3189 C C . ASN B 1 164 ? -14.631 31.326 32.363 1.00 84.26 164 ASN A C 1
ATOM 3190 O O . ASN B 1 164 ? -14.807 30.192 32.832 1.00 83.08 164 ASN A O 1
ATOM 3195 N N . GLN B 1 165 ? -14.939 32.440 33.029 1.00 87.04 165 GLN A N 1
ATOM 3196 C CA . GLN B 1 165 ? -15.516 32.410 34.375 1.00 88.45 165 GLN A CA 1
ATOM 3197 C C . GLN B 1 165 ? -17.045 32.456 34.338 1.00 90.37 165 GLN A C 1
ATOM 3198 O O . GLN B 1 165 ? -17.638 33.133 33.489 1.00 91.92 165 GLN A O 1
ATOM 3204 N N . LEU B 1 166 ? -17.658 31.731 35.278 1.00 90.30 166 LEU A N 1
ATOM 3205 C CA . LEU B 1 166 ? -19.110 31.485 35.332 1.00 91.66 166 LEU A CA 1
ATOM 3206 C C . LEU B 1 166 ? -19.583 30.675 34.111 1.00 89.89 166 LEU A C 1
ATOM 3207 O O . LEU B 1 166 ? -20.723 30.806 33.658 1.00 91.89 166 LEU A O 1
ATOM 3212 N N . ASN B 1 167 ? -18.693 29.824 33.602 1.00 86.08 167 ASN A N 1
ATOM 3213 C CA . ASN B 1 167 ? -18.972 29.033 32.408 1.00 84.03 167 ASN A CA 1
ATOM 3214 C C . ASN B 1 167 ? -19.755 27.735 32.644 1.00 82.58 167 ASN A C 1
ATOM 3215 O O . ASN B 1 167 ? -20.036 27.337 33.783 1.00 83.13 167 ASN A O 1
ATOM 3220 N N . ASP B 1 168 ? -20.107 27.114 31.522 1.00 80.57 168 ASP A N 1
ATOM 3221 C CA . ASP B 1 168 ? -20.769 25.823 31.413 1.00 78.52 168 ASP A CA 1
ATOM 3222 C C . ASP B 1 168 ? -20.049 24.745 32.242 1.00 75.07 168 ASP A C 1
ATOM 3223 O O . ASP B 1 168 ? -18.998 24.247 31.839 1.00 72.73 168 ASP A O 1
ATOM 3228 N N . LEU B 1 169 ? -20.617 24.388 33.394 1.00 74.79 169 LEU A N 1
ATOM 3229 C CA . LEU B 1 169 ? -20.025 23.367 34.269 1.00 71.77 169 LEU A CA 1
ATOM 3230 C C . LEU B 1 169 ? -20.001 21.959 33.660 1.00 68.94 169 LEU A C 1
ATOM 3231 O O . LEU B 1 169 ? -19.086 21.180 33.934 1.00 66.69 169 LEU A O 1
ATOM 3236 N N . GLU B 1 170 ? -21.009 21.635 32.853 1.00 69.01 170 GLU A N 1
ATOM 3237 C CA . GLU B 1 170 ? -21.077 20.334 32.189 1.00 66.98 170 GLU A CA 1
ATOM 3238 C C . GLU B 1 170 ? -20.015 20.278 31.092 1.00 63.41 170 GLU A C 1
ATOM 3239 O O . GLU B 1 170 ? -19.432 19.226 30.833 1.00 61.75 170 GLU A O 1
ATOM 3245 N N . LEU B 1 171 ? -19.768 21.426 30.467 1.00 62.34 171 LEU A N 1
ATOM 3246 C CA . LEU B 1 171 ? -18.739 21.569 29.449 1.00 59.46 171 LEU A CA 1
ATOM 3247 C C . LEU B 1 171 ? -17.355 21.444 30.070 1.00 56.54 171 LEU A C 1
ATOM 3248 O O . LEU B 1 171 ? -16.460 20.898 29.448 1.00 54.28 171 LEU A O 1
ATOM 3253 N N . ILE B 1 172 ? -17.193 21.954 31.292 1.00 56.55 172 ILE A N 1
ATOM 3254 C CA . ILE B 1 172 ? -15.919 21.863 32.013 1.00 54.29 172 ILE A CA 1
ATOM 3255 C C . ILE B 1 172 ? -15.615 20.409 32.404 1.00 52.18 172 ILE A C 1
ATOM 3256 O O . ILE B 1 172 ? -14.516 19.901 32.121 1.00 50.29 172 ILE A O 1
ATOM 3261 N N . GLU B 1 173 ? -16.589 19.736 33.019 1.00 52.56 173 GLU A N 1
ATOM 3262 C CA . GLU B 1 173 ? -16.438 18.315 33.341 1.00 51.06 173 GLU A CA 1
ATOM 3263 C C . GLU B 1 173 ? -16.126 17.500 32.090 1.00 48.49 173 GLU A C 1
ATOM 3264 O O . GLU B 1 173 ? -15.286 16.600 32.129 1.00 46.62 173 GLU A O 1
ATOM 3270 N N . TYR B 1 174 ? -16.794 17.828 30.982 1.00 48.50 174 TYR A N 1
ATOM 3271 C CA . TYR B 1 174 ? -16.554 17.140 29.719 1.00 46.56 174 TYR A CA 1
ATOM 3272 C C . TYR B 1 174 ? -15.109 17.291 29.278 1.00 44.29 174 TYR A C 1
ATOM 3273 O O . TYR B 1 174 ? -14.496 16.325 28.853 1.00 42.78 174 TYR A O 1
ATOM 3282 N N . VAL B 1 175 ? -14.585 18.512 29.349 1.00 44.29 175 VAL A N 1
ATOM 3283 C CA . VAL B 1 175 ? -13.178 18.764 29.059 1.00 42.35 175 VAL A CA 1
ATOM 3284 C C . VAL B 1 175 ? -12.271 17.894 29.944 1.00 40.83 175 VAL A C 1
ATOM 3285 O O . VAL B 1 175 ? -11.365 17.242 29.436 1.00 40.15 175 VAL A O 1
ATOM 3289 N N . CYS B 1 176 ? -12.556 17.832 31.242 1.00 40.68 176 CYS A N 1
ATOM 3290 C CA . CYS B 1 176 ? -11.786 17.002 32.167 1.00 39.25 176 CYS A CA 1
ATOM 3291 C C . CYS B 1 176 ? -11.812 15.510 31.846 1.00 38.45 176 CYS A C 1
ATOM 3292 O O . CYS B 1 176 ? -10.789 14.818 31.923 1.00 36.84 176 CYS A O 1
ATOM 3295 N N . LYS B 1 177 ? -12.988 15.033 31.466 1.00 39.57 177 LYS A N 1
ATOM 3296 C CA . LYS B 1 177 ? -13.178 13.667 31.031 1.00 39.46 177 LYS A CA 1
ATOM 3297 C C . LYS B 1 177 ? -12.348 13.333 29.799 1.00 37.65 177 LYS A C 1
ATOM 3298 O O . LYS B 1 177 ? -11.797 12.245 29.709 1.00 37.08 177 LYS A O 1
ATOM 3304 N N . LYS B 1 178 ? -12.280 14.247 28.837 1.00 37.26 178 LYS A N 1
ATOM 3305 C CA . LYS B 1 178 ? -11.570 13.951 27.596 1.00 36.67 178 LYS A CA 1
ATOM 3306 C C . LYS B 1 178 ? -10.046 14.122 27.722 1.00 34.28 178 LYS A C 1
ATOM 3307 O O . LYS B 1 178 ? -9.284 13.509 26.982 1.00 33.21 178 LYS A O 1
ATOM 3313 N N . LYS B 1 179 ? -9.610 14.955 28.652 1.00 33.45 179 LYS A N 1
ATOM 3314 C CA . LYS B 1 179 ? -8.171 15.173 28.824 1.00 32.45 179 LYS A CA 1
ATOM 3315 C C . LYS B 1 179 ? -7.635 14.257 29.905 1.00 31.53 179 LYS A C 1
ATOM 3316 O O . LYS B 1 179 ? -7.089 13.199 29.599 1.00 30.52 179 LYS A O 1
ATOM 3322 N N . GLU B 1 180 ? -7.844 14.628 31.161 1.00 32.62 180 GLU A N 1
ATOM 3323 C CA . GLU B 1 180 ? -7.314 13.865 32.279 1.00 33.25 180 GLU A CA 1
ATOM 3324 C C . GLU B 1 180 ? -8.011 12.508 32.391 1.00 33.41 180 GLU A C 1
ATOM 3325 O O . GLU B 1 180 ? -7.376 11.510 32.695 1.00 32.44 180 GLU A O 1
ATOM 3331 N N . GLY B 1 181 ? -9.306 12.472 32.081 1.00 34.72 181 GLY A N 1
ATOM 3332 C CA . GLY B 1 181 ? -10.085 11.250 32.147 1.00 35.81 181 GLY A CA 1
ATOM 3333 C C . GLY B 1 181 ? -9.552 10.196 31.201 1.00 35.93 181 GLY A C 1
ATOM 3334 O O . GLY B 1 181 ? -9.238 9.070 31.613 1.00 35.99 181 GLY A O 1
ATOM 3335 N N . THR B 1 182 ? -9.442 10.551 29.922 1.00 36.12 182 THR A N 1
ATOM 3336 C CA . THR B 1 182 ? -8.979 9.580 28.936 1.00 35.97 182 THR A CA 1
ATOM 3337 C C . THR B 1 182 ? -7.539 9.177 29.213 1.00 35.04 182 THR A C 1
ATOM 3338 O O . THR B 1 182 ? -7.169 8.026 28.994 1.00 34.83 182 THR A O 1
ATOM 3342 N N . LEU B 1 183 ? -6.731 10.113 29.706 1.00 34.36 183 LEU A N 1
ATOM 3343 C CA . LEU B 1 183 ? -5.343 9.795 29.991 1.00 34.66 183 LEU A CA 1
ATOM 3344 C C . LEU B 1 183 ? -5.208 8.678 31.030 1.00 33.75 183 LEU A C 1
ATOM 3345 O O . LEU B 1 183 ? -4.488 7.711 30.793 1.00 33.88 183 LEU A O 1
ATOM 3350 N N . HIS B 1 184 ? -5.939 8.785 32.139 1.00 33.14 184 HIS A N 1
ATOM 3351 C CA . HIS B 1 184 ? -5.964 7.743 33.165 1.00 33.15 184 HIS A CA 1
ATOM 3352 C C . HIS B 1 184 ? -6.622 6.446 32.685 1.00 33.22 184 HIS A C 1
ATOM 3353 O O . HIS B 1 184 ? -6.126 5.346 32.978 1.00 32.69 184 HIS A O 1
ATOM 3360 N N . ALA B 1 185 ? -7.746 6.584 31.967 1.00 33.30 185 ALA A N 1
ATOM 3361 C CA . ALA B 1 185 ? -8.425 5.437 31.384 1.00 33.95 185 ALA A CA 1
ATOM 3362 C C . ALA B 1 185 ? -7.452 4.614 30.521 1.00 33.97 185 ALA A C 1
ATOM 3363 O O . ALA B 1 185 ? -7.379 3.392 30.640 1.00 34.43 185 ALA A O 1
ATOM 3365 N N . CYS B 1 186 ? -6.678 5.298 29.687 1.00 33.19 186 CYS A N 1
ATOM 3366 C CA . CYS B 1 186 ? -5.696 4.639 28.826 1.00 32.79 186 CYS A CA 1
ATOM 3367 C C . CYS B 1 186 ? -4.581 3.977 29.615 1.00 33.56 186 CYS A C 1
ATOM 3368 O O . CYS B 1 186 ? -4.202 2.831 29.334 1.00 34.38 186 CYS A O 1
ATOM 3371 N N . GLY B 1 187 ? -4.035 4.711 30.580 1.00 33.44 187 GLY A N 1
ATOM 3372 C CA . GLY B 1 187 ? -3.017 4.174 31.467 1.00 34.14 187 GLY A CA 1
ATOM 3373 C C . GLY B 1 187 ? -3.469 2.912 32.178 1.00 35.40 187 GLY A C 1
ATOM 3374 O O . GLY B 1 187 ? -2.750 1.913 32.199 1.00 36.01 187 GLY A O 1
ATOM 3375 N N . ALA B 1 188 ? -4.664 2.954 32.761 1.00 35.64 188 ALA A N 1
ATOM 3376 C CA . ALA B 1 188 ? -5.199 1.803 33.467 1.00 36.22 188 ALA A CA 1
ATOM 3377 C C . ALA B 1 188 ? -5.400 0.629 32.513 1.00 37.30 188 ALA A C 1
ATOM 3378 O O . ALA B 1 188 ? -4.944 -0.487 32.795 1.00 38.68 188 ALA A O 1
ATOM 3380 N N . ALA B 1 189 ? -6.080 0.883 31.389 1.00 36.57 189 ALA A N 1
ATOM 3381 C CA . ALA B 1 189 ? -6.365 -0.139 30.388 1.00 37.14 189 ALA A CA 1
ATOM 3382 C C . ALA B 1 189 ? -5.103 -0.771 29.806 1.00 37.63 189 ALA A C 1
ATOM 3383 O O . ALA B 1 189 ? -5.082 -1.982 29.576 1.00 39.45 189 ALA A O 1
ATOM 3385 N N . CYS B 1 190 ? -4.077 0.041 29.540 1.00 36.24 190 CYS A N 1
ATOM 3386 C CA . CYS B 1 190 ? -2.763 -0.475 29.130 1.00 36.92 190 CYS A CA 1
ATOM 3387 C C . CYS B 1 190 ? -2.163 -1.338 30.223 1.00 37.95 190 CYS A C 1
ATOM 3388 O O . CYS B 1 190 ? -1.592 -2.394 29.948 1.00 38.57 190 CYS A O 1
ATOM 3391 N N . GLY B 1 191 ? -2.281 -0.870 31.463 1.00 38.13 191 GLY A N 1
ATOM 3392 C CA . GLY B 1 191 ? -1.851 -1.651 32.616 1.00 40.02 191 GLY A CA 1
ATOM 3393 C C . GLY B 1 191 ? -2.463 -3.034 32.572 1.00 42.05 191 GLY A C 1
ATOM 3394 O O . GLY B 1 191 ? -1.742 -4.037 32.597 1.00 43.51 191 GLY A O 1
ATOM 3395 N N . ALA B 1 192 ? -3.791 -3.079 32.475 1.00 42.65 192 ALA A N 1
ATOM 3396 C CA . ALA B 1 192 ? -4.533 -4.338 32.431 1.00 44.46 192 ALA A CA 1
ATOM 3397 C C . ALA B 1 192 ? -4.102 -5.210 31.251 1.00 45.41 192 ALA A C 1
ATOM 3398 O O . ALA B 1 192 ? -3.794 -6.386 31.437 1.00 47.38 192 ALA A O 1
ATOM 3400 N N . ILE B 1 193 ? -4.065 -4.630 30.049 1.00 44.09 193 ILE A N 1
ATOM 3401 C CA . ILE B 1 193 ? -3.719 -5.375 28.836 1.00 44.42 193 ILE A CA 1
ATOM 3402 C C . ILE B 1 193 ? -2.355 -6.035 28.998 1.00 45.17 193 ILE A C 1
ATOM 3403 O O . ILE B 1 193 ? -2.199 -7.225 28.721 1.00 46.42 193 ILE A O 1
ATOM 3408 N N . LEU B 1 194 ? -1.384 -5.272 29.490 1.00 44.39 194 LEU A N 1
ATOM 3409 C CA . LEU B 1 194 ? -0.005 -5.759 29.547 1.00 45.44 194 LEU A CA 1
ATOM 3410 C C . LEU B 1 194 ? 0.248 -6.736 30.689 1.00 48.06 194 LEU A C 1
ATOM 3411 O O . LEU B 1 194 ? 1.156 -7.562 30.617 1.00 48.87 194 LEU A O 1
ATOM 3416 N N . GLY B 1 195 ? -0.565 -6.633 31.736 1.00 49.77 195 GLY A N 1
ATOM 3417 C CA . GLY B 1 195 ? -0.492 -7.545 32.868 1.00 52.59 195 GLY A CA 1
ATOM 3418 C C . GLY B 1 195 ? -1.164 -8.846 32.487 1.00 55.77 195 GLY A C 1
ATOM 3419 O O . GLY B 1 195 ? -0.892 -9.881 33.077 1.00 57.72 195 GLY A O 1
ATOM 3420 N N . GLY B 1 196 ? -2.041 -8.778 31.487 1.00 56.75 196 GLY A N 1
ATOM 3421 C CA . GLY B 1 196 ? -2.697 -9.950 30.939 1.00 59.76 196 GLY A CA 1
ATOM 3422 C C . GLY B 1 196 ? -3.926 -10.388 31.704 1.00 62.07 196 GLY A C 1
ATOM 3423 O O . GLY B 1 196 ? -3.880 -11.363 32.446 1.00 64.11 196 GLY A O 1
ATOM 3424 N N . CYS B 1 197 ? -5.023 -9.655 31.553 1.00 62.16 197 CYS A N 1
ATOM 3425 C CA . CYS B 1 197 ? -6.319 -10.160 32.000 1.00 64.36 197 CYS A CA 1
ATOM 3426 C C . CYS B 1 197 ? -7.296 -10.186 30.833 1.00 65.29 197 CYS A C 1
ATOM 3427 O O . CYS B 1 197 ? -6.888 -10.045 29.684 1.00 64.63 197 CYS A O 1
ATOM 3430 N N . ASP B 1 198 ? -8.575 -10.391 31.125 1.00 67.31 198 ASP A N 1
ATOM 3431 C CA . ASP B 1 198 ? -9.584 -10.561 30.078 1.00 68.98 198 ASP A CA 1
ATOM 3432 C C . ASP B 1 198 ? -10.306 -9.262 29.715 1.00 67.83 198 ASP A C 1
ATOM 3433 O O . ASP B 1 198 ? -10.142 -8.233 30.378 1.00 66.10 198 ASP A O 1
ATOM 3438 N N . GLU B 1 199 ? -11.102 -9.341 28.651 1.00 68.93 199 GLU A N 1
ATOM 3439 C CA . GLU B 1 199 ? -11.920 -8.240 28.147 1.00 68.36 199 GLU A CA 1
ATOM 3440 C C . GLU B 1 199 ? -12.699 -7.509 29.238 1.00 67.60 199 GLU A C 1
ATOM 3441 O O . GLU B 1 199 ? -12.735 -6.274 29.263 1.00 66.16 199 GLU A O 1
ATOM 3447 N N . ASP B 1 200 ? -13.319 -8.282 30.128 1.00 68.74 200 ASP A N 1
ATOM 3448 C CA . ASP B 1 200 ? -14.191 -7.755 31.173 1.00 68.52 200 ASP A CA 1
ATOM 3449 C C . ASP B 1 200 ? -13.411 -6.904 32.157 1.00 65.98 200 ASP A C 1
ATOM 3450 O O . ASP B 1 200 ? -13.869 -5.840 32.574 1.00 65.42 200 ASP A O 1
ATOM 3455 N N . LYS B 1 201 ? -12.233 -7.384 32.537 1.00 64.53 201 LYS A N 1
ATOM 3456 C CA . LYS B 1 201 ? -11.462 -6.727 33.578 1.00 62.24 201 LYS A CA 1
ATOM 3457 C C . LYS B 1 201 ? -10.720 -5.511 33.055 1.00 59.11 201 LYS A C 1
ATOM 3458 O O . LYS B 1 201 ? -10.467 -4.580 33.809 1.00 57.93 201 LYS A O 1
ATOM 3464 N N . ILE B 1 202 ? -10.395 -5.521 31.761 1.00 57.84 202 ILE A N 1
ATOM 3465 C CA . ILE B 1 202 ? -9.763 -4.384 31.095 1.00 55.10 202 ILE A CA 1
ATOM 3466 C C . ILE B 1 202 ? -10.700 -3.178 31.118 1.00 54.06 202 ILE A C 1
ATOM 3467 O O . ILE B 1 202 ? -10.300 -2.080 31.501 1.00 53.00 202 ILE A O 1
ATOM 3472 N N . GLU B 1 203 ? -11.949 -3.400 30.718 1.00 54.75 203 GLU A N 1
ATOM 3473 C CA . GLU B 1 203 ? -12.947 -2.341 30.656 1.00 54.03 203 GLU A CA 1
ATOM 3474 C C . GLU B 1 203 ? -13.269 -1.800 32.045 1.00 52.73 203 GLU A C 1
ATOM 3475 O O . GLU B 1 203 ? -13.560 -0.621 32.203 1.00 51.75 203 GLU A O 1
ATOM 3481 N N . LYS B 1 204 ? -13.192 -2.663 33.051 1.00 53.01 204 LYS A N 1
ATOM 3482 C CA . LYS B 1 204 ? -13.397 -2.238 34.429 1.00 52.61 204 LYS A CA 1
ATOM 3483 C C . LYS B 1 204 ? -12.288 -1.285 34.880 1.00 50.03 204 LYS A C 1
ATOM 3484 O O . LYS B 1 204 ? -12.561 -0.265 35.511 1.00 49.49 204 LYS A O 1
ATOM 3490 N N . LEU B 1 205 ? -11.045 -1.613 34.534 1.00 48.43 205 LEU A N 1
ATOM 3491 C CA . LEU B 1 205 ? -9.913 -0.737 34.830 1.00 46.50 205 LEU A CA 1
ATOM 3492 C C . LEU B 1 205 ? -9.904 0.527 33.973 1.00 44.82 205 LEU A C 1
ATOM 3493 O O . LEU B 1 205 ? -9.517 1.600 34.450 1.00 43.53 205 LEU A O 1
ATOM 3498 N N . ARG B 1 206 ? -10.361 0.414 32.722 1.00 44.93 206 ARG A N 1
ATOM 3499 C CA . ARG B 1 206 ? -10.470 1.594 31.869 1.00 43.95 206 ARG A CA 1
ATOM 3500 C C . ARG B 1 206 ? -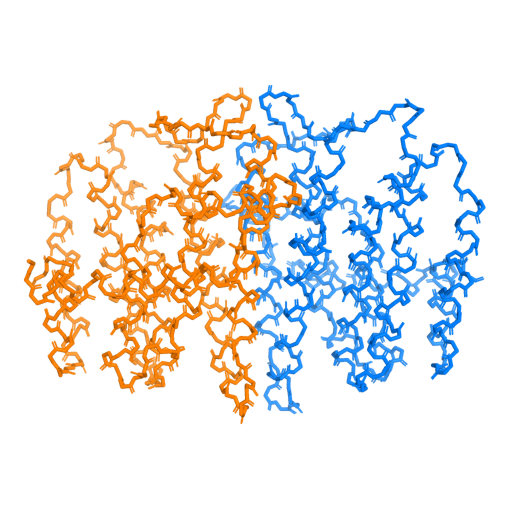11.496 2.569 32.444 1.00 43.25 206 ARG A C 1
ATOM 3501 O O . ARG B 1 206 ? -11.248 3.769 32.501 1.00 41.62 206 ARG A O 1
ATOM 3509 N N . ARG B 1 207 ? -12.644 2.046 32.872 1.00 44.46 207 ARG A N 1
ATOM 3510 C CA . ARG B 1 207 ? -13.654 2.884 33.508 1.00 44.90 207 ARG A CA 1
ATOM 3511 C C . ARG B 1 207 ? -13.093 3.463 34.813 1.00 43.59 207 ARG A C 1
ATOM 3512 O O . ARG B 1 207 ? -13.232 4.659 35.076 1.00 42.97 207 ARG A O 1
ATOM 3520 N N . PHE B 1 208 ? -12.440 2.620 35.613 1.00 43.38 208 PHE A N 1
ATOM 3521 C CA . PHE B 1 208 ? -11.780 3.106 36.829 1.00 43.34 208 PHE A CA 1
ATOM 3522 C C . PHE B 1 208 ? -10.888 4.305 36.520 1.00 41.68 208 PHE A C 1
ATOM 3523 O O . PHE B 1 208 ? -10.943 5.317 37.222 1.00 41.59 208 PHE A O 1
ATOM 3531 N N . GLY B 1 209 ? -10.063 4.171 35.479 1.00 40.54 209 GLY A N 1
ATOM 3532 C CA . GLY B 1 209 ? -9.162 5.236 35.060 1.00 39.19 209 GLY A CA 1
ATOM 3533 C C . GLY B 1 209 ? -9.924 6.481 34.679 1.00 38.89 209 GLY A C 1
ATOM 3534 O O . GLY B 1 209 ? -9.594 7.585 35.110 1.00 38.53 209 GLY A O 1
ATOM 3535 N N . LEU B 1 210 ? -10.964 6.305 33.879 1.00 39.51 210 LEU A N 1
ATOM 3536 C CA . LEU B 1 210 ? -11.795 7.429 33.465 1.00 39.99 210 LEU A CA 1
ATOM 3537 C C . LEU B 1 210 ? -12.342 8.234 34.656 1.00 40.89 210 LEU A C 1
ATOM 3538 O O . LEU B 1 210 ? -12.289 9.471 34.658 1.00 40.53 210 LEU A O 1
ATOM 3543 N N . TYR B 1 211 ? -12.874 7.545 35.662 1.00 42.12 211 TYR A N 1
ATOM 3544 C CA . TYR B 1 211 ? -13.489 8.249 36.781 1.00 43.61 211 TYR A CA 1
ATOM 3545 C C . TYR B 1 211 ? -12.431 9.028 37.556 1.00 42.64 211 TYR A C 1
ATOM 3546 O O . TYR B 1 211 ? -12.578 10.226 37.771 1.00 42.87 211 TYR A O 1
ATOM 3555 N N . VAL B 1 212 ? -11.348 8.352 37.924 1.00 41.56 212 VAL A N 1
ATOM 3556 C CA . VAL B 1 212 ? -10.272 9.009 38.657 1.00 41.51 212 VAL A CA 1
ATOM 3557 C C . VAL B 1 212 ? -9.538 10.100 37.868 1.00 40.62 212 VAL A C 1
ATOM 3558 O O . VAL B 1 212 ? -9.161 11.126 38.444 1.00 41.34 212 VAL A O 1
ATOM 3562 N N . GLY B 1 213 ? -9.360 9.894 36.561 1.00 38.88 213 GLY A N 1
ATOM 3563 C CA . GLY B 1 213 ? -8.810 10.927 35.698 1.00 37.87 213 GLY A CA 1
ATOM 3564 C C . GLY B 1 213 ? -9.700 12.154 35.646 1.00 38.83 213 GLY A C 1
ATOM 3565 O O . GLY B 1 213 ? -9.216 13.288 35.697 1.00 38.52 213 GLY A O 1
ATOM 3566 N N . THR B 1 214 ? -11.009 11.923 35.539 1.00 40.05 214 THR A N 1
ATOM 3567 C CA . THR B 1 214 ? -11.987 13.007 35.536 1.00 41.55 214 THR A CA 1
ATOM 3568 C C . THR B 1 214 ? -11.938 13.787 36.853 1.00 43.35 214 THR A C 1
ATOM 3569 O O . THR B 1 214 ? -12.005 15.011 36.856 1.00 44.00 214 THR A O 1
ATOM 3573 N N . VAL B 1 215 ? -11.793 13.081 37.968 1.00 45.14 215 VAL A N 1
ATOM 3574 C CA . VAL B 1 215 ? -11.552 13.735 39.273 1.00 47.22 215 VAL A CA 1
ATOM 3575 C C . VAL B 1 215 ? -10.275 14.595 39.271 1.00 47.12 215 VAL A C 1
ATOM 3576 O O . VAL B 1 215 ? -10.297 15.746 39.706 1.00 47.21 215 VAL A O 1
ATOM 3580 N N . GLN B 1 216 ? -9.177 14.047 38.753 1.00 47.23 216 GLN A N 1
ATOM 3581 C CA . GLN B 1 216 ? -7.911 14.791 38.686 1.00 47.97 216 GLN A CA 1
ATOM 3582 C C . GLN B 1 216 ? -8.044 16.092 37.898 1.00 48.54 216 GLN A C 1
ATOM 3583 O O . GLN B 1 216 ? -7.527 17.134 38.313 1.00 49.07 216 GLN A O 1
ATOM 3589 N N . GLY B 1 217 ? -8.758 16.041 36.777 1.00 48.50 217 GLY A N 1
ATOM 3590 C CA . GLY B 1 217 ? -9.012 17.243 35.989 1.00 49.61 217 GLY A CA 1
ATOM 3591 C C . GLY B 1 217 ? -9.856 18.294 36.693 1.00 52.16 217 GLY A C 1
ATOM 3592 O O . GLY B 1 217 ? -9.565 19.496 36.615 1.00 52.49 217 GLY A O 1
ATOM 3593 N N . LEU B 1 218 ? -10.921 17.845 37.353 1.00 54.25 218 LEU A N 1
ATOM 3594 C CA . LEU B 1 218 ? -11.825 18.744 38.065 1.00 57.28 218 LEU A CA 1
ATOM 3595 C C . LEU B 1 218 ? -11.089 19.410 39.221 1.00 59.15 218 LEU A C 1
ATOM 3596 O O . LEU B 1 218 ? -11.198 20.630 39.422 1.00 60.23 218 LEU A O 1
ATOM 3601 N N . LEU B 1 219 ? -10.334 18.599 39.962 1.00 59.70 219 LEU A N 1
ATOM 3602 C CA . LEU B 1 219 ? -9.484 19.081 41.047 1.00 61.71 219 LEU A CA 1
ATOM 3603 C C . LEU B 1 219 ? -8.462 20.101 40.560 1.00 62.65 219 LEU A C 1
ATOM 3604 O O . LEU B 1 219 ? -8.242 21.115 41.216 1.00 63.96 219 LEU A O 1
ATOM 3609 N N . GLY B 1 220 ? -7.858 19.839 39.405 1.00 62.52 220 GLY A N 1
ATOM 3610 C CA . GLY B 1 220 ? -6.899 20.763 38.802 1.00 63.96 220 GLY A CA 1
ATOM 3611 C C . GLY B 1 220 ? -7.487 22.088 38.337 1.00 66.79 220 GLY A C 1
ATOM 3612 O O . GLY B 1 220 ? -6.894 22.778 37.505 1.00 66.57 220 GLY A O 1
ATOM 3613 N N . LYS B 1 221 ? -8.656 22.439 38.875 1.00 69.93 221 LYS A N 1
ATOM 3614 C CA . LYS B 1 221 ? -9.328 23.713 38.585 1.00 72.78 221 LYS A CA 1
ATOM 3615 C C . LYS B 1 221 ? -9.854 24.352 39.866 1.00 75.79 221 LYS A C 1
ATOM 3616 O O . LYS B 1 221 ? -9.661 25.548 40.093 1.00 77.63 221 LYS A O 1
ATOM 3622 N N . ASN B 1 222 ? -10.635 23.595 40.591 1.00 76.88 222 ASN A N 1
ATOM 3623 C CA . ASN B 1 222 ? -11.101 24.005 41.868 1.00 79.31 222 ASN A CA 1
ATOM 3624 C C . ASN B 1 222 ? -11.881 25.291 41.740 1.00 81.58 222 ASN A C 1
ATOM 3625 O O . ASN B 1 222 ? -12.055 25.988 42.717 1.00 83.33 222 ASN A O 1
ATOM 3630 N N . ARG B 1 223 ? -12.392 25.596 40.552 1.00 81.61 223 ARG A N 1
ATOM 3631 C CA . ARG B 1 223 ? -13.165 26.816 40.442 1.00 83.77 223 ARG A CA 1
ATOM 3632 C C . ARG B 1 223 ? -14.587 26.434 40.616 1.00 84.61 223 ARG A C 1
ATOM 3633 O O . ARG B 1 223 ? -15.218 25.878 39.736 1.00 84.02 223 ARG A O 1
ATOM 3641 N N . SER B 1 224 ? -15.048 26.786 41.804 1.00 86.08 224 SER A N 1
ATOM 3642 C CA . SER B 1 224 ? -16.355 26.541 42.367 1.00 87.21 224 SER A CA 1
ATOM 3643 C C . SER B 1 224 ? -16.874 25.146 42.588 1.00 85.79 224 SER A C 1
ATOM 3644 O O . SER B 1 224 ? -16.220 24.296 43.163 1.00 84.59 224 SER A O 1
ATOM 3647 N N . GLY B 1 225 ? -18.101 24.950 42.165 1.00 86.18 225 GLY A N 1
ATOM 3648 C CA . GLY B 1 225 ? -18.884 23.850 42.638 1.00 85.89 225 GLY A CA 1
ATOM 3649 C C . GLY B 1 225 ? -18.824 22.494 42.047 1.00 83.27 225 GLY A C 1
ATOM 3650 O O . GLY B 1 225 ? -19.811 22.011 41.496 1.00 83.83 225 GLY A O 1
ATOM 3651 N N . PHE B 1 226 ? -17.698 21.833 42.232 1.00 80.47 226 PHE A N 1
ATOM 3652 C CA . PHE B 1 226 ? -17.625 20.476 41.682 1.00 77.91 226 PHE A CA 1
ATOM 3653 C C . PHE B 1 226 ? -17.658 19.388 42.754 1.00 77.41 226 PHE A C 1
ATOM 3654 O O . PHE B 1 226 ? -17.901 18.219 42.443 1.00 76.55 226 PHE A O 1
ATOM 3662 N N . GLU B 1 227 ? -17.430 19.776 44.010 1.00 77.93 227 GLU A N 1
ATOM 3663 C CA . GLU B 1 227 ? -17.284 18.824 45.115 1.00 77.34 227 GLU A CA 1
ATOM 3664 C C . GLU B 1 227 ? -18.372 17.743 45.163 1.00 76.94 227 GLU A C 1
ATOM 3665 O O . GLU B 1 227 ? -18.087 16.591 45.501 1.00 76.01 227 GLU A O 1
ATOM 3671 N N . GLY B 1 228 ? -19.603 18.115 44.810 1.00 77.52 228 GLY A N 1
ATOM 3672 C CA . GLY B 1 228 ? -20.705 17.157 44.694 1.00 77.37 228 GLY A CA 1
ATOM 3673 C C . GLY B 1 228 ? -20.448 16.069 43.656 1.00 74.36 228 GLY A C 1
ATOM 3674 O O . GLY B 1 228 ? -20.562 14.874 43.949 1.00 74.35 228 GLY A O 1
ATOM 3675 N N . ARG B 1 229 ? -20.098 16.481 42.440 1.00 71.62 229 ARG A N 1
ATOM 3676 C CA . ARG B 1 229 ? -19.808 15.533 41.359 1.00 68.45 229 ARG A CA 1
ATOM 3677 C C . ARG B 1 229 ? -18.556 14.678 41.633 1.00 65.76 229 ARG A C 1
ATOM 3678 O O . ARG B 1 229 ? -18.532 13.487 41.321 1.00 65.06 229 ARG A O 1
ATOM 3686 N N . ILE B 1 230 ? -17.538 15.286 42.236 1.00 64.60 230 ILE A N 1
ATOM 3687 C CA . ILE B 1 230 ? -16.304 14.586 42.598 1.00 62.79 230 ILE A CA 1
ATOM 3688 C C . ILE B 1 230 ? -16.519 13.388 43.541 1.00 63.55 230 ILE A C 1
ATOM 3689 O O . ILE B 1 230 ? -15.859 12.357 43.385 1.00 62.43 230 ILE A O 1
ATOM 3694 N N . LYS B 1 231 ? -17.442 13.513 44.499 1.00 65.54 231 LYS A N 1
ATOM 3695 C CA . LYS B 1 231 ? -17.764 12.395 45.398 1.00 66.34 231 LYS A CA 1
ATOM 3696 C C . LYS B 1 231 ? -18.524 11.277 44.663 1.00 66.48 231 LYS A C 1
ATOM 3697 O O . LYS B 1 231 ? -18.342 10.096 44.948 1.00 66.05 231 LYS A O 1
ATOM 3703 N N . GLU B 1 232 ? -19.371 11.671 43.715 1.00 67.33 232 GLU A N 1
ATOM 3704 C CA . GLU B 1 232 ? -20.116 10.751 42.860 1.00 67.87 232 GLU A CA 1
ATOM 3705 C C . GLU B 1 232 ? -19.169 9.920 41.979 1.00 65.61 232 GLU A C 1
ATOM 3706 O O . GLU B 1 232 ? -19.383 8.715 41.784 1.00 66.00 232 GLU A O 1
ATOM 3712 N N . LEU B 1 233 ? -18.122 10.565 41.461 1.00 63.21 233 LEU A N 1
ATOM 3713 C CA . LEU B 1 233 ? -17.127 9.880 40.621 1.00 60.78 233 LEU A CA 1
ATOM 3714 C C . LEU B 1 233 ? -16.207 8.962 41.429 1.00 59.91 233 LEU A C 1
ATOM 3715 O O . LEU B 1 233 ? -15.846 7.885 40.967 1.00 59.17 233 LEU A O 1
ATOM 3720 N N . LYS B 1 234 ? -15.850 9.384 42.637 1.00 60.38 234 LYS A N 1
ATOM 3721 C CA . LYS B 1 234 ? -15.020 8.561 43.521 1.00 60.10 234 LYS A CA 1
ATOM 3722 C C . LYS B 1 234 ? -15.645 7.213 43.879 1.00 61.12 234 LYS A C 1
ATOM 3723 O O . LYS B 1 234 ? -14.943 6.198 43.899 1.00 60.41 234 LYS A O 1
ATOM 3729 N N . GLU B 1 235 ? -16.946 7.196 44.167 1.00 63.07 235 GLU A N 1
ATOM 3730 C CA . GLU B 1 235 ? -17.626 5.935 44.502 1.00 64.74 235 GLU A CA 1
ATOM 3731 C C . GLU B 1 235 ? -17.808 5.043 43.269 1.00 63.71 235 GLU A C 1
ATOM 3732 O O . GLU B 1 235 ? -17.741 3.821 43.376 1.00 63.83 235 GLU A O 1
ATOM 3738 N N . LEU B 1 236 ? -18.002 5.661 42.104 1.00 62.90 236 LEU A N 1
ATOM 3739 C CA . LEU B 1 236 ? -17.932 4.946 40.825 1.00 62.39 236 LEU A CA 1
ATOM 3740 C C . LEU B 1 236 ? -16.583 4.242 40.658 1.00 60.25 236 LEU A C 1
ATOM 3741 O O . LEU B 1 236 ? -16.528 3.099 40.207 1.00 60.08 236 LEU A O 1
ATOM 3746 N N . ALA B 1 237 ? -15.502 4.929 41.031 1.00 58.68 237 ALA A N 1
ATOM 3747 C CA . ALA B 1 237 ? -14.161 4.350 40.970 1.00 57.21 237 ALA A CA 1
ATOM 3748 C C . ALA B 1 237 ? -14.005 3.157 41.921 1.00 58.56 237 ALA A C 1
ATOM 3749 O O . ALA B 1 237 ? -13.524 2.097 41.510 1.00 58.36 237 ALA A O 1
ATOM 3751 N N . VAL B 1 238 ? -14.444 3.313 43.172 1.00 60.19 238 VAL A N 1
ATOM 3752 C CA . VAL B 1 238 ? -14.405 2.209 44.138 1.00 61.85 238 VAL A CA 1
ATOM 3753 C C . VAL B 1 238 ? -15.191 1.006 43.594 1.00 63.31 238 VAL A C 1
ATOM 3754 O O . VAL B 1 238 ? -14.691 -0.121 43.596 1.00 63.65 238 VAL A O 1
ATOM 3758 N N . LYS B 1 239 ? -16.396 1.260 43.089 1.00 64.32 239 LYS A N 1
ATOM 3759 C CA . LYS B 1 239 ? -17.230 0.205 42.523 1.00 66.22 239 LYS A CA 1
ATOM 3760 C C . LYS B 1 239 ? -16.466 -0.662 41.526 1.00 65.31 239 LYS A C 1
ATOM 3761 O O . LYS B 1 239 ? -16.540 -1.892 41.585 1.00 66.41 239 LYS A O 1
ATOM 3767 N N . GLU B 1 240 ? -15.733 -0.020 40.615 1.00 63.25 240 GLU A N 1
ATOM 3768 C CA . GLU B 1 240 ? -14.922 -0.743 39.636 1.00 62.35 240 GLU A CA 1
ATOM 3769 C C . GLU B 1 240 ? -13.897 -1.666 40.308 1.00 62.43 240 GLU A C 1
ATOM 3770 O O . GLU B 1 240 ? -13.690 -2.801 39.873 1.00 62.98 240 GLU A O 1
ATOM 3776 N N . LEU B 1 241 ? -13.305 -1.188 41.398 1.00 62.26 241 LEU A N 1
ATOM 3777 C CA . LEU B 1 241 ? -12.287 -1.937 42.123 1.00 62.67 241 LEU A CA 1
ATOM 3778 C C . LEU B 1 241 ? -12.763 -3.230 42.782 1.00 65.14 241 LEU A C 1
ATOM 3779 O O . LEU B 1 241 ? -11.957 -4.147 42.960 1.00 65.38 241 LEU A O 1
ATOM 3784 N N . GLU B 1 242 ? -14.050 -3.310 43.135 1.00 67.13 242 GLU A N 1
ATOM 3785 C CA . GLU B 1 242 ? -14.653 -4.580 43.580 1.00 69.71 242 GLU A CA 1
ATOM 3786 C C . GLU B 1 242 ? -14.370 -5.617 42.489 1.00 70.11 242 GLU A C 1
ATOM 3787 O O . GLU B 1 242 ? -14.385 -5.278 41.303 1.00 69.10 242 GLU A O 1
ATOM 3793 N N . SER B 1 243 ? -14.101 -6.862 42.888 1.00 71.77 243 SER A N 1
ATOM 3794 C CA . SER B 1 243 ? -13.761 -7.959 41.950 1.00 72.27 243 SER A CA 1
ATOM 3795 C C . SER B 1 243 ? -12.283 -7.995 41.518 1.00 70.69 243 SER A C 1
ATOM 3796 O O . SER B 1 243 ? -11.855 -8.919 40.811 1.00 71.30 243 SER A O 1
ATOM 3799 N N . PHE B 1 244 ? -11.517 -6.980 41.914 1.00 68.58 244 PHE A N 1
ATOM 3800 C CA . PHE B 1 244 ? -10.065 -7.091 41.922 1.00 67.49 244 PHE A CA 1
ATOM 3801 C C . PHE B 1 244 ? -9.626 -7.352 43.355 1.00 69.28 244 PHE A C 1
ATOM 3802 O O . PHE B 1 244 ? -10.329 -6.991 44.308 1.00 69.70 244 PHE A O 1
ATOM 3810 N N . GLY B 1 245 ? -8.478 -8.002 43.511 1.00 70.24 245 GLY A N 1
ATOM 3811 C CA . GLY B 1 245 ? -7.984 -8.314 44.838 1.00 71.98 245 GLY A CA 1
ATOM 3812 C C . GLY B 1 245 ? -6.518 -8.021 45.040 1.00 71.54 245 GLY A C 1
ATOM 3813 O O . GLY B 1 245 ? -5.809 -7.626 44.109 1.00 69.95 245 GLY A O 1
ATOM 3814 N N . GLY B 1 246 ? -6.070 -8.216 46.275 1.00 73.02 246 GLY A N 1
ATOM 3815 C CA . GLY B 1 246 ? -4.659 -8.121 46.604 1.00 73.26 246 GLY A CA 1
ATOM 3816 C C . GLY B 1 246 ? -4.255 -6.849 47.317 1.00 72.60 246 GLY A C 1
ATOM 3817 O O . GLY B 1 246 ? -5.078 -5.955 47.555 1.00 72.08 246 GLY A O 1
ATOM 3818 N N . GLU B 1 247 ? -2.967 -6.798 47.654 1.00 72.70 247 GLU A N 1
ATOM 3819 C CA . GLU B 1 247 ? -2.316 -5.671 48.329 1.00 71.84 247 GLU A CA 1
ATOM 3820 C C . GLU B 1 247 ? -2.448 -4.353 47.565 1.00 68.69 247 GLU A C 1
ATOM 3821 O O . GLU B 1 247 ? -2.685 -3.297 48.162 1.00 68.35 247 GLU A O 1
ATOM 3827 N N . LYS B 1 248 ? -2.297 -4.429 46.244 1.00 66.26 248 LYS A N 1
ATOM 3828 C CA . LYS B 1 248 ? -2.255 -3.244 45.390 1.00 63.14 248 LYS A CA 1
ATOM 3829 C C . LYS B 1 248 ? -3.544 -2.419 45.429 1.00 61.80 248 LYS A C 1
ATOM 3830 O O . LYS B 1 248 ? -3.522 -1.220 45.141 1.00 60.57 248 LYS A O 1
ATOM 3836 N N . ILE B 1 249 ? -4.657 -3.051 45.797 1.00 62.11 249 ILE A N 1
ATOM 3837 C CA . ILE B 1 249 ? -5.943 -2.348 45.893 1.00 61.20 249 ILE A CA 1
ATOM 3838 C C . ILE B 1 249 ? -5.911 -1.181 46.890 1.00 60.34 249 ILE A C 1
ATOM 3839 O O . ILE B 1 249 ? -6.375 -0.087 46.567 1.00 59.16 249 ILE A O 1
ATOM 3844 N N . GLU B 1 250 ? -5.350 -1.418 48.077 1.00 60.91 250 GLU A N 1
ATOM 3845 C CA . GLU B 1 250 ? -5.225 -0.382 49.109 1.00 60.57 250 GLU A CA 1
ATOM 3846 C C . GLU B 1 250 ? -4.329 0.767 48.652 1.00 57.89 250 GLU A C 1
ATOM 3847 O O . GLU B 1 250 ? -4.608 1.924 48.941 1.00 57.17 250 GLU A O 1
ATOM 3853 N N . LEU B 1 251 ? -3.254 0.421 47.944 1.00 56.46 251 LEU A N 1
ATOM 3854 C CA . LEU B 1 251 ? -2.277 1.377 47.446 1.00 54.66 251 LEU A CA 1
ATOM 3855 C C . LEU B 1 251 ? -2.875 2.298 46.370 1.00 52.77 251 LEU A C 1
ATOM 3856 O O . LEU B 1 251 ? -2.720 3.520 46.430 1.00 51.98 251 LEU A O 1
ATOM 3861 N N . ILE B 1 252 ? -3.576 1.699 45.409 1.00 52.15 252 ILE A N 1
ATOM 3862 C CA . ILE B 1 252 ? -4.309 2.431 44.375 1.00 50.99 252 ILE A CA 1
ATOM 3863 C C . ILE B 1 252 ? -5.426 3.316 44.958 1.00 51.57 252 ILE A C 1
ATOM 3864 O O . ILE B 1 252 ? -5.603 4.455 44.520 1.00 50.27 252 ILE A O 1
ATOM 3869 N N . ARG B 1 253 ? -6.168 2.792 45.938 1.00 53.56 253 ARG A N 1
ATOM 3870 C CA . ARG B 1 253 ? -7.177 3.588 46.646 1.00 55.05 253 ARG A CA 1
ATOM 3871 C C . ARG B 1 253 ? -6.524 4.758 47.368 1.00 54.74 253 ARG A C 1
ATOM 3872 O O . ARG B 1 253 ? -7.090 5.846 47.431 1.00 54.82 253 ARG A O 1
ATOM 3880 N N . GLY B 1 254 ? -5.331 4.521 47.907 1.00 54.45 254 GLY A N 1
ATOM 3881 C CA . GLY B 1 254 ? -4.552 5.567 48.557 1.00 54.43 254 GLY A CA 1
ATOM 3882 C C . GLY B 1 254 ? -4.125 6.652 47.588 1.00 52.46 254 GLY A C 1
ATOM 3883 O O . GLY B 1 254 ? -4.441 7.821 47.794 1.00 52.73 254 GLY A O 1
ATOM 3884 N N . VAL B 1 255 ? -3.433 6.249 46.520 1.00 50.66 255 VAL A N 1
ATOM 3885 C CA . VAL B 1 255 ? -2.905 7.168 45.514 1.00 48.99 255 VAL A CA 1
ATOM 3886 C C . VAL B 1 255 ? -3.983 8.109 45.016 1.00 48.32 255 VAL A C 1
ATOM 3887 O O . VAL B 1 255 ? -3.722 9.287 44.768 1.00 47.91 255 VAL A O 1
ATOM 3891 N N . PHE B 1 256 ? -5.201 7.589 44.884 1.00 48.29 256 PHE A N 1
ATOM 3892 C CA . PHE B 1 256 ? -6.292 8.376 44.337 1.00 47.87 256 PHE A CA 1
ATOM 3893 C C . PHE B 1 256 ? -7.335 8.776 45.386 1.00 50.39 256 PHE A C 1
ATOM 3894 O O . PHE B 1 256 ? -8.401 9.311 45.051 1.00 50.58 256 PHE A O 1
ATOM 3902 N N . GLU B 1 257 ? -7.004 8.520 46.649 1.00 52.41 257 GLU A N 1
ATOM 3903 C CA . GLU B 1 257 ? -7.758 9.030 47.807 1.00 55.03 257 GLU A CA 1
ATOM 3904 C C . GLU B 1 257 ? -9.217 8.608 47.804 1.00 56.08 257 GLU A C 1
ATOM 3905 O O . GLU B 1 257 ? -10.116 9.441 47.942 1.00 57.28 257 GLU A O 1
ATOM 3911 N N . LEU B 1 258 ? -9.439 7.307 47.649 1.00 55.78 258 LEU A N 1
ATOM 3912 C CA . LEU B 1 258 ? -10.766 6.730 47.682 1.00 56.67 258 LEU A CA 1
ATOM 3913 C C . LEU B 1 258 ? -10.942 5.982 48.999 1.00 58.74 258 LEU A C 1
ATOM 3914 O O . LEU B 1 258 ? -11.740 6.382 49.841 1.00 60.51 258 LEU A O 1
#

Organism: Antirrhinum majus (NCBI:txid4151)

Foldseek 3Di:
DDPLVVLLVVLVVLLVVVVCVVQPCPDPDDLRVVLVVLLVVDDFFCLLSLLQLLLVLLPHDSLLRSLLSNLLSLLVSLLVLQQQQQDPPGGVDPPHDDDPDHNVSSNVSSVVSNVSSLVSLCPSADPVHDDPVLSVVLSVLSVCQNDCNAQVVLSVLSNPDDDPPPPVSQLVSQLRYQLSSNLSSSLSSQSSSPHDPVLSVLSSLLRSLLSSLVSVVVVVPPPCPVVNVVSLVSNVVSLVVTDDCSSVSVCVNSVD/DDPLVVLLVVQVVLLVVVVCVVQDCCPPPDLSVVLVVLLVVDDFFCLLSLLQLLQVLLPHDSVLRSLLSNLLSLLVSLLVLQQQQQDPPTGVDPDHDDDPDHSVSSNVSSVVSNVSSLVSLVVVDDPPPPCVVLSVVLSVLSVCCNDPQAQVVLSVLSRDDDPPDDPVSQLVSQLRYQLSSNLSSNLNSDSSSDDDPVLSNLSSLLRNLLSSLVSVVVVPRDDDVVVNVVSLVSNVVSCPVGDDDSSVSVCVNSVD

B-factor: mean 50.62, std 15.45, range [17.81, 100.68]

CATH classification: 1.10.600.10

Nearest PDB structures (foldseek):
  3qkc-assembly1_A  TM=9.922E-01  e=8.598E-34  Antirrhinum majus
  6sxn-assembly1_B  TM=8.385E-01  e=2.816E-11  Picosynechococcus sp. PCC 7002
  6sxn-assembly3_D  TM=8.139E-01  e=1.952E-11  Picosynechococcus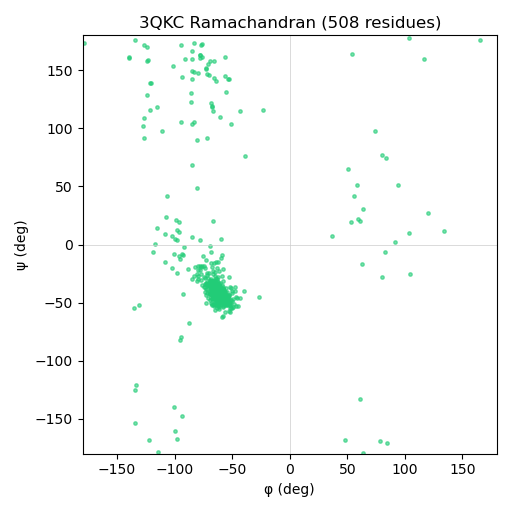 sp. PCC 7002
  6sxn-assembly2_C  TM=8.029E-01  e=4.661E-11  Picosynechococcus sp. PCC 7002
  6sxl-assembly1_B  TM=8.199E-01  e=6.950E-10  Picosynechococcus sp. PCC 7002

Secondary structure (DSSP, 8-state):
--HHHHHHHHHHHHHHHHHHTTS---TTSTTHHHHHHHHHHSPP-HHHHHHHHHHHHTT--GGGTHHHHHHHHHHHHHHHHHHT--BTT--S-SS----SS-HHHHHHHHHHHHHHHHHHHHTT--TTTTHHHHHHHHHHHHHHHHSTTTHHHHHHHHSS--TT--HHHHHHHHIIIIIHHHHHHHHHHHHHHT--HHHHHHHHHHHHHHHHHHHHHTT--SS-HHHHHHHHHHHHHHHTT--STHHHHHHHHTT-/--HHHHHHHHHHHHHHHHHHHHS----SSTTHHHHHHHHHHSPP-HHHHHHHHHHHHTT--GGGTHHHHHHHHHHHHHHHHHHS--BTTB-SSSS----SS-HHHHHHHHHHHHHHHHHHHHHHS-SS---HHHHHHHHHHHHHHHTTTTHHHHHHHHTT--SS--HHHHHHHHIIIIIHHHHHHHHHHHHHH---HHHHHHHHHHHHHHHHHHHHHTT--STTHHHHHHHHHHHHHHHTT--SSHHHHHHHHTT-

Solvent-accessible surface area: 21047 Å² total; per-residue (Å²): 169,82,159,33,94,64,16,42,46,66,2,33,65,50,8,82,59,62,2,97,182,31,0,38,93,166,31,111,53,31,0,35,27,0,0,27,53,24,1,46,66,16,69,149,16,3,0,5,2,1,0,0,5,0,0,30,18,36,68,16,85,52,83,71,0,17,5,0,0,0,0,0,18,0,0,29,0,0,6,57,10,1,24,6,0,26,1,90,116,25,43,42,30,200,83,154,58,179,69,145,34,94,29,42,24,7,0,0,0,0,1,0,0,0,0,20,0,0,24,26,1,1,124,42,15,63,114,108,151,53,51,42,79,99,7,3,67,0,0,31,7,0,2,40,0,0,4,14,78,0,3,0,14,0,3,47,52,44,58,54,75,74,157,78,98,62,58,136,37,8,31,73,1,0,81,34,20,60,0,2,8,2,2,0,0,0,0,0,0,0,5,9,14,28,35,77,100,96,72,6,83,60,0,51,88,0,0,45,35,3,0,3,8,59,1,2,82,69,58,118,136,89,45,8,142,55,78,29,124,92,8,48,81,57,0,47,111,15,0,131,62,26,47,65,130,63,10,99,17,0,58,36,24,12,139,63,168,82,147,30,90,70,26,71,45,64,1,23,61,52,8,66,61,67,2,99,184,28,1,64,114,141,58,95,42,12,0,39,35,1,0,20,59,25,1,48,65,10,72,136,17,4,0,5,3,1,0,0,5,0,0,29,17,33,72,13,88,52,82,40,0,16,5,0,0,0,0,0,12,0,0,29,0,0,6,52,9,0,29,6,0,27,5,93,133,21,44,28,29,157,86,163,56,176,67,144,32,93,28,33,27,5,0,1,0,0,1,0,0,0,1,24,0,0,22,25,1,1,137,44,54,48,107,124,90,68,13,27,43,43,2,2,73,0,0,26,9,0,0,48,0,0,5,18,72,0,5,0,8,0,3,40,53,47,50,60,27,104,100,176,40,78,86,135,46,24,28,71,1,0,79,34,21,59,0,6,8,2,3,0,0,0,0,0,0,0,3,6,10,28,34,78,134,103,78,5,68,63,1,39,78,0,0,46,38,3,0,2,4,63,2,1,58,69,79,112,156,99,57,11,120,52,74,7,131,88,5,50,104,66,0,40,139,17,0,96,81,21,51,62,110,37,22,110,1,1,70,31,25,8,124,60